Protein AF-A0A372MAE2-F1 (afdb_monomer)

Structure (mmCIF, N/CA/C/O backbone):
data_AF-A0A372MAE2-F1
#
_entry.id   AF-A0A372MAE2-F1
#
loop_
_atom_site.group_PDB
_atom_site.id
_atom_site.type_symbol
_atom_site.label_atom_id
_atom_site.label_alt_id
_atom_si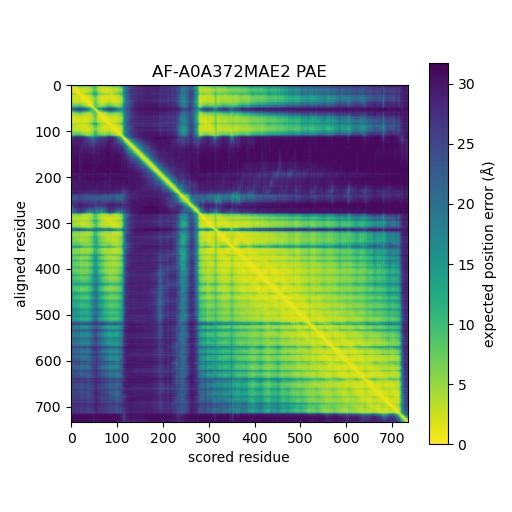te.label_comp_id
_atom_site.label_asym_id
_atom_site.label_entity_id
_atom_site.label_seq_id
_atom_site.pdbx_PDB_ins_code
_atom_site.Cartn_x
_atom_site.Cartn_y
_atom_site.Cartn_z
_atom_site.occupancy
_atom_site.B_iso_or_equiv
_atom_site.auth_seq_id
_atom_site.auth_comp_id
_atom_site.auth_asym_id
_atom_site.auth_atom_id
_atom_site.pdbx_PDB_model_num
ATOM 1 N N . MET A 1 1 ? 57.425 1.183 -22.665 1.00 69.81 1 MET A N 1
ATOM 2 C CA . MET A 1 1 ? 57.163 2.365 -23.524 1.00 69.81 1 MET A CA 1
ATOM 3 C C . MET A 1 1 ? 56.583 3.463 -22.649 1.00 69.81 1 MET A C 1
ATOM 5 O O . MET A 1 1 ? 55.862 3.113 -21.725 1.00 69.81 1 MET A O 1
ATOM 9 N N . PRO A 1 2 ? 56.849 4.752 -22.905 1.00 80.31 2 PRO A N 1
ATOM 10 C CA . PRO A 1 2 ? 56.281 5.821 -22.085 1.00 80.31 2 PRO A CA 1
ATOM 11 C C . PRO A 1 2 ? 54.751 5.897 -22.196 1.00 80.31 2 PRO A C 1
ATOM 13 O O . PRO A 1 2 ? 54.223 5.834 -23.308 1.00 80.31 2 PRO A O 1
ATOM 16 N N . ARG A 1 3 ? 54.048 6.080 -21.069 1.00 82.62 3 ARG A N 1
ATOM 17 C CA . ARG A 1 3 ? 52.569 6.098 -20.987 1.00 82.62 3 ARG A CA 1
ATOM 18 C C . ARG A 1 3 ? 51.898 7.101 -21.937 1.00 82.62 3 ARG A C 1
ATOM 20 O O . ARG A 1 3 ? 50.855 6.802 -22.508 1.00 82.62 3 ARG A O 1
ATOM 27 N N . TYR A 1 4 ? 52.541 8.238 -22.213 1.00 80.88 4 TYR A N 1
ATOM 28 C CA . TYR A 1 4 ? 52.038 9.254 -23.153 1.00 80.88 4 TYR A CA 1
ATOM 29 C C . TYR A 1 4 ? 51.943 8.771 -24.618 1.00 80.88 4 TYR A C 1
ATOM 31 O O . TYR A 1 4 ? 51.336 9.433 -25.457 1.00 80.88 4 TYR A O 1
ATOM 39 N N . ARG A 1 5 ? 52.528 7.613 -24.964 1.00 85.94 5 ARG A N 1
ATOM 40 C CA . ARG A 1 5 ? 52.438 6.996 -26.302 1.00 85.94 5 ARG A CA 1
ATOM 41 C C . ARG A 1 5 ? 51.266 6.020 -26.445 1.00 85.94 5 ARG A C 1
ATOM 43 O O . ARG A 1 5 ? 51.242 5.256 -27.408 1.00 85.94 5 ARG A O 1
ATOM 50 N N . ILE A 1 6 ? 50.295 6.034 -25.534 1.00 88.56 6 ILE A N 1
ATOM 51 C CA . ILE A 1 6 ? 49.152 5.115 -25.586 1.00 88.56 6 ILE A CA 1
ATOM 52 C C . ILE A 1 6 ? 48.284 5.297 -26.841 1.00 88.56 6 ILE A C 1
ATOM 54 O O . ILE A 1 6 ? 47.908 4.306 -27.465 1.00 88.56 6 ILE A O 1
ATOM 58 N N . GLY A 1 7 ? 48.064 6.537 -27.292 1.00 88.94 7 GLY A N 1
ATOM 59 C CA . GLY A 1 7 ? 47.225 6.846 -28.461 1.00 88.94 7 GLY A CA 1
ATOM 60 C C . GLY A 1 7 ? 47.617 6.092 -29.747 1.00 88.94 7 GLY A C 1
ATOM 61 O O . GLY A 1 7 ? 46.771 5.415 -30.333 1.00 88.94 7 GLY A O 1
ATOM 62 N N . PRO A 1 8 ? 48.891 6.134 -30.187 1.00 93.44 8 PRO A N 1
ATOM 63 C CA . PRO A 1 8 ? 49.360 5.342 -31.326 1.00 93.44 8 PRO A CA 1
ATOM 64 C C . PRO A 1 8 ? 49.135 3.828 -31.194 1.00 93.44 8 PRO A C 1
ATOM 66 O O . PRO A 1 8 ? 48.813 3.173 -32.186 1.00 93.44 8 PRO A O 1
ATOM 69 N N . VAL A 1 9 ? 49.277 3.267 -29.988 1.00 92.00 9 VAL A N 1
ATOM 70 C CA . VAL A 1 9 ? 49.084 1.828 -29.738 1.00 92.00 9 VAL A CA 1
ATOM 71 C C . VAL A 1 9 ? 47.603 1.455 -29.825 1.00 92.00 9 VAL A C 1
ATOM 73 O O . VAL A 1 9 ? 47.260 0.478 -30.492 1.00 92.00 9 VAL A O 1
ATOM 76 N N . VAL A 1 10 ? 46.715 2.269 -29.245 1.00 92.62 10 VAL A N 1
ATOM 77 C CA . VAL A 1 10 ? 45.256 2.120 -29.391 1.00 92.62 10 VAL A CA 1
ATOM 78 C C . VAL A 1 10 ? 44.866 2.161 -30.869 1.00 92.62 10 VAL A C 1
ATOM 80 O O . VAL A 1 10 ? 44.157 1.279 -31.353 1.00 92.62 10 VAL A O 1
ATOM 83 N N . GLN A 1 11 ? 45.394 3.125 -31.629 1.00 91.81 11 GLN A N 1
ATOM 84 C CA . GLN A 1 11 ? 45.093 3.244 -33.056 1.00 91.81 11 GLN A CA 1
ATOM 85 C C . GLN A 1 11 ? 45.600 2.046 -33.870 1.00 91.81 11 GLN A C 1
ATOM 87 O O . GLN A 1 11 ? 44.945 1.629 -34.828 1.00 91.81 11 GLN A O 1
ATOM 92 N N . ALA A 1 12 ? 46.741 1.462 -33.494 1.00 93.06 12 ALA A N 1
ATOM 93 C CA . ALA A 1 12 ? 47.243 0.240 -34.114 1.00 93.06 12 ALA A CA 1
ATOM 94 C C . ALA A 1 12 ? 46.311 -0.957 -33.856 1.00 93.06 12 ALA A C 1
ATOM 96 O O . ALA A 1 12 ? 46.020 -1.707 -34.788 1.00 93.06 12 ALA A O 1
ATOM 97 N N . LEU A 1 13 ? 45.782 -1.105 -32.637 1.00 91.56 13 LEU A N 1
ATOM 98 C CA . LEU A 1 13 ? 44.816 -2.157 -32.293 1.00 91.56 13 LEU A CA 1
ATOM 99 C C . LEU A 1 13 ? 43.469 -1.970 -33.012 1.00 91.56 13 LEU A C 1
ATOM 101 O O . LEU A 1 13 ? 42.921 -2.930 -33.553 1.00 91.56 13 LEU A O 1
ATOM 105 N N . LEU A 1 14 ? 42.968 -0.737 -33.118 1.00 92.12 14 LEU A N 1
ATOM 106 C CA . LEU A 1 14 ? 41.748 -0.443 -33.881 1.00 92.12 14 LEU A CA 1
ATOM 107 C C . LEU A 1 14 ? 41.925 -0.720 -35.382 1.00 92.12 14 LEU A C 1
ATOM 109 O O . LEU A 1 14 ? 41.009 -1.218 -36.039 1.00 92.12 14 LEU A O 1
ATOM 113 N N . ARG A 1 15 ? 43.105 -0.422 -35.946 1.00 92.94 15 ARG A N 1
ATOM 114 C CA . ARG A 1 15 ? 43.444 -0.784 -37.333 1.00 92.94 15 ARG A CA 1
ATOM 115 C C . ARG A 1 15 ? 43.555 -2.294 -37.518 1.00 92.94 15 ARG A C 1
ATOM 117 O O . ARG A 1 15 ? 43.084 -2.795 -38.534 1.00 92.94 15 ARG A O 1
ATOM 124 N N . LEU A 1 16 ? 44.116 -3.012 -36.544 1.00 91.62 16 LEU A N 1
ATOM 125 C CA . LEU A 1 16 ? 44.200 -4.473 -36.561 1.00 91.62 16 LEU A CA 1
ATOM 126 C C . LEU A 1 16 ? 42.808 -5.105 -36.678 1.00 91.62 16 LEU A C 1
ATOM 128 O O . LEU A 1 16 ? 42.612 -5.953 -37.544 1.00 91.62 16 LEU A O 1
ATOM 132 N N . GLY A 1 17 ? 41.840 -4.652 -35.872 1.00 87.44 17 GLY A N 1
ATOM 133 C CA . GLY A 1 17 ? 40.455 -5.129 -35.951 1.00 87.44 17 GLY A CA 1
ATOM 134 C C . GLY A 1 17 ? 39.802 -4.850 -37.307 1.00 87.44 17 GLY A C 1
ATOM 135 O O . GLY A 1 17 ? 39.151 -5.724 -37.869 1.00 87.44 17 GLY A O 1
ATOM 136 N N . ARG A 1 18 ? 40.050 -3.670 -37.892 1.00 88.19 18 ARG A N 1
ATOM 137 C CA . ARG A 1 18 ? 39.542 -3.321 -39.233 1.00 88.19 18 ARG A CA 1
ATOM 138 C C . ARG A 1 18 ? 40.169 -4.144 -40.361 1.00 88.19 18 ARG A C 1
ATOM 140 O O . ARG A 1 18 ? 39.495 -4.429 -41.340 1.00 88.19 18 ARG A O 1
ATOM 147 N N . GLN A 1 19 ? 41.449 -4.497 -40.248 1.00 91.44 19 GLN A N 1
ATOM 148 C CA . GLN A 1 19 ? 42.189 -5.195 -41.307 1.00 91.44 19 GLN A CA 1
ATOM 149 C C . GLN A 1 19 ? 42.087 -6.721 -41.222 1.00 91.44 19 GLN A C 1
ATOM 151 O O . GLN A 1 19 ? 42.130 -7.387 -42.251 1.00 91.44 19 GLN A O 1
ATOM 156 N N . ARG A 1 20 ? 42.010 -7.283 -40.009 1.00 89.38 20 ARG A N 1
ATOM 157 C CA . ARG A 1 20 ? 42.040 -8.737 -39.760 1.00 89.38 20 ARG A CA 1
ATOM 158 C C . ARG A 1 20 ? 40.755 -9.290 -39.137 1.00 89.38 20 ARG A C 1
ATOM 160 O O . ARG A 1 20 ? 40.687 -10.485 -38.866 1.00 89.38 20 ARG A O 1
ATOM 167 N N . GLY A 1 21 ? 39.749 -8.444 -38.930 1.00 89.12 21 GLY A N 1
ATOM 168 C CA . GLY A 1 21 ? 38.444 -8.822 -38.396 1.00 89.12 21 GLY A CA 1
ATOM 169 C C . GLY A 1 21 ? 38.355 -8.819 -36.866 1.00 89.12 21 GLY A C 1
ATOM 170 O O . GLY A 1 21 ? 39.349 -8.706 -36.140 1.00 89.12 21 GLY A O 1
ATOM 171 N N . THR A 1 22 ? 37.123 -8.966 -36.377 1.00 90.56 22 THR A N 1
ATOM 172 C CA . THR A 1 22 ? 36.750 -8.916 -34.952 1.00 90.56 22 THR A CA 1
ATOM 173 C C . THR A 1 22 ? 37.386 -10.040 -34.131 1.00 90.56 22 THR A C 1
ATOM 175 O O . THR A 1 22 ? 37.746 -9.822 -32.974 1.00 90.56 22 THR A O 1
ATOM 178 N N . ALA A 1 23 ? 37.608 -11.218 -34.725 1.00 90.81 23 ALA A N 1
ATOM 179 C CA . ALA A 1 23 ? 38.209 -12.372 -34.053 1.00 90.81 23 ALA A CA 1
ATOM 180 C C . ALA A 1 23 ? 39.662 -12.118 -33.606 1.00 90.81 23 ALA A C 1
ATOM 182 O O . ALA A 1 23 ? 40.038 -12.456 -32.481 1.00 90.81 23 ALA A O 1
ATOM 183 N N . GLU A 1 24 ? 40.482 -11.476 -34.447 1.00 92.12 24 GLU A N 1
ATOM 184 C CA . GLU A 1 24 ? 41.875 -11.177 -34.091 1.00 92.12 24 GLU A CA 1
ATOM 185 C C . GLU A 1 24 ? 41.949 -10.091 -33.011 1.00 92.12 24 GLU A C 1
ATOM 187 O O . GLU A 1 24 ? 42.747 -10.214 -32.080 1.00 92.12 24 GLU A O 1
ATOM 192 N N . LEU A 1 25 ? 41.089 -9.066 -33.069 1.00 93.44 25 LEU A N 1
ATOM 193 C CA . LEU A 1 25 ? 41.022 -8.064 -32.003 1.00 93.44 25 LEU A CA 1
ATOM 194 C C . LEU A 1 25 ? 40.515 -8.674 -30.685 1.00 93.44 25 LEU A C 1
ATOM 196 O O . LEU A 1 25 ? 41.119 -8.445 -29.639 1.00 93.44 25 LEU A O 1
ATOM 200 N N . THR A 1 26 ? 39.492 -9.530 -30.740 1.00 93.81 26 THR A N 1
ATOM 201 C CA . THR A 1 26 ? 38.969 -10.297 -29.593 1.00 93.81 26 THR A CA 1
ATOM 202 C C . THR A 1 26 ? 40.062 -11.116 -28.918 1.00 93.81 26 THR A C 1
ATOM 204 O O . THR A 1 26 ? 40.219 -11.073 -27.695 1.00 93.81 26 THR A O 1
ATOM 207 N N . ARG A 1 27 ? 40.877 -11.824 -29.708 1.00 93.94 27 ARG A N 1
ATOM 208 C CA . ARG A 1 27 ? 42.006 -12.604 -29.197 1.00 93.94 27 ARG A CA 1
ATOM 209 C C . ARG A 1 27 ? 43.022 -11.717 -28.477 1.00 93.94 27 ARG A C 1
ATOM 211 O O . ARG A 1 27 ? 43.473 -12.072 -27.392 1.00 93.94 27 ARG A O 1
ATOM 218 N N . ARG A 1 28 ? 43.366 -10.555 -29.044 1.00 93.19 28 ARG A N 1
ATOM 219 C CA . ARG A 1 28 ? 44.311 -9.603 -28.430 1.00 93.19 28 ARG A CA 1
ATOM 220 C C . ARG A 1 28 ? 43.775 -9.002 -27.134 1.00 93.19 28 ARG A C 1
ATOM 222 O O . ARG A 1 28 ? 44.509 -8.981 -26.152 1.00 93.19 28 ARG A O 1
ATOM 229 N N . LEU A 1 29 ? 42.513 -8.582 -27.107 1.00 94.44 29 LEU A N 1
ATOM 230 C CA . LEU A 1 29 ? 41.859 -8.076 -25.896 1.00 94.44 29 LEU A CA 1
ATOM 231 C C . LEU A 1 29 ? 41.788 -9.154 -24.807 1.00 94.44 29 LEU A C 1
ATOM 233 O O . LEU A 1 29 ? 42.083 -8.889 -23.647 1.00 94.44 29 LEU A O 1
ATOM 237 N N . THR A 1 30 ? 41.496 -10.400 -25.186 1.00 94.00 30 THR A N 1
ATOM 238 C CA . THR A 1 30 ? 41.485 -11.535 -24.253 1.00 94.00 30 THR A CA 1
ATOM 239 C C . THR A 1 30 ? 42.859 -11.777 -23.626 1.00 94.00 30 THR A C 1
ATOM 241 O O . THR A 1 30 ? 42.941 -12.057 -22.431 1.00 94.00 30 THR A O 1
ATOM 244 N N . GLU A 1 31 ? 43.943 -11.654 -24.397 1.00 93.81 31 GLU A N 1
ATOM 245 C CA . GLU A 1 31 ? 45.308 -11.756 -23.865 1.00 93.81 31 GLU A CA 1
ATOM 246 C C . GLU A 1 31 ? 45.639 -10.610 -22.897 1.00 93.81 31 GLU A C 1
ATOM 248 O O . GLU A 1 31 ? 46.194 -10.866 -21.831 1.00 93.81 31 GLU A O 1
ATOM 253 N N . LEU A 1 32 ? 45.225 -9.371 -23.186 1.00 93.62 32 LEU A N 1
ATOM 254 C CA . LEU A 1 32 ? 45.394 -8.251 -22.247 1.00 93.62 32 LEU A CA 1
ATOM 255 C C . LEU A 1 32 ? 44.636 -8.491 -20.931 1.00 93.62 32 LEU A C 1
ATOM 257 O O . LEU A 1 32 ? 45.192 -8.300 -19.851 1.00 93.62 32 LEU A O 1
ATOM 261 N N . ILE A 1 33 ? 43.407 -9.010 -20.998 1.00 92.94 33 ILE A N 1
ATOM 262 C CA . ILE A 1 33 ? 42.635 -9.382 -19.803 1.00 92.94 33 ILE A CA 1
ATOM 263 C C . ILE A 1 33 ? 43.339 -10.493 -19.016 1.00 92.94 33 ILE A C 1
ATOM 265 O O . ILE A 1 33 ? 43.395 -10.432 -17.788 1.00 92.94 33 ILE A O 1
ATOM 269 N N . ARG A 1 34 ? 43.909 -11.501 -19.691 1.00 91.50 34 ARG A N 1
ATOM 270 C CA . ARG A 1 34 ? 44.688 -12.566 -19.032 1.00 91.50 34 ARG A CA 1
ATOM 271 C C . ARG A 1 34 ? 45.897 -12.004 -18.289 1.00 91.50 34 ARG A C 1
ATOM 273 O O . ARG A 1 34 ? 46.177 -12.474 -17.187 1.00 91.50 34 ARG A O 1
ATOM 280 N N . VAL A 1 35 ? 46.571 -10.999 -18.850 1.00 89.62 35 VAL A N 1
ATOM 281 C CA . VAL A 1 35 ? 47.676 -10.288 -18.188 1.00 89.62 35 VAL A CA 1
ATOM 282 C C . VAL A 1 35 ? 47.186 -9.605 -16.907 1.00 89.62 35 VAL A C 1
ATOM 284 O O . VAL A 1 35 ? 47.771 -9.834 -15.847 1.00 89.62 35 VAL A O 1
ATOM 287 N N . CYS A 1 36 ? 46.071 -8.868 -16.957 1.00 88.75 36 CYS A N 1
ATOM 288 C CA . CYS A 1 36 ? 45.453 -8.274 -15.764 1.00 88.75 36 CYS A CA 1
ATOM 289 C C . CYS A 1 36 ? 45.109 -9.338 -14.703 1.00 88.75 36 CYS A C 1
ATOM 291 O O . CYS A 1 36 ? 45.496 -9.217 -13.543 1.00 88.75 36 CYS A O 1
ATOM 293 N N . GLN A 1 37 ? 44.446 -10.431 -15.105 1.00 88.12 37 GLN A N 1
ATOM 294 C CA . GLN A 1 37 ? 44.078 -11.543 -14.215 1.00 88.12 37 GLN A CA 1
ATOM 295 C C . GLN A 1 37 ? 45.292 -12.238 -13.581 1.00 88.12 37 GLN A C 1
ATOM 297 O O . GLN A 1 37 ? 45.202 -12.763 -12.468 1.00 88.12 37 GLN A O 1
ATOM 302 N N . TYR A 1 38 ? 46.397 -12.358 -14.317 1.00 86.12 38 TYR A N 1
ATOM 303 C CA . TYR A 1 38 ? 47.621 -12.983 -13.827 1.00 86.12 38 TYR A CA 1
ATOM 304 C C . TYR A 1 38 ? 48.245 -12.148 -12.708 1.00 86.12 38 TYR A C 1
ATOM 306 O O . TYR A 1 38 ? 48.534 -12.680 -11.635 1.00 86.12 38 TYR A O 1
ATOM 314 N N . PHE A 1 39 ? 48.389 -10.840 -12.927 1.00 82.75 39 PHE A N 1
ATOM 315 C CA . PHE A 1 39 ? 49.018 -9.957 -11.950 1.00 82.75 39 PHE A CA 1
ATOM 316 C C . PHE A 1 39 ? 48.145 -9.697 -10.719 1.00 82.75 39 PHE A C 1
ATOM 318 O O . PHE A 1 39 ? 48.679 -9.716 -9.614 1.00 82.75 39 PHE A O 1
ATOM 325 N N . GLU A 1 40 ? 46.819 -9.608 -10.857 1.00 81.19 40 GLU A N 1
ATOM 326 C CA . GLU A 1 40 ? 45.904 -9.559 -9.701 1.00 81.19 40 GLU A CA 1
ATOM 327 C C . GLU A 1 40 ? 46.044 -10.786 -8.788 1.00 81.19 40 GLU A C 1
ATOM 329 O O . GLU A 1 40 ? 46.109 -10.672 -7.563 1.00 81.19 40 GLU A O 1
ATOM 334 N N . ARG A 1 41 ? 46.148 -11.987 -9.374 1.00 80.25 41 ARG A N 1
ATOM 335 C CA . ARG A 1 41 ? 46.368 -13.220 -8.602 1.00 80.25 41 ARG A CA 1
ATOM 336 C C . ARG A 1 41 ? 47.729 -13.220 -7.910 1.00 80.25 41 ARG A C 1
ATOM 338 O O . ARG A 1 41 ? 47.810 -13.630 -6.752 1.00 80.25 41 ARG A O 1
ATOM 345 N N . LEU A 1 42 ? 48.770 -12.737 -8.591 1.00 78.69 42 LEU A N 1
ATOM 346 C CA . LEU A 1 42 ? 50.117 -12.625 -8.031 1.00 78.69 42 LEU A CA 1
ATOM 347 C C . LEU A 1 42 ? 50.157 -11.644 -6.847 1.00 78.69 42 LEU A C 1
ATOM 349 O O . LEU A 1 42 ? 50.737 -11.951 -5.803 1.00 78.69 42 LEU A O 1
ATOM 353 N N . GLU A 1 43 ? 49.506 -10.488 -6.964 1.00 74.31 43 GLU A N 1
ATOM 354 C CA . GLU A 1 43 ? 49.382 -9.533 -5.860 1.00 74.31 43 GLU A CA 1
ATOM 355 C C . GLU A 1 43 ? 48.601 -10.113 -4.678 1.00 74.31 43 GLU A C 1
ATOM 357 O O . GLU A 1 43 ? 49.036 -9.973 -3.534 1.00 74.31 43 GLU A O 1
ATOM 362 N N . ALA A 1 44 ? 47.507 -10.836 -4.930 1.00 70.75 44 ALA A N 1
ATOM 363 C CA . ALA A 1 44 ? 46.739 -11.509 -3.882 1.00 70.75 44 ALA A CA 1
ATOM 364 C C . ALA A 1 44 ? 47.533 -12.622 -3.169 1.00 70.75 44 ALA A C 1
ATOM 366 O O . ALA A 1 44 ? 47.280 -12.906 -1.995 1.00 70.75 44 ALA A O 1
ATOM 367 N N . THR A 1 45 ? 48.477 -13.283 -3.850 1.00 72.38 45 THR A N 1
ATOM 368 C CA . THR A 1 45 ? 49.412 -14.220 -3.201 1.00 72.38 45 THR A CA 1
ATOM 369 C C . THR A 1 45 ? 50.468 -13.494 -2.374 1.00 72.38 45 THR A C 1
ATOM 371 O O . THR A 1 45 ? 50.701 -13.890 -1.237 1.00 72.38 45 THR A O 1
ATOM 374 N N . ARG A 1 46 ? 51.024 -12.383 -2.881 1.00 70.19 46 ARG A N 1
ATOM 375 C CA . ARG A 1 46 ? 51.998 -11.561 -2.147 1.00 70.19 46 ARG A CA 1
ATOM 376 C C . ARG A 1 46 ? 51.408 -10.984 -0.863 1.00 70.19 46 ARG A C 1
ATOM 378 O O . ARG A 1 46 ? 52.019 -11.127 0.186 1.00 70.19 46 ARG A O 1
ATOM 385 N N . GLN A 1 47 ? 50.199 -10.423 -0.923 1.00 67.25 47 GLN A N 1
ATOM 386 C CA . GLN A 1 47 ? 49.501 -9.863 0.244 1.00 67.25 47 GLN A CA 1
ATOM 387 C C . GLN A 1 47 ? 49.221 -10.907 1.339 1.00 67.25 47 GLN A C 1
ATOM 389 O O 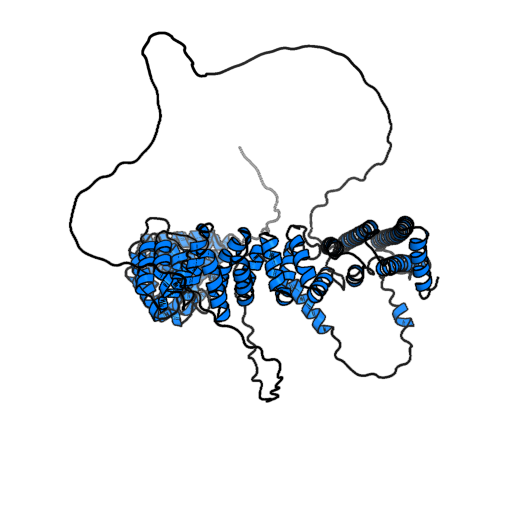. GLN A 1 47 ? 49.169 -10.549 2.509 1.00 67.25 47 GLN A O 1
ATOM 394 N N . ARG A 1 48 ? 49.071 -12.194 0.985 1.00 62.25 48 ARG A N 1
ATOM 395 C CA . ARG A 1 48 ? 48.933 -13.297 1.956 1.00 62.25 48 ARG A CA 1
ATOM 396 C C . ARG A 1 48 ? 50.257 -13.699 2.605 1.00 62.25 48 ARG A C 1
ATOM 398 O O . ARG A 1 48 ? 50.251 -14.158 3.740 1.00 62.25 48 ARG A O 1
ATOM 405 N N . THR A 1 49 ? 51.372 -13.548 1.893 1.00 62.34 49 THR A N 1
ATOM 406 C CA . THR A 1 49 ? 52.712 -13.894 2.390 1.00 62.34 49 THR A CA 1
ATOM 407 C C . THR A 1 49 ? 53.386 -12.747 3.149 1.00 62.34 49 THR A C 1
ATOM 409 O O . THR A 1 49 ? 54.166 -12.994 4.062 1.00 62.34 49 THR A O 1
ATOM 412 N N . THR A 1 50 ? 53.073 -11.488 2.829 1.00 57.00 50 THR A N 1
ATOM 413 C CA . THR A 1 50 ? 53.686 -10.306 3.453 1.00 57.00 50 THR A CA 1
ATOM 414 C C . THR A 1 50 ? 52.893 -9.838 4.678 1.00 57.00 50 THR A C 1
ATOM 416 O O . THR A 1 50 ? 52.241 -8.797 4.643 1.00 57.00 50 THR A O 1
ATOM 419 N N . ALA A 1 51 ? 52.955 -10.609 5.765 1.00 51.88 51 ALA A N 1
ATOM 420 C CA . ALA A 1 51 ? 52.766 -10.091 7.126 1.00 51.88 51 ALA A CA 1
ATOM 421 C C . ALA A 1 51 ? 54.114 -9.892 7.858 1.00 51.88 51 ALA A C 1
ATOM 423 O O . ALA A 1 51 ? 54.135 -9.292 8.927 1.00 51.88 51 ALA A O 1
ATOM 424 N N . ALA A 1 52 ? 55.230 -10.362 7.276 1.00 51.53 52 ALA A N 1
ATOM 425 C CA . ALA A 1 52 ? 56.549 -10.370 7.916 1.00 51.53 52 ALA A CA 1
ATOM 426 C C . ALA A 1 52 ? 57.605 -9.429 7.286 1.00 51.53 52 ALA A C 1
ATOM 428 O O . ALA A 1 52 ? 58.501 -9.005 8.004 1.00 51.53 52 ALA A O 1
ATOM 429 N N . ASP A 1 53 ? 57.476 -9.020 6.014 1.00 53.81 53 ASP A N 1
ATOM 430 C CA . ASP A 1 53 ? 58.538 -8.284 5.290 1.00 53.81 53 ASP A CA 1
ATOM 431 C C . ASP A 1 53 ? 58.066 -6.925 4.731 1.00 53.81 53 ASP A C 1
ATOM 433 O O . ASP A 1 53 ? 58.092 -6.675 3.528 1.00 53.81 53 ASP A O 1
ATOM 437 N N . ALA A 1 54 ? 57.585 -6.028 5.594 1.00 53.72 54 ALA A N 1
ATOM 438 C CA . ALA A 1 54 ? 57.092 -4.699 5.198 1.00 53.72 54 ALA A CA 1
ATOM 439 C C . ALA A 1 54 ? 58.158 -3.580 5.285 1.00 53.72 54 ALA A C 1
ATOM 441 O O . ALA A 1 54 ? 57.811 -2.440 5.591 1.00 53.72 54 ALA A O 1
ATOM 442 N N . ALA A 1 55 ? 59.442 -3.890 5.061 1.00 52.72 55 ALA A N 1
ATOM 443 C CA . ALA A 1 55 ? 60.542 -2.935 5.261 1.00 52.72 55 ALA A CA 1
ATOM 444 C C . ALA A 1 55 ? 61.287 -2.492 3.983 1.00 52.72 55 ALA A C 1
ATOM 446 O O . ALA A 1 55 ? 61.969 -1.471 4.037 1.00 52.72 55 ALA A O 1
ATOM 447 N N . ASP A 1 56 ? 61.133 -3.178 2.844 1.00 57.97 56 ASP A N 1
ATOM 448 C CA . ASP A 1 56 ? 61.777 -2.779 1.581 1.00 57.97 56 ASP A CA 1
ATOM 449 C C . ASP A 1 56 ? 60.803 -2.050 0.641 1.00 57.97 56 ASP A C 1
ATOM 451 O O . ASP A 1 56 ? 59.646 -2.445 0.471 1.00 57.97 56 ASP A O 1
ATOM 455 N N . GLY A 1 57 ? 61.273 -0.951 0.040 1.00 59.03 57 GLY A N 1
ATOM 456 C CA . GLY A 1 57 ? 60.518 -0.148 -0.930 1.00 59.03 57 GLY A CA 1
ATOM 457 C C . GLY A 1 57 ? 60.155 -0.916 -2.214 1.00 59.03 57 GLY A C 1
ATOM 458 O O . GLY A 1 57 ? 60.627 -2.035 -2.424 1.00 59.03 57 GLY A O 1
ATOM 459 N N . PRO A 1 58 ? 59.315 -0.341 -3.101 1.00 62.09 58 PRO A N 1
ATOM 460 C CA . PRO A 1 58 ? 58.901 -1.014 -4.332 1.00 62.09 58 PRO A CA 1
ATOM 461 C C . PRO A 1 58 ? 60.123 -1.367 -5.185 1.00 62.09 58 PRO A C 1
ATOM 463 O O . PRO A 1 58 ? 60.936 -0.506 -5.519 1.00 62.09 58 PRO A O 1
ATOM 466 N N . SER A 1 59 ? 60.266 -2.646 -5.534 1.00 72.31 59 SER A N 1
ATOM 467 C CA . SER A 1 59 ? 61.373 -3.082 -6.381 1.00 72.31 59 SER A CA 1
ATOM 468 C C . SER A 1 59 ? 61.170 -2.607 -7.826 1.00 72.31 59 SER A C 1
ATOM 470 O O . SER A 1 59 ? 60.039 -2.446 -8.286 1.00 72.31 59 SER A O 1
ATOM 472 N N . VAL A 1 60 ? 62.255 -2.487 -8.603 1.00 71.06 60 VAL A N 1
ATOM 473 C CA . VAL A 1 60 ? 62.204 -2.206 -10.060 1.00 71.06 60 VAL A CA 1
ATOM 474 C C . VAL A 1 60 ? 61.278 -3.188 -10.798 1.00 71.06 60 VAL A C 1
ATOM 476 O O . VAL A 1 60 ? 60.630 -2.850 -11.789 1.00 71.06 60 VAL A O 1
ATOM 479 N N . ARG A 1 61 ? 61.175 -4.425 -10.296 1.00 71.75 61 ARG A N 1
ATOM 480 C CA . ARG A 1 61 ? 60.261 -5.440 -10.827 1.00 71.75 61 ARG A CA 1
ATOM 481 C C . ARG A 1 61 ? 58.797 -5.106 -10.537 1.00 71.75 61 ARG A C 1
ATOM 483 O O . ARG A 1 61 ? 57.958 -5.368 -11.393 1.00 71.75 61 ARG A O 1
ATOM 490 N N . ASP A 1 62 ? 58.482 -4.547 -9.374 1.00 71.25 62 ASP A N 1
ATOM 491 C CA . ASP A 1 62 ? 57.113 -4.169 -9.010 1.00 71.25 62 ASP A CA 1
ATOM 492 C C . ASP A 1 62 ? 56.640 -2.936 -9.786 1.00 71.25 62 ASP A C 1
ATOM 494 O O . ASP A 1 62 ? 55.489 -2.901 -10.217 1.00 71.25 62 ASP A O 1
ATOM 498 N N . GLU A 1 63 ? 57.535 -1.990 -10.082 1.00 75.62 63 GLU A N 1
ATOM 499 C CA . GLU A 1 63 ? 57.244 -0.873 -10.991 1.00 75.62 63 GLU A CA 1
ATOM 500 C C . GLU A 1 63 ? 56.962 -1.353 -12.423 1.00 75.62 63 GLU A C 1
ATOM 502 O O . GLU A 1 63 ? 55.986 -0.926 -13.041 1.00 75.62 63 GLU A O 1
ATOM 507 N N . ALA A 1 64 ? 57.759 -2.294 -12.945 1.00 78.06 64 ALA A N 1
ATOM 508 C CA . ALA A 1 64 ? 57.536 -2.869 -14.274 1.00 78.06 64 ALA A CA 1
ATOM 509 C C . ALA A 1 64 ? 56.215 -3.658 -14.361 1.00 78.06 64 ALA A C 1
ATOM 511 O O . ALA A 1 64 ? 55.535 -3.628 -15.388 1.00 78.06 64 ALA A O 1
ATOM 512 N N . VAL A 1 65 ? 55.836 -4.348 -13.279 1.00 78.94 65 VAL A N 1
ATOM 513 C CA . VAL A 1 65 ? 54.545 -5.043 -13.163 1.00 78.94 65 VAL A CA 1
ATOM 514 C C . VAL A 1 65 ? 53.390 -4.045 -13.123 1.00 78.94 65 VAL A C 1
ATOM 516 O O . VAL A 1 65 ? 52.433 -4.208 -13.880 1.00 78.94 65 VAL A O 1
ATOM 519 N N . ALA A 1 66 ? 53.489 -2.996 -12.306 1.00 79.44 66 ALA A N 1
ATOM 520 C CA . ALA A 1 66 ? 52.480 -1.943 -12.239 1.00 79.44 66 ALA A CA 1
ATOM 521 C C . ALA A 1 66 ? 52.302 -1.242 -13.597 1.00 79.44 66 ALA A C 1
ATOM 523 O O . ALA A 1 66 ? 51.176 -0.947 -13.999 1.00 79.44 66 ALA A O 1
ATOM 524 N N . ASP A 1 67 ? 53.390 -1.025 -14.342 1.00 83.94 67 ASP A N 1
ATOM 525 C CA . ASP A 1 67 ? 53.319 -0.461 -15.690 1.00 83.94 67 ASP A CA 1
ATOM 526 C C . ASP A 1 67 ? 52.657 -1.424 -16.686 1.00 83.94 67 ASP A C 1
ATOM 528 O O . ASP A 1 67 ? 51.786 -1.009 -17.448 1.00 83.94 67 ASP A O 1
ATOM 532 N N . ALA A 1 68 ? 52.983 -2.720 -16.648 1.00 84.88 68 ALA A N 1
ATOM 533 C CA . ALA A 1 68 ? 52.344 -3.726 -17.501 1.00 84.88 68 ALA A CA 1
ATOM 534 C C . ALA A 1 68 ? 50.833 -3.850 -17.235 1.00 84.88 68 ALA A C 1
ATOM 536 O O . ALA A 1 68 ? 50.048 -3.939 -18.181 1.00 84.88 68 ALA A O 1
ATOM 537 N N . VAL A 1 69 ? 50.426 -3.823 -15.963 1.00 85.50 69 VAL A N 1
ATOM 538 C CA . VAL A 1 69 ? 49.019 -3.835 -15.541 1.00 85.50 69 VAL A CA 1
ATOM 539 C C . VAL A 1 69 ? 48.292 -2.585 -16.026 1.00 85.50 69 VAL A C 1
ATOM 541 O O . VAL A 1 69 ? 47.216 -2.704 -16.612 1.00 85.50 69 VAL A O 1
ATOM 544 N N . TRP A 1 70 ? 48.897 -1.407 -15.849 1.00 89.19 70 TRP A N 1
ATOM 545 C CA . TRP A 1 70 ? 48.352 -0.144 -16.345 1.00 89.19 70 TRP A CA 1
ATOM 546 C C . TRP A 1 70 ? 48.166 -0.170 -17.867 1.00 89.19 70 TRP A C 1
ATOM 548 O O . TRP A 1 70 ? 47.097 0.172 -18.361 1.00 89.19 70 TRP A O 1
ATOM 558 N N . TRP A 1 71 ? 49.166 -0.634 -18.624 1.00 90.44 71 TRP A N 1
ATOM 559 C CA . TRP A 1 71 ? 49.066 -0.745 -20.081 1.00 90.44 71 TRP A CA 1
ATOM 560 C C . TRP A 1 71 ? 47.972 -1.723 -20.507 1.00 90.44 71 TRP A C 1
ATOM 562 O O . TRP A 1 71 ? 47.207 -1.417 -21.419 1.00 90.44 71 TRP A O 1
ATOM 572 N N . ALA A 1 72 ? 47.876 -2.887 -19.864 1.00 90.62 72 ALA A N 1
ATOM 573 C CA . ALA A 1 72 ? 46.877 -3.890 -20.212 1.00 90.62 72 ALA A CA 1
ATOM 574 C C . ALA A 1 72 ? 45.444 -3.405 -19.939 1.00 90.62 72 ALA A C 1
ATOM 576 O O . ALA A 1 72 ? 44.576 -3.568 -20.802 1.00 90.62 72 ALA A O 1
ATOM 577 N N . SER A 1 73 ? 45.194 -2.767 -18.792 1.00 89.81 73 SER A N 1
ATOM 578 C CA . SER A 1 73 ? 43.869 -2.253 -18.435 1.00 89.81 73 SER A CA 1
ATOM 579 C C . SER A 1 73 ? 43.473 -1.043 -19.277 1.00 89.81 73 SER A C 1
ATOM 581 O O . SER A 1 73 ? 42.386 -1.034 -19.854 1.00 89.81 73 SER A O 1
ATOM 583 N N . GLN A 1 74 ? 44.378 -0.074 -19.442 1.00 90.69 74 GLN A N 1
ATOM 584 C CA . GLN A 1 74 ? 44.115 1.140 -20.213 1.00 90.69 74 GLN A CA 1
ATOM 585 C C . GLN A 1 74 ? 43.941 0.847 -21.699 1.00 90.69 74 GLN A C 1
ATOM 587 O O . GLN A 1 74 ? 42.989 1.338 -22.292 1.00 90.69 74 GLN A O 1
ATOM 592 N N . LEU A 1 75 ? 44.780 -0.001 -22.312 1.00 93.25 75 LEU A N 1
ATOM 593 C CA . LEU A 1 75 ? 44.586 -0.386 -23.717 1.00 93.25 75 LEU A CA 1
ATOM 594 C C . LEU A 1 75 ? 43.258 -1.113 -23.926 1.00 93.25 75 LEU A C 1
ATOM 596 O O . LEU A 1 75 ? 42.598 -0.882 -24.934 1.00 93.25 75 LEU A O 1
ATOM 600 N N . THR A 1 76 ? 42.858 -1.974 -22.989 1.00 93.00 76 THR A N 1
ATOM 601 C CA . THR A 1 76 ? 41.571 -2.674 -23.073 1.00 93.00 76 THR A CA 1
ATOM 602 C C . THR A 1 76 ? 40.409 -1.685 -22.992 1.00 93.00 76 THR A C 1
ATOM 604 O O . THR A 1 76 ? 39.528 -1.724 -23.850 1.00 93.00 76 THR A O 1
ATOM 607 N N . ALA A 1 77 ? 40.432 -0.767 -22.018 1.00 91.75 77 ALA A N 1
ATOM 608 C CA . ALA A 1 77 ? 39.400 0.253 -21.850 1.00 91.75 77 ALA A CA 1
ATOM 609 C C . ALA A 1 77 ? 39.302 1.172 -23.079 1.00 91.75 77 ALA A C 1
ATOM 611 O O . ALA A 1 77 ? 38.236 1.319 -23.667 1.00 91.75 77 ALA A O 1
ATOM 612 N N . GLU A 1 78 ? 40.437 1.720 -23.511 1.00 93.06 78 GLU A N 1
ATOM 613 C CA . GLU A 1 78 ? 40.536 2.729 -24.566 1.00 93.06 78 GLU A CA 1
ATOM 614 C C . GLU A 1 78 ? 40.275 2.195 -25.978 1.00 93.06 78 GLU A C 1
ATOM 616 O O . GLU A 1 78 ? 39.885 2.953 -26.872 1.00 93.06 78 GLU A O 1
ATOM 621 N N . VAL A 1 79 ? 40.515 0.902 -26.211 1.00 94.44 79 VAL A N 1
ATOM 622 C CA . VAL A 1 79 ? 40.139 0.250 -27.468 1.00 94.44 79 VAL A CA 1
ATOM 623 C C . VAL A 1 79 ? 38.638 -0.005 -27.485 1.00 94.44 79 VAL A C 1
ATOM 625 O O . VAL A 1 79 ? 37.999 0.391 -28.454 1.00 94.44 79 VAL A O 1
ATOM 628 N N . LEU A 1 80 ? 38.074 -0.614 -26.433 1.00 93.75 80 LEU A N 1
ATOM 629 C CA . LEU A 1 80 ? 36.657 -0.997 -26.377 1.00 93.75 80 LEU A CA 1
ATOM 630 C C . LEU A 1 80 ? 35.702 0.205 -26.437 1.00 93.75 80 LEU A C 1
ATOM 632 O O . LEU A 1 80 ? 34.670 0.110 -27.092 1.00 93.75 80 LEU A O 1
ATOM 636 N N . THR A 1 81 ? 36.054 1.346 -25.837 1.00 93.62 81 THR A N 1
ATOM 637 C CA . THR A 1 81 ? 35.245 2.581 -25.905 1.00 93.62 81 THR A CA 1
ATOM 638 C C . THR A 1 81 ? 35.324 3.298 -27.255 1.00 93.62 81 THR A C 1
ATOM 640 O O . THR A 1 81 ? 34.470 4.125 -27.559 1.00 93.62 81 THR A O 1
ATOM 643 N N . ARG A 1 82 ? 36.335 3.001 -28.085 1.00 93.38 82 ARG A N 1
ATOM 644 C CA . ARG A 1 82 ? 36.528 3.628 -29.407 1.00 93.38 82 ARG A CA 1
ATOM 645 C C . ARG A 1 82 ? 36.126 2.737 -30.582 1.00 93.38 82 ARG A C 1
ATOM 647 O O . ARG A 1 82 ? 36.248 3.171 -31.732 1.00 93.38 82 ARG A O 1
ATOM 654 N N . VAL A 1 83 ? 35.681 1.501 -30.341 1.00 92.44 83 VAL A N 1
ATOM 655 C CA . VAL A 1 83 ? 35.111 0.667 -31.408 1.00 92.44 83 VAL A CA 1
ATOM 656 C C . VAL A 1 83 ? 33.713 1.199 -31.756 1.00 92.44 83 VAL A C 1
ATOM 658 O O . VAL A 1 83 ? 32.942 1.475 -30.841 1.00 92.44 83 VAL A O 1
ATOM 661 N N . PRO A 1 84 ? 33.360 1.345 -33.048 1.00 86.62 84 PRO A N 1
ATOM 662 C CA . PRO A 1 84 ? 32.039 1.844 -33.446 1.00 86.62 84 PRO A CA 1
ATOM 663 C C . PRO A 1 84 ? 30.885 0.888 -33.106 1.00 86.62 84 PRO A C 1
ATOM 665 O O . PRO A 1 84 ? 29.753 1.339 -32.988 1.00 86.62 84 PRO A O 1
ATOM 668 N N . ASP A 1 85 ? 31.175 -0.406 -32.962 1.00 89.06 85 ASP A N 1
ATOM 669 C CA . ASP A 1 85 ? 30.233 -1.444 -32.549 1.00 89.06 85 ASP A CA 1
ATOM 670 C C . ASP A 1 85 ? 30.946 -2.415 -31.596 1.00 89.06 85 ASP A C 1
ATOM 672 O O . ASP A 1 85 ? 31.942 -3.054 -31.962 1.00 89.06 85 ASP A O 1
ATOM 676 N N . ALA A 1 86 ? 30.467 -2.475 -30.354 1.00 91.62 86 ALA A N 1
ATOM 677 C CA . ALA A 1 86 ? 31.023 -3.322 -29.308 1.00 91.62 86 ALA A CA 1
ATOM 678 C C . ALA A 1 86 ? 30.311 -4.685 -29.185 1.00 91.62 86 ALA A C 1
ATOM 680 O O . ALA A 1 86 ? 30.797 -5.547 -28.448 1.00 91.62 86 ALA A O 1
ATOM 681 N N . GLU A 1 87 ? 29.207 -4.919 -29.902 1.00 90.69 87 GLU A N 1
ATOM 682 C CA . GLU A 1 87 ? 28.414 -6.153 -29.817 1.00 90.69 87 GLU A CA 1
ATOM 683 C C . GLU A 1 87 ? 29.225 -7.422 -30.156 1.00 90.69 87 GLU A C 1
ATOM 685 O O . GLU A 1 87 ? 29.168 -8.383 -29.379 1.00 90.69 87 GLU A O 1
ATOM 690 N N . PRO A 1 88 ? 30.100 -7.436 -31.188 1.00 92.38 88 PRO A N 1
ATOM 691 C CA . PRO A 1 88 ? 30.952 -8.592 -31.487 1.00 92.38 88 PRO A CA 1
ATOM 692 C C . PRO A 1 88 ? 31.938 -8.967 -30.370 1.00 92.38 88 PRO A C 1
ATOM 694 O O . PRO A 1 88 ? 32.542 -10.038 -30.417 1.00 92.38 88 PRO A O 1
ATOM 697 N N . TYR A 1 89 ? 32.133 -8.093 -29.379 1.00 92.19 89 TYR A N 1
ATOM 698 C CA . TYR A 1 89 ? 33.046 -8.288 -28.253 1.00 92.19 89 TYR A CA 1
ATOM 699 C C . TYR A 1 89 ? 32.303 -8.629 -26.951 1.00 92.19 89 TYR A C 1
ATOM 701 O O . TYR A 1 89 ? 32.909 -8.588 -25.878 1.00 92.19 89 TYR A O 1
ATOM 709 N N . ALA A 1 90 ? 31.020 -9.007 -27.015 1.00 89.75 90 ALA A N 1
ATOM 710 C CA . ALA A 1 90 ? 30.206 -9.350 -25.845 1.00 89.75 90 ALA A CA 1
ATOM 711 C C . ALA A 1 90 ? 30.863 -10.398 -24.927 1.00 89.75 90 ALA A C 1
ATOM 713 O O . ALA A 1 90 ? 30.833 -10.244 -23.708 1.00 89.75 90 ALA A O 1
ATOM 714 N N . ASP A 1 91 ? 31.525 -11.422 -25.477 1.00 90.56 91 ASP A N 1
ATOM 715 C CA . ASP A 1 91 ? 32.228 -12.438 -24.675 1.00 90.56 91 ASP A CA 1
ATOM 716 C C . ASP A 1 91 ? 33.433 -11.863 -23.914 1.00 90.56 91 ASP A C 1
ATOM 718 O O . ASP A 1 91 ? 33.705 -12.252 -22.776 1.00 90.56 91 ASP A O 1
ATOM 722 N N . VAL A 1 92 ? 34.138 -10.899 -24.514 1.00 94.06 92 VAL A N 1
ATOM 723 C CA . VAL A 1 92 ? 35.244 -10.171 -23.870 1.00 94.06 92 VAL A CA 1
ATOM 724 C C . VAL A 1 92 ? 34.708 -9.326 -22.715 1.00 94.06 92 VAL A C 1
ATOM 726 O O . VAL A 1 92 ? 35.297 -9.313 -21.635 1.00 94.06 92 VAL A O 1
ATOM 729 N N . LEU A 1 93 ? 33.570 -8.661 -22.923 1.00 94.38 93 LEU A N 1
ATOM 730 C CA . LEU A 1 93 ? 32.904 -7.839 -21.915 1.00 94.38 93 LEU A CA 1
ATOM 731 C C . LEU A 1 93 ? 32.359 -8.680 -20.755 1.00 94.38 93 LEU A C 1
ATOM 733 O O . LEU A 1 93 ? 32.616 -8.343 -19.602 1.00 94.38 93 LEU A O 1
ATOM 737 N N . ARG A 1 94 ? 31.695 -9.812 -21.024 1.00 91.88 94 ARG A N 1
ATOM 738 C CA . ARG A 1 94 ? 31.262 -10.749 -19.970 1.00 91.88 94 ARG A CA 1
ATOM 739 C C . ARG A 1 94 ? 32.452 -11.275 -19.179 1.00 91.88 94 ARG A C 1
ATOM 741 O O . ARG A 1 94 ? 32.426 -11.262 -17.953 1.00 91.88 94 ARG A O 1
ATOM 748 N N . ARG A 1 95 ? 33.548 -11.622 -19.863 1.00 92.69 95 ARG A N 1
ATOM 749 C CA . ARG A 1 95 ? 34.789 -12.015 -19.189 1.00 92.69 95 ARG A CA 1
ATOM 750 C C . ARG A 1 95 ? 35.323 -10.907 -18.278 1.00 92.69 95 ARG A C 1
ATOM 752 O O . ARG A 1 95 ? 35.791 -11.221 -17.189 1.00 92.69 95 ARG A O 1
ATOM 759 N N . LEU A 1 96 ? 35.279 -9.637 -18.690 1.00 92.00 96 LEU A N 1
ATOM 760 C CA . LEU A 1 96 ? 35.654 -8.509 -17.827 1.00 92.00 96 LEU A CA 1
ATOM 761 C C . LEU A 1 96 ? 34.767 -8.431 -16.578 1.00 92.00 96 LEU A C 1
ATOM 763 O O . LEU A 1 96 ? 35.308 -8.303 -15.481 1.00 92.00 96 LEU A O 1
ATOM 767 N N . VAL A 1 97 ? 33.445 -8.578 -16.723 1.00 91.44 97 VAL A N 1
ATOM 768 C CA . VAL A 1 97 ? 32.504 -8.626 -15.588 1.00 91.44 97 VAL A CA 1
ATOM 769 C C . VAL A 1 97 ? 32.865 -9.758 -14.618 1.00 91.44 97 VAL A C 1
ATOM 771 O O . VAL A 1 97 ? 32.975 -9.521 -13.414 1.00 91.44 97 VAL A O 1
ATOM 774 N N . ASP A 1 98 ? 33.145 -10.959 -15.130 1.00 90.06 98 ASP A N 1
ATOM 775 C CA . ASP A 1 98 ? 33.553 -12.106 -14.310 1.00 90.06 98 ASP A CA 1
ATOM 776 C C . ASP A 1 98 ? 34.872 -11.843 -13.566 1.00 90.06 98 ASP A C 1
ATOM 778 O O . ASP A 1 98 ? 35.019 -12.201 -12.394 1.00 90.06 98 ASP A O 1
ATOM 782 N N . CYS A 1 99 ? 35.840 -11.187 -14.222 1.00 87.62 99 CYS A N 1
ATOM 783 C CA . CYS A 1 99 ? 37.106 -10.803 -13.589 1.00 87.62 99 CYS A CA 1
ATOM 784 C C . CYS A 1 99 ? 36.875 -9.842 -12.430 1.00 87.62 99 CYS A C 1
ATOM 786 O O . CYS A 1 99 ? 37.395 -10.068 -11.337 1.00 87.62 99 CYS A O 1
ATOM 788 N N . ILE A 1 100 ? 36.090 -8.791 -12.668 1.00 86.94 100 ILE A N 1
ATOM 789 C CA . ILE A 1 100 ? 35.752 -7.787 -11.661 1.00 86.94 100 ILE A CA 1
ATOM 790 C C . ILE A 1 100 ? 35.088 -8.492 -10.473 1.00 86.94 100 ILE A C 1
ATOM 792 O O . ILE A 1 100 ? 35.602 -8.427 -9.355 1.00 86.94 100 ILE A O 1
ATOM 796 N N . GLY A 1 101 ? 34.056 -9.305 -10.715 1.00 83.56 101 GLY A N 1
ATOM 797 C CA . GLY A 1 101 ? 33.359 -10.037 -9.657 1.00 83.56 101 GLY A CA 1
ATOM 798 C C . GLY A 1 101 ? 34.226 -11.022 -8.873 1.00 83.56 101 GLY A C 1
ATOM 799 O O . GLY A 1 101 ? 34.021 -11.170 -7.663 1.00 83.56 101 GLY A O 1
ATOM 800 N N . ALA A 1 102 ? 35.209 -11.665 -9.506 1.00 83.12 102 ALA A N 1
ATOM 801 C CA . ALA A 1 102 ? 36.176 -12.520 -8.818 1.00 83.12 102 ALA A CA 1
ATOM 802 C C . ALA A 1 102 ? 37.141 -11.705 -7.938 1.00 83.12 102 ALA A C 1
ATOM 804 O O . ALA A 1 102 ? 37.415 -12.091 -6.798 1.00 83.12 102 ALA A O 1
ATOM 805 N N . THR A 1 103 ? 37.626 -10.558 -8.426 1.00 79.00 103 THR A N 1
ATOM 806 C CA . THR A 1 103 ? 38.520 -9.688 -7.642 1.00 79.00 103 THR A CA 1
ATOM 807 C C . THR A 1 103 ? 37.827 -9.094 -6.419 1.00 79.00 103 THR A C 1
ATOM 809 O O . THR A 1 103 ? 38.422 -9.030 -5.342 1.00 79.00 103 THR A O 1
ATOM 812 N N . GLU A 1 104 ? 36.555 -8.724 -6.540 1.00 77.75 104 GLU A N 1
ATOM 813 C CA . GLU A 1 104 ? 35.762 -8.196 -5.432 1.00 77.75 104 GLU A CA 1
ATOM 814 C C . GLU A 1 104 ? 35.447 -9.254 -4.365 1.00 77.75 104 GLU A C 1
ATOM 816 O O . GLU A 1 104 ? 35.565 -8.983 -3.167 1.00 77.75 104 GLU A O 1
ATOM 821 N N . ALA A 1 105 ? 35.138 -10.488 -4.778 1.00 76.06 105 ALA A N 1
ATOM 822 C CA . ALA A 1 105 ? 34.990 -11.613 -3.853 1.00 76.06 105 ALA A CA 1
ATOM 823 C C . ALA A 1 105 ? 36.292 -11.870 -3.071 1.00 76.06 105 ALA A C 1
ATOM 825 O O . ALA A 1 105 ? 36.273 -12.036 -1.848 1.00 76.06 105 ALA A O 1
ATOM 826 N N . GLN A 1 106 ? 37.437 -11.815 -3.758 1.00 75.25 106 GLN A N 1
ATOM 827 C CA . GLN A 1 106 ? 38.748 -11.971 -3.134 1.00 75.25 106 GLN A CA 1
ATOM 828 C C . GLN A 1 106 ? 39.060 -10.846 -2.132 1.00 75.25 106 GLN A C 1
ATOM 830 O O . GLN A 1 106 ? 39.620 -11.136 -1.074 1.00 75.25 106 GLN A O 1
ATOM 835 N N . ARG A 1 107 ? 38.672 -9.586 -2.415 1.00 71.31 107 ARG A N 1
ATOM 836 C CA . ARG A 1 107 ? 38.855 -8.446 -1.488 1.00 71.31 107 ARG A CA 1
ATOM 837 C C . ARG A 1 107 ? 38.184 -8.700 -0.140 1.00 71.31 107 ARG A C 1
ATOM 839 O O . ARG A 1 107 ? 38.799 -8.439 0.893 1.00 71.31 107 ARG A O 1
ATOM 846 N N . ARG A 1 108 ? 36.971 -9.259 -0.134 1.00 66.44 108 ARG A N 1
ATOM 847 C CA . ARG A 1 108 ? 36.272 -9.608 1.114 1.00 66.44 108 ARG A CA 1
ATOM 848 C C . ARG A 1 108 ? 36.940 -10.723 1.890 1.00 66.44 108 ARG A C 1
ATOM 850 O O . ARG A 1 108 ? 37.094 -10.594 3.102 1.00 66.44 108 ARG A O 1
ATOM 857 N N . ALA A 1 109 ? 37.359 -11.780 1.195 1.00 68.88 109 ALA A N 1
ATOM 858 C CA . ALA A 1 109 ? 38.081 -12.881 1.823 1.00 68.88 109 ALA A CA 1
ATOM 859 C C . ALA A 1 109 ? 39.363 -12.384 2.514 1.00 68.88 109 ALA A C 1
ATOM 861 O O . ALA A 1 109 ? 39.690 -12.838 3.605 1.00 68.88 109 ALA A O 1
ATOM 862 N N . SER A 1 110 ? 40.055 -11.402 1.921 1.00 65.56 110 SER A N 1
ATOM 863 C CA . SER A 1 110 ? 41.235 -10.775 2.530 1.00 65.56 110 SER A CA 1
ATOM 864 C C . SER A 1 110 ? 40.930 -9.742 3.622 1.00 65.56 110 SER A C 1
ATOM 866 O O . SER A 1 110 ? 41.782 -9.514 4.472 1.00 65.56 110 SER A O 1
ATOM 868 N N . SER A 1 111 ? 39.754 -9.102 3.623 1.00 59.97 111 SER A N 1
ATOM 869 C CA . SER A 1 111 ? 39.425 -8.034 4.581 1.00 59.97 111 SER A CA 1
ATOM 870 C C . SER A 1 111 ? 38.827 -8.526 5.904 1.00 59.97 111 SER A C 1
ATOM 872 O O . SER A 1 111 ? 38.437 -7.696 6.718 1.00 59.97 111 SER A O 1
ATOM 874 N N . GLY A 1 112 ? 38.721 -9.843 6.125 1.00 51.94 112 GLY A N 1
ATOM 875 C CA . GLY A 1 112 ? 38.450 -10.429 7.445 1.00 51.94 112 GLY A CA 1
ATOM 876 C C . GLY A 1 112 ? 37.199 -9.910 8.167 1.00 51.94 112 GLY A C 1
ATOM 877 O O . GLY A 1 112 ? 37.193 -9.832 9.389 1.00 51.94 112 GLY A O 1
ATOM 878 N N . THR A 1 113 ? 36.148 -9.511 7.446 1.00 47.31 113 THR A N 1
ATOM 879 C CA . THR A 1 113 ? 34.876 -9.081 8.053 1.00 47.31 113 THR A CA 1
ATOM 880 C C . THR A 1 113 ? 33.732 -9.904 7.467 1.00 47.31 113 THR A C 1
ATOM 882 O O . THR A 1 113 ? 33.065 -9.491 6.522 1.00 47.31 113 THR A O 1
ATOM 885 N N . GLY A 1 114 ? 33.543 -11.099 8.017 1.00 36.53 114 GLY A N 1
ATOM 886 C CA . GLY A 1 114 ? 32.339 -11.919 7.890 1.00 36.53 114 GLY A CA 1
ATOM 887 C C . GLY A 1 114 ? 32.079 -12.593 9.244 1.00 36.53 114 GLY A C 1
ATOM 888 O O . GLY A 1 114 ? 33.050 -12.845 9.963 1.00 36.53 114 GLY A O 1
ATOM 889 N N . PRO A 1 115 ? 30.813 -12.821 9.639 1.00 35.62 115 PRO A N 1
ATOM 890 C CA . PRO A 1 115 ? 30.482 -13.352 10.954 1.00 35.62 115 PRO A CA 1
ATOM 891 C C . PRO A 1 115 ? 31.071 -14.757 11.107 1.00 35.62 115 PRO A C 1
ATOM 893 O O . PRO A 1 115 ? 31.173 -15.516 10.144 1.00 35.62 115 PRO A O 1
ATOM 896 N N . ALA A 1 116 ? 31.507 -15.074 12.321 1.00 35.44 116 ALA A N 1
ATOM 897 C CA . ALA A 1 116 ? 32.108 -16.353 12.652 1.00 35.44 116 ALA A CA 1
ATOM 898 C C . ALA A 1 116 ? 31.206 -17.543 12.263 1.00 35.44 116 ALA A C 1
ATOM 900 O O . ALA A 1 116 ? 30.014 -17.542 12.559 1.00 35.44 116 ALA A O 1
ATOM 901 N N . GLY A 1 117 ? 31.826 -18.585 11.696 1.00 30.41 117 GLY A N 1
ATOM 902 C CA . GLY A 1 117 ? 31.312 -19.959 11.713 1.00 30.41 117 GLY A CA 1
ATOM 903 C C . GLY A 1 117 ? 30.791 -20.495 10.379 1.00 30.41 117 GLY A C 1
ATOM 904 O O . GLY A 1 117 ? 29.631 -20.317 10.042 1.00 30.41 117 GLY A O 1
ATOM 905 N N . VAL A 1 118 ? 31.644 -21.185 9.620 1.00 29.97 118 VAL A N 1
ATOM 906 C CA . VAL A 1 118 ? 31.733 -22.660 9.511 1.00 29.97 118 VAL A CA 1
ATOM 907 C C . VAL A 1 118 ? 32.719 -22.928 8.369 1.00 29.97 118 VAL A C 1
ATOM 909 O O . VAL A 1 118 ? 32.419 -22.720 7.197 1.00 29.97 118 VAL A O 1
ATOM 912 N N . ALA A 1 119 ? 33.930 -23.363 8.716 1.00 31.89 119 ALA A N 1
ATOM 913 C CA . ALA A 1 119 ? 34.884 -23.871 7.742 1.00 31.89 119 ALA A CA 1
ATOM 914 C C . ALA A 1 119 ? 34.455 -25.289 7.340 1.00 31.89 119 ALA A C 1
ATOM 916 O O . ALA A 1 119 ? 34.718 -26.245 8.065 1.00 31.89 119 ALA A O 1
ATOM 917 N N . VAL A 1 120 ? 33.786 -25.425 6.194 1.00 29.61 120 VAL A N 1
ATOM 918 C CA . VAL A 1 120 ? 33.777 -26.698 5.466 1.00 29.61 120 VAL A CA 1
ATOM 919 C C . VAL A 1 120 ? 35.070 -26.735 4.661 1.00 29.61 120 VAL A C 1
ATOM 921 O O . VAL A 1 120 ? 35.309 -25.884 3.806 1.00 29.61 120 VAL A O 1
ATOM 924 N N . ALA A 1 121 ? 35.943 -27.677 5.000 1.00 29.56 121 ALA A N 1
ATOM 925 C CA . ALA A 1 121 ? 37.141 -27.961 4.232 1.00 29.56 121 ALA A CA 1
ATOM 926 C C . ALA A 1 121 ? 36.738 -28.599 2.894 1.00 29.56 121 ALA A C 1
ATOM 928 O O . ALA A 1 121 ? 36.261 -29.732 2.878 1.00 29.56 121 ALA A O 1
ATOM 929 N N . ASP A 1 122 ? 36.944 -27.887 1.787 1.00 27.12 122 ASP A N 1
ATOM 930 C CA . ASP A 1 122 ? 36.920 -28.485 0.451 1.00 27.12 122 ASP A CA 1
ATOM 931 C C . ASP A 1 122 ? 38.272 -29.166 0.165 1.00 27.12 122 ASP A C 1
ATOM 933 O O . ASP A 1 122 ? 39.325 -28.537 0.342 1.00 27.12 122 ASP A O 1
ATOM 937 N N . PRO A 1 123 ? 38.293 -30.433 -0.289 1.00 31.58 123 PRO A N 1
ATOM 938 C CA . PRO A 1 123 ? 39.517 -31.089 -0.715 1.00 31.58 123 PRO A CA 1
ATOM 939 C C . PRO A 1 123 ? 39.916 -30.646 -2.133 1.00 31.58 123 PRO A C 1
ATOM 941 O O . PRO A 1 123 ? 39.091 -30.483 -3.030 1.00 31.58 123 PRO A O 1
ATOM 944 N N . ALA A 1 124 ? 41.221 -30.468 -2.331 1.00 26.31 124 ALA A N 1
ATOM 945 C CA . ALA A 1 124 ? 41.847 -30.095 -3.598 1.00 26.31 124 ALA A CA 1
ATOM 946 C C . ALA A 1 124 ? 41.585 -31.115 -4.736 1.00 26.31 124 ALA A C 1
ATOM 948 O O . ALA A 1 124 ? 41.498 -32.316 -4.469 1.00 26.31 124 ALA A O 1
ATOM 949 N N . PRO A 1 125 ? 41.546 -30.690 -6.017 1.00 30.17 125 PRO A N 1
ATOM 950 C CA . PRO A 1 125 ? 41.353 -31.606 -7.133 1.00 30.17 125 PRO A CA 1
ATOM 951 C C . PRO A 1 125 ? 42.685 -32.242 -7.556 1.00 30.17 125 PRO A C 1
ATOM 953 O O . PRO A 1 125 ? 43.645 -31.551 -7.903 1.00 30.17 125 PRO A O 1
ATOM 956 N N . ALA A 1 126 ? 42.731 -33.574 -7.575 1.00 26.30 126 ALA A N 1
ATOM 957 C CA . ALA A 1 126 ? 43.799 -34.330 -8.214 1.00 26.30 126 ALA A CA 1
ATOM 958 C C . ALA A 1 126 ? 43.534 -34.453 -9.723 1.00 26.30 126 ALA A C 1
ATOM 960 O O . ALA A 1 126 ? 42.467 -34.880 -10.160 1.00 26.30 126 ALA A O 1
ATOM 961 N N . ALA A 1 127 ? 44.535 -34.098 -10.524 1.00 25.23 127 ALA A N 1
ATOM 962 C CA . ALA A 1 127 ? 44.563 -34.328 -11.959 1.00 25.23 127 ALA A CA 1
ATOM 963 C C . ALA A 1 127 ? 45.134 -35.720 -12.280 1.00 25.23 127 ALA A C 1
ATOM 965 O O . ALA A 1 127 ? 46.269 -36.001 -11.903 1.00 25.23 127 ALA A O 1
ATOM 966 N N . SER A 1 128 ? 44.427 -36.540 -13.068 1.00 25.77 128 SER A N 1
ATOM 967 C CA . SER A 1 128 ? 45.013 -37.186 -14.260 1.00 25.77 128 SER A CA 1
ATOM 968 C C . SER A 1 128 ? 44.071 -38.129 -15.012 1.00 25.77 128 SER A C 1
ATOM 970 O O . SER A 1 128 ? 43.568 -39.096 -14.458 1.00 25.77 128 SER A O 1
ATOM 972 N N . ARG A 1 129 ? 44.082 -37.903 -16.332 1.00 27.55 129 ARG A N 1
ATOM 973 C CA . ARG A 1 129 ? 44.107 -38.877 -17.439 1.00 27.55 129 ARG A CA 1
ATOM 974 C C . ARG A 1 129 ? 42.807 -39.568 -17.852 1.00 27.55 129 ARG A C 1
ATOM 976 O O . ARG A 1 129 ? 42.351 -40.542 -17.271 1.00 27.55 129 ARG A O 1
ATOM 983 N N . ALA A 1 130 ? 42.347 -39.099 -19.009 1.00 25.31 130 ALA A N 1
ATOM 984 C CA . ALA A 1 130 ? 41.590 -39.854 -19.988 1.00 25.31 130 ALA A CA 1
ATOM 985 C C . ALA A 1 130 ? 42.341 -41.115 -20.458 1.00 25.31 130 ALA A C 1
ATOM 987 O O . ALA A 1 130 ? 43.551 -41.070 -20.696 1.00 25.31 130 ALA A O 1
ATOM 988 N N . ALA A 1 131 ? 41.582 -42.185 -20.688 1.00 26.50 131 ALA A N 1
ATOM 989 C CA . ALA A 1 131 ? 41.889 -43.232 -21.651 1.00 26.50 131 ALA A CA 1
ATOM 990 C C . ALA A 1 131 ? 40.580 -43.688 -22.320 1.00 26.50 131 ALA A C 1
ATOM 992 O O . ALA A 1 131 ? 39.530 -43.783 -21.691 1.00 26.50 131 ALA A O 1
ATOM 993 N N . THR A 1 132 ? 40.678 -43.866 -23.628 1.00 27.33 132 THR A N 1
ATOM 994 C CA . THR A 1 132 ? 39.660 -44.125 -24.651 1.00 27.33 132 THR A CA 1
ATOM 995 C C . THR A 1 132 ? 39.337 -45.613 -24.848 1.00 27.33 132 THR A C 1
ATOM 997 O O . THR A 1 132 ? 40.188 -46.443 -24.545 1.00 27.33 132 THR A O 1
ATOM 1000 N N . ALA A 1 133 ? 38.214 -45.869 -25.551 1.00 26.91 133 ALA A N 1
ATOM 1001 C CA . ALA A 1 133 ? 37.846 -47.091 -26.307 1.00 26.91 133 ALA A CA 1
ATOM 1002 C C . ALA A 1 133 ? 37.421 -48.315 -25.464 1.00 26.91 133 ALA A C 1
ATOM 1004 O O . ALA A 1 133 ? 37.891 -48.483 -24.352 1.00 26.91 133 ALA A O 1
ATOM 1005 N N . ALA A 1 134 ? 36.590 -49.265 -25.898 1.00 25.72 134 ALA A N 1
ATOM 1006 C CA . ALA A 1 134 ? 35.597 -49.468 -26.959 1.00 25.72 134 ALA A CA 1
ATOM 1007 C C . ALA A 1 134 ? 34.965 -50.863 -26.666 1.00 25.72 134 ALA A C 1
ATOM 1009 O O . ALA A 1 134 ? 35.575 -51.664 -25.966 1.00 25.72 134 ALA A O 1
ATOM 1010 N N . GLU A 1 135 ? 33.794 -51.138 -27.251 1.00 26.19 135 GLU A N 1
ATOM 1011 C CA . GLU A 1 135 ? 33.197 -52.473 -27.507 1.00 26.19 135 GLU A CA 1
ATOM 1012 C C . GLU A 1 135 ? 32.565 -53.332 -26.374 1.00 26.19 135 GLU A C 1
ATOM 1014 O O . GLU A 1 135 ? 33.156 -53.674 -25.357 1.00 26.19 135 GLU A O 1
ATOM 1019 N N . ALA A 1 136 ? 31.310 -53.728 -26.647 1.00 28.22 136 ALA A N 1
ATOM 1020 C CA . ALA A 1 136 ? 30.513 -54.823 -26.058 1.00 28.22 136 ALA A CA 1
ATOM 1021 C C . ALA A 1 136 ? 30.945 -56.202 -26.664 1.00 28.22 136 ALA A C 1
ATOM 1023 O O . ALA A 1 136 ? 31.892 -56.175 -27.448 1.00 28.22 136 ALA A O 1
ATOM 1024 N N . PRO A 1 137 ? 30.283 -57.387 -26.474 1.00 45.47 137 PRO A N 1
ATOM 1025 C CA . PRO A 1 137 ? 29.036 -57.723 -25.747 1.00 45.47 137 PRO A CA 1
ATOM 1026 C C . PRO A 1 137 ? 28.990 -59.091 -24.977 1.00 45.47 137 PRO A C 1
ATOM 1028 O O . PRO A 1 137 ? 29.756 -60.008 -25.238 1.00 45.47 137 PRO A O 1
ATOM 1031 N N . GLY A 1 138 ? 27.940 -59.299 -24.159 1.00 27.38 138 GLY A N 1
ATOM 1032 C CA . GLY A 1 138 ? 27.093 -60.512 -24.253 1.00 27.38 138 GLY A CA 1
ATOM 1033 C C . GLY A 1 138 ? 27.114 -61.626 -23.172 1.00 27.38 138 GLY A C 1
ATOM 1034 O O . GLY A 1 138 ? 28.155 -62.176 -22.846 1.00 27.38 138 GLY A O 1
ATOM 1035 N N . ARG A 1 139 ? 25.876 -62.066 -22.840 1.00 28.86 139 ARG A N 1
ATOM 1036 C CA . ARG A 1 139 ? 25.373 -63.377 -22.314 1.00 28.86 139 ARG A CA 1
ATOM 1037 C C . ARG A 1 139 ? 25.421 -63.649 -20.796 1.00 28.86 139 ARG A C 1
ATOM 1039 O O . ARG A 1 139 ? 26.480 -63.650 -20.197 1.00 28.86 139 ARG A O 1
ATOM 1046 N N . ARG A 1 140 ? 24.249 -63.728 -20.132 1.00 27.34 140 ARG A N 1
ATOM 1047 C CA . ARG A 1 140 ? 23.226 -64.822 -19.984 1.00 27.34 140 ARG A CA 1
ATOM 1048 C C . ARG A 1 140 ? 23.545 -65.728 -18.788 1.00 27.34 140 ARG A C 1
ATOM 1050 O O . ARG A 1 140 ? 24.537 -66.437 -18.823 1.00 27.34 140 ARG A O 1
ATOM 1057 N N . GLY A 1 141 ? 22.748 -65.633 -17.730 1.00 26.78 141 GLY A N 1
ATOM 1058 C CA . GLY A 1 141 ? 21.695 -66.584 -17.302 1.00 26.78 141 GLY A CA 1
ATOM 1059 C C . GLY A 1 141 ? 21.826 -66.668 -15.771 1.00 26.78 141 GLY A C 1
ATOM 1060 O O . GLY A 1 141 ? 22.896 -66.336 -15.271 1.00 26.78 141 GLY A O 1
ATOM 1061 N N . ASP A 1 142 ? 20.886 -67.007 -14.909 1.00 27.33 142 ASP A N 1
ATOM 1062 C CA . ASP A 1 142 ? 19.545 -67.607 -14.861 1.00 27.33 142 ASP A CA 1
ATOM 1063 C C . ASP A 1 142 ? 19.160 -67.361 -13.361 1.00 27.33 142 ASP A C 1
ATOM 1065 O O . ASP A 1 142 ? 20.058 -67.211 -12.533 1.00 27.33 142 ASP A O 1
ATOM 1069 N N . GLU A 1 143 ? 17.949 -67.073 -12.887 1.00 27.55 143 GLU A N 1
ATOM 1070 C CA . GLU A 1 143 ? 16.863 -68.008 -12.560 1.00 27.55 143 GLU A CA 1
ATOM 1071 C C . GLU A 1 143 ? 15.931 -67.278 -11.548 1.00 27.55 143 GLU A C 1
ATOM 1073 O O . GLU A 1 143 ? 16.378 -66.526 -10.680 1.00 27.55 143 GLU A O 1
ATOM 1078 N N . ARG A 1 144 ? 14.616 -67.481 -11.692 1.00 26.89 144 ARG A N 1
ATOM 1079 C CA . ARG A 1 144 ? 13.507 -67.189 -10.738 1.00 26.89 144 ARG A CA 1
ATOM 1080 C C . ARG A 1 144 ? 13.336 -68.403 -9.770 1.00 26.89 144 ARG A C 1
ATOM 1082 O O . ARG A 1 144 ? 14.102 -69.339 -9.978 1.00 26.89 144 ARG A O 1
ATOM 1089 N N . PRO A 1 145 ? 12.332 -68.543 -8.847 1.00 44.22 145 PRO A N 1
ATOM 1090 C CA . PRO A 1 145 ? 11.119 -67.739 -8.522 1.00 44.22 145 PRO A CA 1
ATOM 1091 C C . PRO A 1 145 ? 10.744 -67.608 -6.999 1.00 44.22 145 PRO A C 1
ATOM 1093 O O . PRO A 1 145 ? 11.418 -68.171 -6.152 1.00 44.22 145 PRO A O 1
ATOM 1096 N N . ALA A 1 146 ? 9.627 -66.884 -6.733 1.00 31.75 146 ALA A N 1
ATOM 1097 C CA . ALA A 1 146 ? 8.540 -67.022 -5.709 1.00 31.75 146 ALA A CA 1
ATOM 1098 C C . ALA A 1 146 ? 8.869 -67.260 -4.203 1.00 31.75 146 ALA A C 1
ATOM 1100 O O . ALA A 1 146 ? 9.765 -68.019 -3.875 1.00 31.75 146 ALA A O 1
ATOM 1101 N N . ASP A 1 147 ? 8.209 -66.626 -3.213 1.00 29.55 147 ASP A N 1
ATOM 1102 C CA . ASP A 1 147 ? 6.801 -66.847 -2.798 1.00 29.55 147 ASP A CA 1
ATOM 1103 C C . ASP A 1 147 ? 6.320 -65.782 -1.762 1.00 29.55 147 ASP A C 1
ATOM 1105 O O . ASP A 1 147 ? 7.101 -65.399 -0.895 1.00 29.55 147 ASP A O 1
ATOM 1109 N N . HIS A 1 148 ? 5.136 -65.158 -1.947 1.00 34.59 148 HIS A N 1
ATOM 1110 C CA . HIS A 1 148 ? 3.880 -65.230 -1.135 1.00 34.59 148 HIS A CA 1
ATOM 1111 C C . HIS A 1 148 ? 3.861 -64.513 0.248 1.00 34.59 148 HIS A C 1
ATOM 1113 O O . HIS A 1 148 ? 4.827 -64.564 0.991 1.00 34.59 148 HIS A O 1
ATOM 1119 N N . GLY A 1 149 ? 2.799 -63.817 0.699 1.00 28.41 149 GLY A N 1
ATOM 1120 C CA . GLY A 1 149 ? 1.392 -63.703 0.262 1.00 28.41 149 GLY A CA 1
ATOM 1121 C C . GLY A 1 149 ? 0.684 -62.452 0.854 1.00 28.41 149 GLY A C 1
ATOM 1122 O O . GLY A 1 149 ? 1.216 -61.844 1.777 1.00 28.41 149 GLY A O 1
ATOM 1123 N N . VAL A 1 150 ? -0.358 -61.899 0.198 1.00 32.53 150 VAL A N 1
ATOM 1124 C CA . VAL A 1 150 ? -1.830 -62.169 0.333 1.00 32.53 150 VAL A CA 1
ATOM 1125 C C . VAL A 1 150 ? -2.490 -61.229 1.374 1.00 32.53 150 VAL A C 1
ATOM 1127 O O . VAL A 1 150 ? -1.942 -61.073 2.455 1.00 32.53 150 VAL A O 1
ATOM 1130 N N . GLY A 1 151 ? -3.644 -60.566 1.167 1.00 28.28 151 GLY A N 1
ATOM 1131 C CA . GLY A 1 151 ? -4.683 -60.555 0.111 1.00 28.28 151 GLY A CA 1
ATOM 1132 C C . GLY A 1 151 ? -5.683 -59.380 0.341 1.00 28.28 151 GLY A C 1
ATOM 1133 O O . GLY A 1 151 ? -5.726 -58.854 1.449 1.00 28.28 151 GLY A O 1
ATOM 1134 N N . THR A 1 152 ? -6.269 -58.755 -0.702 1.00 31.91 152 THR A N 1
ATOM 1135 C CA . THR A 1 152 ? -7.609 -58.973 -1.353 1.00 31.91 152 THR A CA 1
ATOM 1136 C C . THR A 1 152 ? -8.831 -58.625 -0.479 1.00 31.91 152 THR A C 1
ATOM 1138 O O . THR A 1 152 ? -8.847 -58.990 0.688 1.00 31.91 152 THR A O 1
ATOM 1141 N N . LEU A 1 153 ? -9.880 -57.914 -0.937 1.00 31.75 153 LEU A N 1
ATOM 1142 C CA . LEU A 1 153 ? -10.850 -58.134 -2.049 1.00 31.75 153 LEU A CA 1
ATOM 1143 C C . LEU A 1 153 ? -11.558 -56.781 -2.393 1.00 31.75 153 LEU A C 1
ATOM 1145 O O . LEU A 1 153 ? -11.556 -55.907 -1.533 1.00 31.75 153 LEU A O 1
ATOM 1149 N N . GLY A 1 154 ? -12.231 -56.491 -3.519 1.00 27.88 154 GLY A N 1
ATOM 1150 C CA . GLY A 1 154 ? -12.694 -57.229 -4.708 1.00 27.88 154 GLY A CA 1
ATOM 1151 C C . GLY A 1 154 ? -13.847 -56.441 -5.393 1.00 27.88 154 GLY A C 1
ATOM 1152 O O . GLY A 1 154 ? -14.631 -55.799 -4.699 1.00 27.88 154 GLY A O 1
ATOM 1153 N N . GLU A 1 155 ? -13.886 -56.454 -6.730 1.00 30.41 155 GLU A N 1
ATOM 1154 C CA . GLU A 1 155 ? -14.627 -55.595 -7.686 1.00 30.41 155 GLU A CA 1
ATOM 1155 C C . GLU A 1 155 ? -16.122 -55.931 -7.949 1.00 30.41 155 GLU A C 1
ATOM 1157 O O . GLU A 1 155 ? -16.597 -56.990 -7.554 1.00 30.41 155 GLU A O 1
ATOM 1162 N N . GLU A 1 156 ? -16.797 -54.989 -8.646 1.00 35.38 156 GLU A N 1
ATOM 1163 C CA . GLU A 1 156 ? -17.836 -55.066 -9.717 1.00 35.38 156 GLU A CA 1
ATOM 1164 C C . GLU A 1 156 ? -18.726 -56.321 -9.886 1.00 35.38 156 GLU A C 1
ATOM 1166 O O . GLU A 1 156 ? -18.296 -57.461 -9.715 1.00 35.38 156 GLU A O 1
ATOM 1171 N N . PRO A 1 157 ? -19.932 -56.132 -10.464 1.00 46.44 157 PRO A N 1
ATOM 1172 C CA . PRO A 1 157 ? -20.272 -57.001 -11.593 1.00 46.44 157 PRO A CA 1
ATOM 1173 C C . PRO A 1 157 ? -21.032 -56.330 -12.751 1.00 46.44 157 PRO A C 1
ATOM 1175 O O . PRO A 1 157 ? -21.962 -55.545 -12.571 1.00 46.44 157 PRO A O 1
ATOM 1178 N N . SER A 1 158 ? -20.712 -56.800 -13.959 1.00 31.66 158 SER A N 1
ATOM 1179 C CA . SER A 1 158 ? -21.585 -56.799 -15.139 1.00 31.66 158 SER A CA 1
ATOM 1180 C C . SER A 1 158 ? -22.348 -58.128 -15.230 1.00 31.66 158 SER A C 1
ATOM 1182 O O . SER A 1 158 ? -21.786 -59.183 -14.939 1.00 31.66 158 SER A O 1
ATOM 1184 N N . GLY A 1 159 ? -23.600 -58.100 -15.696 1.00 28.16 159 GLY A N 1
ATOM 1185 C CA . GLY A 1 159 ? -24.398 -59.298 -15.974 1.00 28.16 159 GLY A CA 1
ATOM 1186 C C . GLY A 1 159 ? -25.372 -59.090 -17.136 1.00 28.16 159 GLY A C 1
ATOM 1187 O O . GLY A 1 159 ? -26.221 -58.206 -17.098 1.00 28.16 159 GLY A O 1
ATOM 1188 N N . SER A 1 160 ? -25.228 -59.920 -18.169 1.00 29.91 160 SER A N 1
ATOM 1189 C CA . SER A 1 160 ? -26.077 -60.026 -19.359 1.00 29.91 160 SER A CA 1
ATOM 1190 C C . SER A 1 160 ? -27.300 -60.926 -19.128 1.00 29.91 160 SER A C 1
ATOM 1192 O O . SER A 1 160 ? -27.152 -62.010 -18.566 1.00 29.91 160 SER A O 1
ATOM 1194 N N . GLY A 1 161 ? -28.460 -60.565 -19.682 1.00 27.45 161 GLY A N 1
ATOM 1195 C CA . GLY A 1 161 ? -29.618 -61.451 -19.858 1.00 27.45 161 GLY A CA 1
ATOM 1196 C C . GLY A 1 161 ? -30.587 -60.852 -20.881 1.00 27.45 161 GLY A C 1
ATOM 1197 O O . GLY A 1 161 ? -30.944 -59.686 -20.760 1.00 27.45 161 GLY A O 1
ATOM 1198 N N . GLY A 1 162 ? -30.925 -61.603 -21.933 1.00 27.30 162 GLY A N 1
ATOM 1199 C CA . GLY A 1 162 ? -31.603 -61.090 -23.128 1.00 27.30 162 GLY A CA 1
ATOM 1200 C C . GLY A 1 162 ? -33.126 -61.272 -23.208 1.00 27.30 162 GLY A C 1
ATOM 1201 O O . GLY A 1 162 ? -33.735 -61.935 -22.376 1.00 27.30 162 GLY A O 1
ATOM 1202 N N . ALA A 1 163 ? -33.637 -60.749 -24.334 1.00 30.19 163 ALA A N 1
ATOM 1203 C CA . ALA A 1 163 ? -34.907 -60.998 -25.036 1.00 30.19 163 ALA A CA 1
ATOM 1204 C C . ALA A 1 163 ? -36.217 -60.364 -24.513 1.00 30.19 163 ALA A C 1
ATOM 1206 O O . ALA A 1 163 ? -36.652 -60.631 -23.398 1.00 30.19 163 ALA A O 1
ATOM 1207 N N . GLY A 1 164 ? -36.905 -59.646 -25.420 1.00 27.00 164 GLY A N 1
ATOM 1208 C CA . GLY A 1 164 ? -38.372 -59.535 -25.434 1.00 27.00 164 GLY A CA 1
ATOM 1209 C C . GLY A 1 164 ? -38.973 -58.143 -25.665 1.00 27.00 164 GLY A C 1
ATOM 1210 O O . GLY A 1 164 ? -39.368 -57.505 -24.703 1.00 27.00 164 GLY A O 1
ATOM 1211 N N . ASP A 1 165 ? -39.083 -57.753 -26.940 1.00 28.08 165 ASP A N 1
ATOM 1212 C CA . ASP A 1 165 ? -40.162 -56.982 -27.592 1.00 28.08 165 ASP A CA 1
ATOM 1213 C C . ASP A 1 165 ? -40.684 -55.633 -27.053 1.00 28.08 165 ASP A C 1
ATOM 1215 O O . ASP A 1 165 ? -41.137 -55.496 -25.922 1.00 28.08 165 ASP A O 1
ATOM 1219 N N . GLY A 1 166 ? -40.814 -54.673 -27.985 1.00 27.86 166 GLY A N 1
ATOM 1220 C CA . GLY A 1 166 ? -41.867 -53.652 -27.905 1.00 27.86 166 GLY A CA 1
ATOM 1221 C C . GLY A 1 166 ? -41.509 -52.251 -28.400 1.00 27.86 166 GLY A C 1
ATOM 1222 O O . GLY A 1 166 ? -41.364 -51.347 -27.592 1.00 27.86 166 GLY A O 1
ATOM 1223 N N . ALA A 1 167 ? -41.395 -52.105 -29.725 1.00 28.61 167 ALA A N 1
ATOM 1224 C CA . ALA A 1 167 ? -41.788 -50.954 -30.563 1.00 28.61 167 ALA A CA 1
ATOM 1225 C C . ALA A 1 167 ? -41.780 -49.526 -29.946 1.00 28.61 167 ALA A C 1
ATOM 1227 O O . ALA A 1 167 ? -42.578 -49.205 -29.076 1.00 28.61 167 ALA A O 1
ATOM 1228 N N . ALA A 1 168 ? -40.886 -48.647 -30.426 1.00 28.88 168 ALA A N 1
ATOM 1229 C CA . ALA A 1 168 ? -41.160 -47.596 -31.438 1.00 28.88 168 ALA A CA 1
ATOM 1230 C C . ALA A 1 168 ? -41.787 -46.319 -30.839 1.00 28.88 168 ALA A C 1
ATOM 1232 O O . ALA A 1 168 ? -42.727 -46.389 -30.068 1.00 28.88 168 ALA A O 1
ATOM 1233 N N . GLY A 1 169 ? -41.377 -45.090 -31.139 1.00 26.5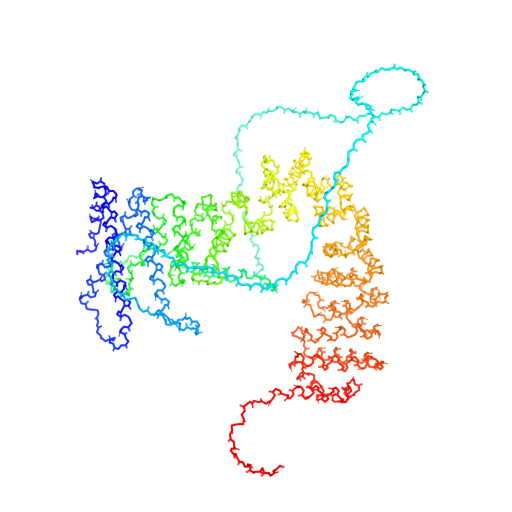2 169 GLY A N 1
ATOM 1234 C CA . GLY A 1 169 ? -40.402 -44.474 -32.041 1.00 26.52 169 GLY A CA 1
ATOM 1235 C C . GLY A 1 169 ? -40.485 -42.956 -31.756 1.00 26.52 169 GLY A C 1
ATOM 1236 O O . GLY A 1 169 ? -41.494 -42.496 -31.232 1.00 26.52 169 GLY A O 1
ATOM 1237 N N . ALA A 1 170 ? -39.373 -42.216 -31.838 1.00 26.53 170 ALA A N 1
ATOM 1238 C CA . ALA A 1 170 ? -39.105 -41.183 -32.858 1.00 26.53 170 ALA A CA 1
ATOM 1239 C C . ALA A 1 170 ? -40.280 -40.190 -33.097 1.00 26.53 170 ALA A C 1
ATOM 1241 O O . ALA A 1 170 ? -41.415 -40.601 -33.263 1.00 26.53 170 ALA A O 1
ATOM 1242 N N . ALA A 1 171 ? -40.148 -38.873 -33.229 1.00 25.45 171 ALA A N 1
ATOM 1243 C CA . ALA A 1 171 ? -39.059 -37.990 -33.623 1.00 25.45 171 ALA A CA 1
ATOM 1244 C C . ALA A 1 171 ? -39.604 -36.539 -33.462 1.00 25.45 171 ALA A C 1
ATOM 1246 O O . ALA A 1 171 ? -40.811 -36.333 -33.512 1.00 25.45 171 ALA A O 1
ATOM 1247 N N . THR A 1 172 ? -38.779 -35.556 -33.093 1.00 26.53 172 THR A N 1
ATOM 1248 C CA . THR A 1 172 ? -38.321 -34.412 -33.925 1.00 26.53 172 THR A CA 1
ATOM 1249 C C . THR A 1 172 ? -39.352 -33.450 -34.546 1.00 26.53 172 THR A C 1
ATOM 1251 O O . THR A 1 172 ? -40.288 -33.876 -35.210 1.00 26.53 172 THR A O 1
ATOM 1254 N N . ALA A 1 173 ? -38.954 -32.165 -34.518 1.00 26.34 173 ALA A N 1
ATOM 1255 C CA . ALA A 1 173 ? -39.417 -31.006 -35.305 1.00 26.34 173 ALA A CA 1
ATOM 1256 C C . ALA A 1 173 ? -40.756 -30.387 -34.853 1.00 26.34 173 ALA A C 1
ATOM 1258 O O . ALA A 1 173 ? -41.679 -31.088 -34.481 1.00 26.34 173 ALA A O 1
ATOM 1259 N N . GLY A 1 174 ? -40.945 -29.068 -34.806 1.00 24.95 174 GLY A N 1
ATOM 1260 C CA . GLY A 1 174 ? -40.265 -27.967 -35.486 1.00 24.95 174 GLY A CA 1
ATOM 1261 C C . GLY A 1 174 ? -41.329 -27.122 -36.201 1.00 24.95 174 GLY A C 1
ATOM 1262 O O . GLY A 1 174 ? -42.147 -27.690 -36.912 1.00 24.95 174 GLY A O 1
ATOM 1263 N N . ALA A 1 175 ? -41.266 -25.792 -36.031 1.00 25.62 175 ALA A N 1
ATOM 1264 C CA . ALA A 1 175 ? -42.135 -24.761 -36.633 1.00 25.62 175 ALA A CA 1
ATOM 1265 C C . ALA A 1 175 ? -43.614 -24.790 -36.169 1.00 25.62 175 ALA A C 1
ATOM 1267 O O . ALA A 1 175 ? -44.180 -25.834 -35.900 1.00 25.62 175 ALA A O 1
ATOM 1268 N N . GLY A 1 176 ? -44.337 -23.687 -36.006 1.00 24.22 176 GLY A N 1
ATOM 1269 C CA . GLY A 1 176 ? -44.124 -22.308 -36.419 1.00 24.22 176 GLY A CA 1
ATOM 1270 C C . GLY A 1 176 ? -45.474 -21.729 -36.855 1.00 24.22 176 GLY A C 1
ATOM 1271 O O . GLY A 1 176 ? -46.139 -22.325 -37.691 1.00 24.22 176 GLY A O 1
ATOM 1272 N N . ALA A 1 177 ? -45.802 -20.552 -36.313 1.00 26.05 177 ALA A N 1
ATOM 1273 C CA . ALA A 1 177 ? -46.776 -19.564 -36.797 1.00 26.05 177 ALA A CA 1
ATOM 1274 C C . ALA A 1 177 ? -48.289 -19.885 -36.768 1.00 26.05 177 ALA A C 1
ATOM 1276 O O . ALA A 1 177 ? -48.743 -20.928 -37.221 1.00 26.05 177 ALA A O 1
ATOM 1277 N N . GLY A 1 178 ? -49.081 -18.878 -36.364 1.00 23.33 178 GLY A N 1
ATOM 1278 C CA . GLY A 1 178 ? -50.462 -18.739 -36.844 1.00 23.33 178 GLY A CA 1
ATOM 1279 C C . GLY A 1 178 ? -51.469 -18.078 -35.899 1.00 23.33 178 GLY A C 1
ATOM 1280 O O . GLY A 1 178 ? -52.250 -18.769 -35.266 1.00 23.33 178 GLY A O 1
ATOM 1281 N N . ASN A 1 179 ? -51.449 -16.741 -35.861 1.00 26.22 179 ASN A N 1
ATOM 1282 C CA . ASN A 1 179 ? -52.513 -15.783 -35.500 1.00 26.22 179 ASN A CA 1
ATOM 1283 C C . ASN A 1 179 ? -53.968 -16.301 -35.360 1.00 26.22 179 ASN A C 1
ATOM 1285 O O . ASN A 1 179 ? -54.465 -16.954 -36.271 1.00 26.22 179 ASN A O 1
ATOM 1289 N N . ALA A 1 180 ? -54.730 -15.774 -34.385 1.00 26.30 180 ALA A N 1
ATOM 1290 C CA . ALA A 1 180 ? -55.618 -14.613 -34.607 1.00 26.30 180 ALA A CA 1
ATOM 1291 C C . ALA A 1 180 ? -56.592 -14.314 -33.438 1.00 26.30 180 ALA A C 1
ATOM 1293 O O . ALA A 1 180 ? -57.326 -15.182 -32.986 1.00 26.30 180 ALA A O 1
ATOM 1294 N N . ALA A 1 181 ? -56.631 -13.020 -33.091 1.00 25.59 181 ALA A N 1
ATOM 1295 C CA . ALA A 1 181 ? -57.798 -12.166 -32.815 1.00 25.59 181 ALA A CA 1
ATOM 1296 C C . ALA A 1 181 ? -58.722 -12.390 -31.592 1.00 25.59 181 ALA A C 1
ATOM 1298 O O . ALA A 1 181 ? -59.488 -13.344 -31.532 1.00 25.59 181 ALA A O 1
ATOM 1299 N N . ALA A 1 182 ? -58.753 -11.363 -30.723 1.00 26.31 182 ALA A N 1
ATOM 1300 C CA . ALA A 1 182 ? -59.896 -10.463 -30.419 1.00 26.31 182 ALA A CA 1
ATOM 1301 C C . ALA A 1 182 ? -59.805 -9.999 -28.946 1.00 26.31 182 ALA A C 1
ATOM 1303 O O . ALA A 1 182 ? -59.887 -10.822 -28.046 1.00 26.31 182 ALA A O 1
ATOM 1304 N N . GLY A 1 183 ? -59.415 -8.742 -28.674 1.00 25.59 183 GLY A N 1
ATOM 1305 C CA . GLY A 1 183 ? -60.320 -7.628 -28.303 1.00 25.59 183 GLY A CA 1
ATOM 1306 C C . GLY A 1 183 ? -60.529 -7.619 -26.778 1.00 25.59 183 GLY A C 1
ATOM 1307 O O . GLY A 1 183 ? -60.911 -8.638 -26.233 1.00 25.59 183 GLY A O 1
ATOM 1308 N N . GLY A 1 184 ? -60.257 -6.610 -25.952 1.00 25.91 184 GLY A N 1
ATOM 1309 C CA . GLY A 1 184 ? -60.226 -5.138 -25.960 1.00 25.91 184 GLY A CA 1
ATOM 1310 C C . GLY A 1 184 ? -60.273 -4.773 -24.451 1.00 25.91 184 GLY A C 1
ATOM 1311 O O . GLY A 1 184 ? -60.877 -5.514 -23.683 1.00 25.91 184 GLY A O 1
ATOM 1312 N N . ALA A 1 185 ? -59.513 -3.831 -23.891 1.00 27.66 185 ALA A N 1
ATOM 1313 C CA . ALA A 1 185 ? -59.747 -2.383 -23.813 1.00 27.66 185 ALA A CA 1
ATOM 1314 C C . ALA A 1 185 ? -58.581 -1.786 -22.967 1.00 27.66 185 ALA A C 1
ATOM 1316 O O . ALA A 1 185 ? -58.187 -2.412 -21.986 1.00 27.66 185 ALA A O 1
ATOM 1317 N N . ALA A 1 186 ? -57.842 -0.774 -23.457 1.00 30.67 186 ALA A N 1
ATOM 1318 C CA . ALA A 1 186 ? -57.880 0.664 -23.074 1.00 30.67 186 ALA A CA 1
ATOM 1319 C C . ALA A 1 186 ? -57.603 0.935 -21.571 1.00 30.67 186 ALA A C 1
ATOM 1321 O O . ALA A 1 186 ? -58.295 0.367 -20.740 1.00 30.67 186 ALA A O 1
ATOM 1322 N N . HIS A 1 187 ? -56.661 1.761 -21.083 1.00 29.31 187 HIS A N 1
ATOM 1323 C CA . HIS A 1 187 ? -55.820 2.908 -21.511 1.00 29.31 187 HIS A CA 1
ATOM 1324 C C . HIS A 1 187 ? -54.539 2.904 -20.620 1.00 29.31 187 HIS A C 1
ATOM 1326 O O . HIS A 1 187 ? -54.593 2.296 -19.556 1.00 29.31 187 HIS A O 1
ATOM 1332 N N . GLY A 1 188 ? -53.383 3.547 -20.843 1.00 27.80 188 GLY A N 1
ATOM 1333 C CA . GLY A 1 188 ? -52.764 4.458 -21.825 1.00 27.80 188 GLY A CA 1
ATOM 1334 C C . GLY A 1 188 ? -51.331 4.753 -21.291 1.00 27.80 188 GLY A C 1
ATOM 1335 O O . GLY A 1 188 ? -51.165 4.845 -20.078 1.00 27.80 188 GLY A O 1
ATOM 1336 N N . ASP A 1 189 ? -50.275 4.514 -22.082 1.00 27.41 189 ASP A N 1
ATOM 1337 C CA . ASP A 1 189 ? -49.347 5.492 -22.720 1.00 27.41 189 ASP A CA 1
ATOM 1338 C C . ASP A 1 189 ? -48.672 6.509 -21.765 1.00 27.41 189 ASP A C 1
ATOM 1340 O O . ASP A 1 189 ? -49.353 7.131 -20.960 1.00 27.41 189 ASP A O 1
ATOM 1344 N N . ALA A 1 190 ? -47.356 6.772 -21.759 1.00 29.23 190 ALA A N 1
ATOM 1345 C CA . ALA A 1 190 ? -46.274 6.683 -22.759 1.00 29.23 190 ALA A CA 1
ATOM 1346 C C . ALA A 1 190 ? -44.908 6.475 -22.029 1.00 29.23 190 ALA A C 1
ATOM 1348 O O . ALA A 1 190 ? -44.816 6.748 -20.838 1.00 29.23 190 ALA A O 1
ATOM 1349 N N . GLY A 1 191 ? -43.779 6.010 -22.580 1.00 26.41 191 GLY A N 1
ATOM 1350 C CA . GLY A 1 191 ? -43.313 5.902 -23.964 1.00 26.41 191 GLY A CA 1
ATOM 1351 C C . GLY A 1 191 ? -42.194 6.921 -24.262 1.00 26.41 191 GLY A C 1
ATOM 1352 O O . GLY A 1 191 ? -42.518 8.056 -24.578 1.00 26.41 191 GLY A O 1
ATOM 1353 N N . ALA A 1 192 ? -40.911 6.519 -24.153 1.00 28.50 192 ALA A N 1
ATOM 1354 C CA . ALA A 1 192 ? -39.708 7.019 -24.877 1.00 28.50 192 ALA A CA 1
ATOM 1355 C C . ALA A 1 192 ? -38.432 6.610 -24.092 1.00 28.50 192 ALA A C 1
ATOM 1357 O O . ALA A 1 192 ? -38.333 6.869 -22.901 1.00 28.50 192 ALA A O 1
ATOM 1358 N N . GLY A 1 193 ? -37.417 5.926 -24.628 1.00 25.25 193 GLY A N 1
ATOM 1359 C CA . GLY A 1 193 ? -36.847 6.046 -25.969 1.00 25.25 193 GLY A CA 1
ATOM 1360 C C . GLY A 1 193 ? -35.752 7.118 -25.973 1.00 25.25 193 GLY A C 1
ATOM 1361 O O . GLY A 1 193 ? -35.955 8.182 -26.543 1.00 25.25 193 GLY A O 1
ATOM 1362 N N . TRP A 1 194 ? -34.613 6.882 -25.309 1.00 28.84 194 TRP A N 1
ATOM 1363 C CA . TRP A 1 194 ? -33.508 7.851 -25.278 1.00 28.84 194 TRP A CA 1
ATOM 1364 C C . TRP A 1 194 ? -32.550 7.604 -26.444 1.00 28.84 194 TRP A C 1
ATOM 1366 O O . TRP A 1 194 ? -31.678 6.737 -26.389 1.00 28.84 194 TRP A O 1
ATOM 1376 N N . GLY A 1 195 ? -32.761 8.365 -27.518 1.00 25.58 195 GLY A N 1
ATOM 1377 C CA . GLY A 1 195 ? -31.864 8.463 -28.661 1.00 25.58 195 GLY A CA 1
ATOM 1378 C C . GLY A 1 195 ? -30.625 9.305 -28.350 1.00 25.58 195 GLY A C 1
ATOM 1379 O O . GLY A 1 195 ? -30.706 10.363 -27.728 1.00 25.58 195 GLY A O 1
ATOM 1380 N N . PHE A 1 196 ? -29.476 8.832 -28.830 1.00 25.81 196 PHE A N 1
ATOM 1381 C CA . PHE A 1 196 ? -28.262 9.625 -28.986 1.00 25.81 196 PHE A CA 1
ATOM 1382 C C . PHE A 1 196 ? -28.487 10.676 -30.081 1.00 25.81 196 PHE A C 1
ATOM 1384 O O . PHE A 1 196 ? -28.721 10.324 -31.236 1.00 25.81 196 PHE A O 1
ATOM 1391 N N . ALA A 1 197 ? -28.384 11.957 -29.730 1.00 26.80 197 ALA A N 1
ATOM 1392 C CA . ALA A 1 197 ? -28.327 13.052 -30.690 1.00 26.80 197 ALA A CA 1
ATOM 1393 C C . ALA A 1 197 ? -26.930 13.681 -30.662 1.00 26.80 197 ALA A C 1
ATOM 1395 O O . ALA A 1 197 ? -26.500 14.260 -29.665 1.00 26.80 197 ALA A O 1
ATOM 1396 N N . ALA A 1 198 ? -26.229 13.533 -31.783 1.00 27.20 198 ALA A N 1
ATOM 1397 C CA . ALA A 1 198 ? -24.996 14.223 -32.103 1.00 27.20 198 ALA A CA 1
ATOM 1398 C C . ALA A 1 198 ? -25.304 15.658 -32.552 1.00 27.20 198 ALA A C 1
ATOM 1400 O O . ALA A 1 198 ? -26.080 15.856 -33.483 1.00 27.20 198 ALA A O 1
ATOM 1401 N N . HIS A 1 199 ? -24.632 16.643 -31.957 1.00 27.73 199 HIS A N 1
ATOM 1402 C CA . HIS A 1 199 ? -24.489 17.974 -32.540 1.00 27.73 199 HIS A CA 1
ATOM 1403 C C . HIS A 1 199 ? -23.071 18.496 -32.300 1.00 27.73 199 HIS A C 1
ATOM 1405 O O . HIS A 1 199 ? -22.698 18.840 -31.183 1.00 27.73 199 HIS A O 1
ATOM 1411 N N . GLY A 1 200 ? -22.291 18.566 -33.380 1.00 24.11 200 GLY A N 1
ATOM 1412 C CA . GLY A 1 200 ? -21.227 19.558 -33.512 1.00 24.11 200 GLY A CA 1
ATOM 1413 C C . GLY A 1 200 ? -21.812 20.892 -33.991 1.00 24.11 200 GLY A C 1
ATOM 1414 O O . GLY A 1 200 ? -22.916 20.924 -34.544 1.00 24.11 200 GLY A O 1
ATOM 1415 N N . PRO A 1 201 ? -21.043 21.982 -33.859 1.00 31.34 201 PRO A N 1
ATOM 1416 C CA . PRO A 1 201 ? -20.592 22.593 -35.103 1.00 31.34 201 PRO A CA 1
ATOM 1417 C C . PRO A 1 201 ? -19.108 22.998 -35.135 1.00 31.34 201 PRO A C 1
ATOM 1419 O O . PRO A 1 201 ? -18.512 23.472 -34.174 1.00 31.34 201 PRO A O 1
ATOM 1422 N N . ALA A 1 202 ? -18.577 22.789 -36.338 1.00 26.83 202 ALA A N 1
ATOM 1423 C CA . ALA A 1 202 ? -17.449 23.374 -37.054 1.00 26.83 202 ALA A CA 1
ATOM 1424 C C . ALA A 1 202 ? -16.700 24.609 -36.488 1.00 26.83 202 ALA A C 1
ATOM 1426 O O . ALA A 1 202 ? -17.234 25.708 -36.374 1.00 26.83 202 ALA A O 1
ATOM 1427 N N . SER A 1 203 ? -15.389 24.400 -36.316 1.00 27.97 203 SER A N 1
ATOM 1428 C CA . SER A 1 203 ? -14.239 25.160 -36.850 1.00 27.97 203 SER A CA 1
ATOM 1429 C C . SER A 1 203 ? -14.316 26.684 -37.052 1.00 27.97 203 SER A C 1
ATOM 1431 O O . SER A 1 203 ? -15.010 27.181 -37.943 1.00 27.97 203 SER A O 1
ATOM 1433 N N . ARG A 1 204 ? -13.347 27.388 -36.448 1.00 24.20 204 ARG A N 1
ATOM 1434 C CA . ARG A 1 204 ? -12.595 28.436 -37.154 1.00 24.20 204 ARG A CA 1
ATOM 1435 C C . ARG A 1 204 ? -11.149 28.526 -36.650 1.00 24.20 204 ARG A C 1
ATOM 1437 O O . ARG A 1 204 ? -10.898 28.555 -35.452 1.00 24.20 204 ARG A O 1
ATOM 1444 N N . ALA A 1 205 ? -10.227 28.529 -37.607 1.00 25.64 205 ALA A N 1
ATOM 1445 C CA . ALA A 1 205 ? -8.792 28.711 -37.439 1.00 25.64 205 ALA A CA 1
ATOM 1446 C C . ALA A 1 205 ? -8.432 30.140 -36.994 1.00 25.64 205 ALA A C 1
ATOM 1448 O O . ALA A 1 205 ? -9.117 31.095 -37.361 1.00 25.64 205 ALA A O 1
ATOM 1449 N N . GLY A 1 206 ? -7.314 30.281 -36.279 1.00 23.03 206 GLY A N 1
ATOM 1450 C CA . GLY A 1 206 ? -6.692 31.567 -35.962 1.00 23.03 206 GLY A CA 1
ATOM 1451 C C . GLY A 1 206 ? -5.374 31.365 -35.218 1.00 23.03 206 GLY A C 1
ATOM 1452 O O . GLY A 1 206 ? -5.363 30.926 -34.076 1.00 23.03 206 GLY A O 1
ATOM 1453 N N . ALA A 1 207 ? -4.270 31.632 -35.907 1.00 23.12 207 ALA A N 1
ATOM 1454 C CA . ALA A 1 207 ? -2.907 31.507 -35.420 1.00 23.12 207 ALA A CA 1
ATOM 1455 C C . ALA A 1 207 ? -2.504 32.628 -34.436 1.00 23.12 207 ALA A C 1
ATOM 1457 O O . ALA A 1 207 ? -2.981 33.750 -34.549 1.00 23.12 207 ALA A O 1
ATOM 1458 N N . SER A 1 208 ? -1.533 32.301 -33.574 1.00 23.41 208 SER A N 1
ATOM 1459 C CA . SER A 1 208 ? -0.424 33.143 -33.081 1.00 23.41 208 SER A CA 1
ATOM 1460 C C . SER A 1 208 ? -0.710 34.495 -32.392 1.00 23.41 208 SER A C 1
ATOM 1462 O O . SER A 1 208 ? -1.004 35.479 -33.057 1.00 23.41 208 SER A O 1
ATOM 1464 N N . ALA A 1 209 ? -0.424 34.568 -31.082 1.00 23.58 209 ALA A N 1
ATOM 1465 C CA . ALA A 1 209 ? 0.140 35.731 -30.358 1.00 23.58 209 ALA A CA 1
ATOM 1466 C C . ALA A 1 209 ? 0.482 35.287 -28.914 1.00 23.58 209 ALA A C 1
ATOM 1468 O O . ALA A 1 209 ? -0.409 34.960 -28.140 1.00 23.58 209 ALA A O 1
ATOM 1469 N N . VAL A 1 210 ? 1.740 34.991 -28.568 1.00 24.66 210 VAL A N 1
ATOM 1470 C CA . VAL A 1 210 ? 2.695 35.890 -27.878 1.00 24.66 210 VAL A CA 1
ATOM 1471 C C . VAL A 1 210 ? 2.040 37.017 -27.069 1.00 24.66 210 VAL A C 1
ATOM 1473 O O . VAL A 1 210 ? 1.538 37.968 -27.655 1.00 24.66 210 VAL A O 1
ATOM 1476 N N . SER A 1 211 ? 2.133 36.928 -25.735 1.00 25.14 211 SER A N 1
ATOM 1477 C CA . SER A 1 211 ? 2.200 38.022 -24.736 1.00 25.14 211 SER A CA 1
ATOM 1478 C C . SER A 1 211 ? 2.444 37.359 -23.365 1.00 25.14 211 SER A C 1
ATOM 1480 O O . SER A 1 211 ? 1.544 36.729 -22.829 1.00 25.14 211 SER A O 1
ATOM 1482 N N . SER A 1 212 ? 3.673 37.213 -22.857 1.00 23.41 212 SER A N 1
ATOM 1483 C CA . SER A 1 212 ? 4.492 38.255 -22.213 1.00 23.41 212 SER A CA 1
ATOM 1484 C C . SER A 1 212 ? 3.710 39.071 -21.183 1.00 23.41 212 SER A C 1
ATOM 1486 O O . SER A 1 212 ? 3.188 40.127 -21.516 1.00 23.41 212 SER A O 1
ATOM 1488 N N . TRP A 1 213 ? 3.656 38.583 -19.941 1.00 24.98 213 TRP A N 1
ATOM 1489 C CA . TRP A 1 213 ? 3.489 39.421 -18.752 1.00 24.98 213 TRP A CA 1
ATOM 1490 C C . TRP A 1 213 ? 4.625 39.068 -17.795 1.00 24.98 213 TRP A C 1
ATOM 1492 O O . TRP A 1 213 ? 4.696 37.953 -17.279 1.00 24.98 213 TRP A O 1
ATOM 1502 N N . GLY A 1 214 ? 5.568 40.001 -17.689 1.00 23.94 214 GLY A N 1
ATOM 1503 C CA . GLY A 1 214 ? 6.716 39.928 -16.803 1.00 23.94 214 GLY A CA 1
ATOM 1504 C C . GLY A 1 214 ? 6.387 40.372 -15.380 1.00 23.94 214 GLY A C 1
ATOM 1505 O O . GLY A 1 214 ? 5.464 41.148 -15.146 1.00 23.94 214 GLY A O 1
ATOM 1506 N N . ASP A 1 215 ? 7.205 39.842 -14.478 1.00 23.70 215 ASP A N 1
ATOM 1507 C CA . ASP A 1 215 ? 7.764 40.454 -13.276 1.00 23.70 215 ASP A CA 1
ATOM 1508 C C . ASP A 1 215 ? 6.854 41.290 -12.367 1.00 23.70 215 ASP A C 1
ATOM 1510 O O . ASP A 1 215 ? 6.627 42.482 -12.563 1.00 23.70 215 ASP A O 1
ATOM 1514 N N . ALA A 1 216 ? 6.523 40.684 -11.227 1.00 24.25 216 ALA A N 1
ATOM 1515 C CA . ALA A 1 216 ? 6.472 41.395 -9.958 1.00 24.25 216 ALA A CA 1
ATOM 1516 C C . ALA A 1 216 ? 7.149 40.538 -8.879 1.00 24.25 216 ALA A C 1
ATOM 1518 O O . ALA A 1 216 ? 6.608 39.541 -8.401 1.00 24.25 216 ALA A O 1
ATOM 1519 N N . ALA A 1 217 ? 8.369 40.936 -8.525 1.00 25.48 217 ALA A N 1
ATOM 1520 C CA . ALA A 1 217 ? 9.070 40.493 -7.334 1.00 25.48 217 ALA A CA 1
ATOM 1521 C C . ALA A 1 217 ? 8.281 40.890 -6.074 1.00 25.48 217 ALA A C 1
ATOM 1523 O O . ALA A 1 217 ? 7.815 42.024 -5.966 1.00 25.48 217 ALA A O 1
ATOM 1524 N N . GLY A 1 218 ? 8.178 39.984 -5.099 1.00 22.66 218 GLY A N 1
ATOM 1525 C CA . GLY A 1 218 ? 7.560 40.308 -3.816 1.00 22.66 218 GLY A CA 1
ATOM 1526 C C . GLY A 1 218 ? 7.464 39.136 -2.845 1.00 22.66 218 GLY A C 1
ATOM 1527 O O . GLY A 1 218 ? 6.479 38.414 -2.848 1.00 22.66 218 GLY A O 1
ATOM 1528 N N . ALA A 1 219 ? 8.470 39.038 -1.974 1.00 24.33 219 ALA A N 1
ATOM 1529 C CA . ALA A 1 219 ? 8.424 38.457 -0.628 1.00 24.33 219 ALA A CA 1
ATOM 1530 C C . ALA A 1 219 ? 8.145 36.945 -0.469 1.00 24.33 219 ALA A C 1
ATOM 1532 O O . ALA A 1 219 ? 7.015 36.471 -0.418 1.00 24.33 219 ALA A O 1
ATOM 1533 N N . VAL A 1 220 ? 9.237 36.220 -0.219 1.00 24.64 220 VAL A N 1
ATOM 1534 C CA . VAL A 1 220 ? 9.284 34.926 0.474 1.00 24.64 220 VAL A CA 1
ATOM 1535 C C . VAL A 1 220 ? 8.912 35.120 1.954 1.00 24.64 220 VAL A C 1
ATOM 1537 O O . VAL A 1 220 ? 9.586 35.905 2.625 1.00 24.64 220 VAL A O 1
ATOM 1540 N N . PRO A 1 221 ? 7.948 34.374 2.523 1.00 26.31 221 PRO A N 1
ATOM 1541 C CA . PRO A 1 221 ? 7.951 34.065 3.942 1.00 26.31 221 PRO A CA 1
ATOM 1542 C C . PRO A 1 221 ? 8.546 32.671 4.174 1.00 26.31 221 PRO A C 1
ATOM 1544 O O . PRO A 1 221 ? 8.212 31.693 3.506 1.00 26.31 221 PRO A O 1
ATOM 1547 N N . ALA A 1 222 ? 9.473 32.623 5.125 1.00 24.03 222 ALA A N 1
ATOM 1548 C CA . ALA A 1 222 ? 10.219 31.450 5.546 1.00 24.03 222 ALA A CA 1
ATOM 1549 C C . ALA A 1 222 ? 9.315 30.269 5.945 1.00 24.03 222 ALA A C 1
ATOM 1551 O O . ALA A 1 222 ? 8.356 30.420 6.701 1.00 24.03 222 ALA A O 1
ATOM 1552 N N . ALA A 1 223 ? 9.681 29.079 5.469 1.00 23.89 223 ALA A N 1
ATOM 1553 C CA . ALA A 1 223 ? 9.123 27.809 5.910 1.00 23.89 223 ALA A CA 1
ATOM 1554 C C . ALA A 1 223 ? 9.558 27.497 7.358 1.00 23.89 223 ALA A C 1
ATOM 1556 O O . ALA A 1 223 ? 10.746 27.629 7.671 1.00 23.89 223 ALA A O 1
ATOM 1557 N N . PRO A 1 224 ? 8.659 27.040 8.247 1.00 24.20 224 PRO A N 1
ATOM 1558 C CA . PRO A 1 224 ? 9.073 26.459 9.512 1.00 24.20 224 PRO A CA 1
ATOM 1559 C C . PRO A 1 224 ? 9.637 25.053 9.271 1.00 24.20 224 PRO A C 1
ATOM 1561 O O . PRO A 1 224 ? 8.956 24.155 8.778 1.00 24.20 224 PRO A O 1
ATOM 1564 N N . SER A 1 225 ? 10.903 24.880 9.642 1.00 26.22 225 SER A N 1
ATOM 1565 C CA . SER A 1 225 ? 11.560 23.583 9.774 1.00 26.22 225 SER A CA 1
ATOM 1566 C C . SER A 1 225 ? 10.868 22.787 10.883 1.00 26.22 225 SER A C 1
ATOM 1568 O O . SER A 1 225 ? 10.970 23.135 12.059 1.00 26.22 225 SER A O 1
ATOM 1570 N N . ALA A 1 226 ? 10.130 21.743 10.509 1.00 23.55 226 ALA A N 1
ATOM 1571 C CA . ALA A 1 226 ? 9.525 20.798 11.438 1.00 23.55 226 ALA A CA 1
ATOM 1572 C C . ALA A 1 226 ? 10.130 19.412 11.195 1.00 23.55 226 ALA A C 1
ATOM 1574 O O . ALA A 1 226 ? 9.679 18.645 10.346 1.00 23.55 226 ALA A O 1
ATOM 1575 N N . ALA A 1 227 ? 11.173 19.102 11.963 1.00 26.30 227 ALA A N 1
ATOM 1576 C CA . ALA A 1 227 ? 11.637 17.742 12.184 1.00 26.30 227 ALA A CA 1
ATOM 1577 C C . ALA A 1 227 ? 10.575 16.997 13.015 1.00 26.30 227 ALA A C 1
ATOM 1579 O O . ALA A 1 227 ? 10.598 17.014 14.243 1.00 26.30 227 ALA A O 1
ATOM 1580 N N . GLY A 1 228 ? 9.597 16.401 12.334 1.00 21.62 228 GLY A N 1
ATOM 1581 C CA . GLY A 1 228 ? 8.605 15.505 12.923 1.00 21.62 228 GLY A CA 1
ATOM 1582 C C . GLY A 1 228 ? 9.044 14.057 12.747 1.00 21.62 228 GLY A C 1
ATOM 1583 O O . GLY A 1 228 ? 9.107 13.559 11.626 1.00 21.62 228 GLY A O 1
ATOM 1584 N N . ALA A 1 229 ? 9.367 13.393 13.855 1.00 23.86 229 ALA A N 1
ATOM 1585 C CA . ALA A 1 229 ? 9.676 11.971 13.895 1.00 23.86 229 ALA A CA 1
ATOM 1586 C C . ALA A 1 229 ? 8.488 11.141 13.375 1.00 23.86 229 ALA A C 1
ATOM 1588 O O . ALA A 1 229 ? 7.371 11.248 13.879 1.00 23.86 229 ALA A O 1
ATOM 1589 N N . VAL A 1 230 ? 8.746 10.314 12.363 1.00 24.44 230 VAL A N 1
ATOM 1590 C CA . VAL A 1 230 ? 7.781 9.371 11.787 1.00 24.44 230 VAL A CA 1
ATOM 1591 C C . VAL A 1 230 ? 7.631 8.176 12.742 1.00 24.44 230 VAL A C 1
ATOM 1593 O O . VAL A 1 230 ? 8.649 7.601 13.133 1.00 24.44 230 VAL A O 1
ATOM 1596 N N . PRO A 1 231 ? 6.411 7.771 13.137 1.00 24.94 231 PRO A N 1
ATOM 1597 C CA . PRO A 1 231 ? 6.220 6.589 13.966 1.00 24.94 231 PRO A CA 1
ATOM 1598 C C . PRO A 1 231 ? 6.387 5.314 13.126 1.00 24.94 231 PRO A C 1
ATOM 1600 O O . PRO A 1 231 ? 5.711 5.107 12.119 1.00 24.94 231 PRO A O 1
ATOM 1603 N N . SER A 1 232 ? 7.307 4.455 13.560 1.00 23.42 232 SER A N 1
ATOM 1604 C CA . SER A 1 232 ? 7.592 3.149 12.966 1.00 23.42 232 SER A CA 1
ATOM 1605 C C . SER A 1 232 ? 6.417 2.183 13.147 1.00 23.42 232 SER A C 1
ATOM 1607 O O . SER A 1 232 ? 6.136 1.737 14.259 1.00 23.42 232 SER A O 1
ATOM 1609 N N . VAL A 1 233 ? 5.765 1.813 12.046 1.00 25.45 233 VAL A N 1
ATOM 1610 C CA . VAL A 1 233 ? 4.861 0.654 11.978 1.00 25.45 233 VAL A CA 1
ATOM 1611 C C . VAL A 1 233 ? 5.709 -0.601 11.718 1.00 25.45 233 VAL A C 1
ATOM 1613 O O . VAL A 1 233 ? 6.581 -0.569 10.845 1.00 25.45 233 VAL A O 1
ATOM 1616 N N . PRO A 1 234 ? 5.507 -1.717 12.442 1.00 26.00 234 PRO A N 1
ATOM 1617 C CA . PRO A 1 234 ? 6.279 -2.930 12.218 1.00 26.00 234 PRO A CA 1
ATOM 1618 C C . PRO A 1 234 ? 5.729 -3.675 10.995 1.00 26.00 234 PRO A C 1
ATOM 1620 O O . PRO A 1 234 ? 4.703 -4.345 11.064 1.00 26.00 234 PRO A O 1
ATOM 1623 N N . GLY A 1 235 ? 6.428 -3.549 9.866 1.00 26.48 235 GLY A N 1
ATOM 1624 C CA . GLY A 1 235 ? 6.157 -4.314 8.650 1.00 26.48 235 GLY A CA 1
ATOM 1625 C C . GLY A 1 235 ? 7.125 -3.992 7.506 1.00 26.48 235 GLY A C 1
ATOM 1626 O O . GLY A 1 235 ? 6.925 -3.028 6.784 1.00 26.48 235 GLY A O 1
ATOM 1627 N N . GLY A 1 236 ? 8.161 -4.824 7.334 1.00 29.78 236 GLY A N 1
ATOM 1628 C CA . GLY A 1 236 ? 8.809 -5.098 6.039 1.00 29.78 236 GLY A CA 1
ATOM 1629 C C . GLY A 1 236 ? 9.737 -4.044 5.412 1.00 29.78 236 GLY A C 1
ATOM 1630 O O . GLY A 1 236 ? 9.387 -3.460 4.398 1.00 29.78 236 GLY A O 1
ATOM 1631 N N . HIS A 1 237 ? 10.955 -3.888 5.949 1.00 37.94 237 HIS A N 1
ATOM 1632 C CA . HIS A 1 237 ? 12.201 -3.405 5.305 1.00 37.94 237 HIS A CA 1
ATOM 1633 C C . HIS A 1 237 ? 12.133 -2.654 3.936 1.00 37.94 237 HIS A C 1
ATOM 1635 O O . HIS A 1 237 ? 12.469 -3.240 2.903 1.00 37.94 237 HIS A O 1
ATOM 1641 N N . PRO A 1 238 ? 11.882 -1.325 3.919 1.00 31.59 238 PRO A N 1
ATOM 1642 C CA . PRO A 1 238 ? 12.298 -0.430 2.822 1.00 31.59 238 PRO A CA 1
ATOM 1643 C C . PRO A 1 238 ? 13.366 0.596 3.266 1.00 31.59 238 PRO A C 1
ATOM 1645 O O . PRO A 1 238 ? 14.052 1.198 2.442 1.00 31.59 238 PRO A O 1
ATOM 1648 N N . VAL A 1 239 ? 13.542 0.782 4.581 1.00 36.12 239 VAL A N 1
ATOM 1649 C CA . VAL A 1 239 ? 14.297 1.904 5.170 1.00 36.12 239 VAL A CA 1
ATOM 1650 C C . VAL A 1 239 ? 15.811 1.786 4.952 1.00 36.12 239 VAL A C 1
ATOM 1652 O O . VAL A 1 239 ? 16.469 2.789 4.695 1.00 36.12 239 VAL A O 1
ATOM 1655 N N . HIS A 1 240 ? 16.368 0.571 4.968 1.00 34.31 240 HIS A N 1
ATOM 1656 C CA . HIS A 1 240 ? 17.819 0.374 4.838 1.00 34.31 240 HIS A CA 1
ATOM 1657 C C . HIS A 1 240 ? 18.349 0.644 3.421 1.00 34.31 240 HIS A C 1
ATOM 1659 O O . HIS A 1 240 ? 19.430 1.211 3.273 1.00 34.31 240 HIS A O 1
ATOM 1665 N N . VAL A 1 241 ? 17.574 0.319 2.378 1.00 39.94 241 VAL A N 1
ATOM 1666 C CA . VAL A 1 241 ? 17.955 0.602 0.981 1.00 39.94 241 VAL A CA 1
ATOM 1667 C C . VAL A 1 241 ? 17.813 2.096 0.689 1.00 39.94 241 VAL A C 1
ATOM 1669 O O . VAL A 1 241 ? 18.730 2.698 0.136 1.00 39.94 241 VAL A O 1
ATOM 1672 N N . ALA A 1 242 ? 16.727 2.723 1.153 1.00 36.47 242 ALA A N 1
ATOM 1673 C CA . ALA A 1 242 ? 16.536 4.167 1.042 1.00 36.47 242 ALA A CA 1
ATOM 1674 C C . ALA A 1 242 ? 17.629 4.960 1.788 1.00 36.47 242 ALA A C 1
ATOM 1676 O O . ALA A 1 242 ? 18.127 5.948 1.260 1.00 36.47 242 ALA A O 1
ATOM 1677 N N . GLN A 1 243 ? 18.083 4.502 2.963 1.00 39.75 243 GLN A N 1
ATOM 1678 C CA . GLN A 1 243 ? 19.218 5.105 3.676 1.00 39.75 243 GLN A CA 1
ATOM 1679 C C . GLN A 1 243 ? 20.560 4.892 2.965 1.00 39.75 243 GLN A C 1
ATOM 1681 O O . GLN A 1 243 ? 21.386 5.804 2.966 1.00 39.75 243 GLN A O 1
ATOM 1686 N N . ALA A 1 244 ? 20.795 3.735 2.338 1.00 38.38 244 ALA A N 1
ATOM 1687 C CA . ALA A 1 244 ? 22.015 3.480 1.568 1.00 38.38 244 ALA A CA 1
ATOM 1688 C C . ALA A 1 244 ? 22.101 4.333 0.288 1.00 38.38 244 ALA A C 1
ATOM 1690 O O . ALA A 1 244 ? 23.201 4.757 -0.080 1.00 38.38 244 ALA A O 1
ATOM 1691 N N . VAL A 1 245 ? 20.954 4.603 -0.348 1.00 41.62 245 VAL A N 1
ATOM 1692 C CA . VAL A 1 245 ? 20.807 5.507 -1.504 1.00 41.62 245 VAL A CA 1
ATOM 1693 C C . VAL A 1 245 ? 20.904 6.975 -1.061 1.00 41.62 245 VAL A C 1
ATOM 1695 O O . VAL A 1 245 ? 21.688 7.736 -1.618 1.00 41.62 245 VAL A O 1
ATOM 1698 N N . SER A 1 246 ? 20.225 7.361 0.023 1.00 37.75 246 SER A N 1
ATOM 1699 C CA . SER A 1 246 ? 20.252 8.729 0.564 1.00 37.75 246 SER A CA 1
ATOM 1700 C C . SER A 1 246 ? 21.634 9.131 1.103 1.00 37.75 246 SER A C 1
ATOM 1702 O O . SER A 1 246 ? 22.081 10.254 0.880 1.00 37.75 246 SER A O 1
ATOM 1704 N N . SER A 1 247 ? 22.376 8.198 1.714 1.00 33.56 247 SER A N 1
ATOM 1705 C CA . SER A 1 247 ? 23.757 8.427 2.176 1.00 33.56 247 SER A CA 1
ATOM 1706 C C . SER A 1 247 ? 24.758 8.627 1.030 1.00 33.56 247 SER A C 1
ATOM 1708 O O . SER A 1 247 ? 25.818 9.221 1.237 1.00 33.56 247 SER A O 1
ATOM 1710 N N . ALA A 1 248 ? 24.458 8.112 -0.168 1.00 37.56 248 ALA A N 1
ATOM 1711 C CA . ALA A 1 248 ? 25.250 8.367 -1.371 1.00 37.56 248 ALA A CA 1
ATOM 1712 C C . ALA A 1 248 ? 24.992 9.790 -1.896 1.00 37.56 248 ALA A C 1
ATOM 1714 O O . ALA A 1 248 ? 25.931 10.509 -2.237 1.00 37.56 248 ALA A O 1
ATOM 1715 N N . GLU A 1 249 ? 23.740 10.242 -1.836 1.00 38.81 249 GLU A N 1
ATOM 1716 C CA . GLU A 1 249 ? 23.327 11.585 -2.246 1.00 38.81 249 GLU A CA 1
ATOM 1717 C C . GLU A 1 249 ? 23.882 12.687 -1.325 1.00 38.81 249 GLU A C 1
ATOM 1719 O O . GLU A 1 249 ? 24.383 13.706 -1.807 1.00 38.81 249 GLU A O 1
ATOM 1724 N N . THR A 1 250 ? 23.928 12.458 -0.004 1.00 34.56 250 THR A N 1
ATOM 1725 C CA . THR A 1 250 ? 24.529 13.422 0.946 1.00 34.56 250 THR A CA 1
ATOM 1726 C C . THR A 1 250 ? 26.035 13.592 0.727 1.00 34.56 250 THR A C 1
ATOM 1728 O O . THR A 1 250 ? 26.582 14.676 0.922 1.00 34.56 250 THR A O 1
ATOM 1731 N N . ARG A 1 251 ? 26.724 12.527 0.299 1.00 33.50 251 ARG A N 1
ATOM 1732 C CA . ARG A 1 251 ? 28.168 12.545 0.021 1.00 33.50 251 ARG A CA 1
ATOM 1733 C C . ARG A 1 251 ? 28.492 13.285 -1.283 1.00 33.50 251 ARG A C 1
ATOM 1735 O O . ARG A 1 251 ? 29.556 13.892 -1.397 1.00 33.50 251 ARG A O 1
ATOM 1742 N N . TRP A 1 252 ? 27.561 13.279 -2.236 1.00 34.12 252 TRP A N 1
ATOM 1743 C CA . TRP A 1 252 ? 27.695 13.985 -3.507 1.00 34.12 252 TRP A CA 1
ATOM 1744 C C . TRP A 1 252 ? 27.429 15.492 -3.382 1.00 34.12 252 TRP A C 1
ATOM 1746 O O . TRP A 1 252 ? 28.205 16.280 -3.917 1.00 34.12 252 TRP A O 1
ATOM 1756 N N . GLN A 1 253 ? 26.430 15.916 -2.594 1.00 33.06 253 GLN A N 1
ATOM 1757 C CA . GLN A 1 253 ? 26.176 17.347 -2.335 1.00 33.06 253 GLN A CA 1
ATOM 1758 C C . GLN A 1 253 ? 27.368 18.057 -1.667 1.00 33.06 253 GLN A C 1
ATOM 1760 O O . GLN A 1 253 ? 27.602 19.236 -1.917 1.00 33.06 253 GLN A O 1
ATOM 1765 N N . ALA A 1 254 ? 28.169 17.332 -0.880 1.00 29.78 254 ALA A N 1
ATOM 1766 C CA . ALA A 1 254 ? 29.414 17.842 -0.303 1.00 29.78 254 ALA A CA 1
ATOM 1767 C C . ALA A 1 254 ? 30.579 17.960 -1.314 1.00 29.78 254 ALA A C 1
ATOM 1769 O O . ALA A 1 254 ? 31.610 18.539 -0.982 1.00 29.78 254 ALA A O 1
ATOM 1770 N N . SER A 1 255 ? 30.431 17.411 -2.525 1.00 28.92 255 SER A N 1
ATOM 1771 C CA . SER A 1 255 ? 31.503 17.280 -3.525 1.00 28.92 255 SER A CA 1
ATOM 1772 C C . SER A 1 255 ? 31.308 18.149 -4.779 1.00 28.92 255 SER A C 1
ATOM 1774 O O . SER A 1 255 ? 32.171 18.141 -5.656 1.00 28.92 255 SER A O 1
ATOM 1776 N N . SER A 1 256 ? 30.218 18.918 -4.894 1.00 23.28 256 SER A N 1
ATOM 1777 C CA . SER A 1 256 ? 30.062 19.896 -5.983 1.00 23.28 256 SER A CA 1
ATOM 1778 C C . SER A 1 256 ? 30.930 21.137 -5.728 1.00 23.28 256 SER A C 1
ATOM 1780 O O . SER A 1 256 ? 30.731 21.807 -4.713 1.00 23.28 256 SER A O 1
ATOM 1782 N N . PRO A 1 257 ? 31.858 21.510 -6.629 1.00 30.08 257 PRO A N 1
ATOM 1783 C CA . PRO A 1 257 ? 32.623 22.732 -6.455 1.00 30.08 257 PRO A CA 1
ATOM 1784 C C . PRO A 1 257 ? 31.741 23.942 -6.780 1.00 30.08 257 PRO A C 1
ATOM 1786 O O . PRO A 1 257 ? 31.259 24.104 -7.903 1.00 30.08 257 PRO A O 1
ATOM 1789 N N . ALA A 1 258 ? 31.548 24.809 -5.787 1.00 25.28 258 ALA A N 1
ATOM 1790 C CA . ALA A 1 258 ? 31.138 26.182 -6.026 1.00 25.28 258 ALA A CA 1
ATOM 1791 C C . ALA A 1 258 ? 32.229 26.886 -6.850 1.00 25.28 258 ALA A C 1
ATOM 1793 O O . ALA A 1 258 ? 33.421 26.771 -6.574 1.00 25.28 258 ALA A O 1
ATOM 1794 N N . SER A 1 259 ? 31.791 27.580 -7.894 1.00 30.34 259 SER A N 1
ATOM 1795 C CA . SER A 1 259 ? 32.611 28.346 -8.827 1.00 30.34 259 SER A CA 1
ATOM 1796 C C . SER A 1 259 ? 33.438 29.418 -8.104 1.00 30.34 259 SER A C 1
ATOM 1798 O O . SER A 1 259 ? 32.881 30.434 -7.694 1.00 30.34 259 SER A O 1
ATOM 1800 N N . GLU A 1 260 ? 34.760 29.253 -8.022 1.00 27.77 260 GLU A N 1
ATOM 1801 C CA . GLU A 1 260 ? 35.673 30.310 -7.572 1.00 27.77 260 GLU A CA 1
ATOM 1802 C C . GLU A 1 260 ? 36.904 30.448 -8.482 1.00 27.77 260 GLU A C 1
ATOM 1804 O O . GLU A 1 260 ? 37.364 29.505 -9.122 1.00 27.77 260 GLU A O 1
ATOM 1809 N N . LYS A 1 261 ? 37.327 31.703 -8.629 1.00 27.53 261 LYS A N 1
ATOM 1810 C CA . LYS A 1 261 ? 38.022 32.291 -9.779 1.00 27.53 261 LYS A CA 1
ATOM 1811 C C . LYS A 1 261 ? 39.474 31.844 -9.980 1.00 27.53 261 LYS A C 1
ATOM 1813 O O . LYS A 1 261 ? 40.199 31.536 -9.044 1.00 27.53 261 LYS A O 1
ATOM 1818 N N . ALA A 1 262 ? 39.881 31.953 -11.246 1.00 33.91 262 ALA A N 1
ATOM 1819 C CA . ALA A 1 262 ? 41.233 31.813 -11.769 1.00 33.91 262 ALA A CA 1
ATOM 1820 C C . ALA A 1 262 ? 42.297 32.632 -11.009 1.00 33.91 262 ALA A C 1
ATOM 1822 O O . ALA A 1 262 ? 42.113 33.822 -10.749 1.00 33.91 262 ALA A O 1
ATOM 1823 N N . GLY A 1 263 ? 43.439 31.989 -10.757 1.00 24.72 263 GLY A N 1
ATOM 1824 C CA . GLY A 1 263 ? 44.696 32.602 -10.339 1.00 24.72 263 GLY A CA 1
ATOM 1825 C C . GLY A 1 263 ? 45.869 31.730 -10.796 1.00 24.72 263 GLY A C 1
ATOM 1826 O O . GLY A 1 263 ? 45.928 30.546 -10.473 1.00 24.72 263 GLY A O 1
ATOM 1827 N N . ASP A 1 264 ? 46.758 32.318 -11.595 1.00 31.91 264 ASP A N 1
ATOM 1828 C CA . ASP A 1 264 ? 47.908 31.696 -12.258 1.00 31.91 264 ASP A CA 1
ATOM 1829 C C . ASP A 1 264 ? 48.917 31.062 -11.293 1.00 31.91 264 ASP A C 1
ATOM 1831 O O . ASP A 1 264 ? 49.596 31.792 -10.572 1.00 31.91 264 ASP A O 1
ATOM 1835 N N . HIS A 1 265 ? 49.140 29.744 -11.371 1.00 29.42 265 HIS A N 1
ATOM 1836 C CA . HIS A 1 265 ? 50.340 29.090 -10.832 1.00 29.42 265 HIS A CA 1
ATOM 1837 C C . HIS A 1 265 ? 50.916 28.057 -11.820 1.00 29.42 265 HIS A C 1
ATOM 1839 O O . HIS A 1 265 ? 50.232 27.160 -12.306 1.00 29.42 265 HIS A O 1
ATOM 1845 N N . HIS A 1 266 ? 52.206 28.229 -12.119 1.00 26.91 266 HIS A N 1
ATOM 1846 C CA . HIS A 1 266 ? 53.046 27.424 -13.014 1.00 26.91 266 HIS A CA 1
ATOM 1847 C C . HIS A 1 266 ? 53.243 25.972 -12.501 1.00 26.91 266 HIS A C 1
ATOM 1849 O O . HIS A 1 266 ? 53.132 25.732 -11.295 1.00 26.91 266 HIS A O 1
ATOM 1855 N N . PRO A 1 267 ? 53.562 24.987 -13.368 1.00 33.28 267 PRO A N 1
ATOM 1856 C CA . PRO A 1 267 ? 53.385 23.573 -13.060 1.00 33.28 267 PRO A CA 1
ATOM 1857 C C . PRO A 1 267 ? 54.609 22.990 -12.343 1.00 33.28 267 PRO A C 1
ATOM 1859 O O . PRO A 1 267 ? 55.631 22.691 -12.949 1.00 33.28 267 PRO A O 1
ATOM 1862 N N . ALA A 1 268 ? 54.482 22.775 -11.037 1.00 26.27 268 ALA A N 1
ATOM 1863 C CA . ALA A 1 268 ? 55.370 21.900 -10.260 1.00 26.27 268 ALA A CA 1
ATOM 1864 C C . ALA A 1 268 ? 54.585 20.765 -9.563 1.00 26.27 268 ALA A C 1
ATOM 1866 O O . ALA A 1 268 ? 55.038 20.193 -8.573 1.00 26.27 268 ALA A O 1
ATOM 1867 N N . GLY A 1 269 ? 53.375 20.466 -10.060 1.00 26.38 269 GLY A N 1
ATOM 1868 C CA . GLY A 1 269 ? 52.437 19.502 -9.470 1.00 26.38 269 GLY A CA 1
ATOM 1869 C C . GLY A 1 269 ? 52.332 18.151 -10.188 1.00 26.38 269 GLY A C 1
ATOM 1870 O O . GLY A 1 269 ? 51.908 17.177 -9.566 1.00 26.38 269 GLY A O 1
ATOM 1871 N N . GLU A 1 270 ? 52.752 18.047 -11.454 1.00 31.70 270 GLU A N 1
ATOM 1872 C CA . GLU A 1 270 ? 52.608 16.804 -12.237 1.00 31.70 270 GLU A CA 1
ATOM 1873 C C . GLU A 1 270 ? 53.498 15.666 -11.705 1.00 31.70 270 GLU A C 1
ATOM 1875 O O . GLU A 1 270 ? 53.095 14.504 -11.703 1.00 31.70 270 GLU A O 1
ATOM 1880 N N . ASP A 1 271 ? 54.647 15.995 -11.111 1.00 29.25 271 ASP A N 1
ATOM 1881 C CA . ASP A 1 271 ? 55.584 15.002 -10.571 1.00 29.25 271 ASP A CA 1
ATOM 1882 C C . ASP A 1 271 ? 55.209 14.465 -9.179 1.00 29.25 271 ASP A C 1
ATOM 1884 O O . ASP A 1 271 ? 55.777 13.467 -8.724 1.00 29.25 271 ASP A O 1
ATOM 1888 N N . ARG A 1 272 ? 54.239 15.090 -8.494 1.00 29.34 272 ARG A N 1
ATOM 1889 C CA . ARG A 1 272 ? 53.753 14.639 -7.177 1.00 29.34 272 ARG A CA 1
ATOM 1890 C C . ARG A 1 272 ? 52.528 13.728 -7.293 1.00 29.34 272 ARG A C 1
ATOM 1892 O O . ARG A 1 272 ? 52.424 12.782 -6.516 1.00 29.34 272 ARG A O 1
ATOM 1899 N N . ALA A 1 273 ? 51.684 13.925 -8.311 1.00 29.44 273 ALA A N 1
ATOM 1900 C CA . ALA A 1 273 ? 50.592 13.006 -8.661 1.00 29.44 273 ALA A CA 1
ATOM 1901 C C . ALA A 1 273 ? 51.103 11.661 -9.217 1.00 29.44 273 ALA A C 1
ATOM 1903 O O . ALA A 1 273 ? 50.469 10.625 -9.036 1.00 29.44 273 ALA A O 1
ATOM 1904 N N . LEU A 1 274 ? 52.298 11.646 -9.819 1.00 34.41 274 LEU A N 1
ATOM 1905 C CA . LEU A 1 274 ? 52.971 10.418 -10.257 1.00 34.41 274 LEU A CA 1
ATOM 1906 C C . LEU A 1 274 ? 53.609 9.616 -9.105 1.00 34.41 274 LEU A C 1
ATOM 1908 O O . LEU A 1 274 ? 53.969 8.458 -9.305 1.00 34.41 274 LEU A O 1
ATOM 1912 N N . ARG A 1 275 ? 53.740 10.197 -7.900 1.00 31.75 275 ARG A N 1
ATOM 1913 C CA . ARG A 1 275 ? 54.423 9.580 -6.742 1.00 31.75 275 ARG A CA 1
ATOM 1914 C C . ARG A 1 275 ? 53.505 9.215 -5.577 1.00 31.75 275 ARG A C 1
ATOM 1916 O O . ARG A 1 275 ? 53.986 8.690 -4.578 1.00 31.75 275 ARG A O 1
ATOM 1923 N N . SER A 1 276 ? 52.192 9.389 -5.710 1.00 31.83 276 SER A N 1
ATOM 1924 C CA . SER A 1 276 ? 51.215 8.674 -4.884 1.00 31.83 276 SER A CA 1
ATOM 1925 C C . SER A 1 276 ? 50.780 7.394 -5.601 1.00 31.83 276 SER A C 1
ATOM 1927 O O . SER A 1 276 ? 49.613 7.224 -5.948 1.00 31.83 276 SER A O 1
ATOM 1929 N N . VAL A 1 277 ? 51.722 6.475 -5.845 1.00 37.38 277 VAL A N 1
ATOM 1930 C CA . VAL A 1 277 ? 51.417 5.106 -6.298 1.00 37.38 277 VAL A CA 1
ATOM 1931 C C . VAL A 1 277 ? 50.887 4.315 -5.097 1.00 37.38 277 VAL A C 1
ATOM 1933 O O . VAL A 1 277 ? 51.487 3.363 -4.605 1.00 37.38 277 VAL A O 1
ATOM 1936 N N . GLY A 1 278 ? 49.739 4.740 -4.577 1.00 36.50 278 GLY A N 1
ATOM 1937 C CA . GLY A 1 278 ? 48.882 3.873 -3.788 1.00 36.50 278 GLY A CA 1
ATOM 1938 C C . GLY A 1 278 ? 48.257 2.870 -4.750 1.00 36.50 278 GLY A C 1
ATOM 1939 O O . GLY A 1 278 ? 47.289 3.211 -5.413 1.00 36.50 278 GLY A O 1
ATOM 1940 N N . ARG A 1 279 ? 48.882 1.690 -4.883 1.00 52.81 279 ARG A N 1
ATOM 1941 C CA . ARG A 1 279 ? 48.433 0.464 -5.588 1.00 52.81 279 ARG A CA 1
ATOM 1942 C C . ARG A 1 279 ? 47.030 0.544 -6.227 1.00 52.81 279 ARG A C 1
ATOM 1944 O O . ARG A 1 279 ? 46.068 0.019 -5.671 1.00 52.81 279 ARG A O 1
ATOM 1951 N N . SER A 1 280 ? 46.934 1.175 -7.397 1.00 57.97 280 SER A N 1
ATOM 1952 C CA . SER A 1 280 ? 45.730 1.147 -8.233 1.00 57.97 280 SER A CA 1
ATOM 1953 C C . SER A 1 280 ? 45.687 -0.203 -8.951 1.00 57.97 280 SER A C 1
ATOM 1955 O O . SER A 1 280 ? 46.674 -0.596 -9.578 1.00 57.97 280 SER A O 1
ATOM 1957 N N . ARG A 1 281 ? 44.597 -0.957 -8.782 1.00 69.25 281 ARG A N 1
ATOM 1958 C CA . ARG A 1 281 ? 44.481 -2.343 -9.254 1.00 69.25 281 ARG A CA 1
ATOM 1959 C C . ARG A 1 281 ? 44.099 -2.416 -10.728 1.00 69.25 281 ARG A C 1
ATOM 1961 O O . ARG A 1 281 ? 43.584 -1.463 -11.309 1.00 69.25 281 ARG A O 1
ATOM 1968 N N . ALA A 1 282 ? 44.318 -3.577 -11.341 1.00 77.06 282 ALA A N 1
ATOM 1969 C CA . ALA A 1 282 ? 44.164 -3.781 -12.780 1.00 77.06 282 ALA A CA 1
ATOM 1970 C C . ALA A 1 282 ? 42.752 -3.468 -13.293 1.00 77.06 282 ALA A C 1
ATOM 1972 O O . ALA A 1 282 ? 42.591 -3.027 -14.429 1.00 77.06 282 ALA A O 1
ATOM 1973 N N . PHE A 1 283 ? 41.732 -3.700 -12.465 1.00 83.44 283 PHE A N 1
ATOM 1974 C CA . PHE A 1 283 ? 40.332 -3.561 -12.860 1.00 83.44 283 PHE A CA 1
ATOM 1975 C C . PHE A 1 283 ? 39.647 -2.288 -12.342 1.00 83.44 283 PHE A C 1
ATOM 1977 O O . PHE A 1 283 ? 38.511 -2.035 -12.728 1.00 83.44 283 PHE A O 1
ATOM 1984 N N . ASP A 1 284 ? 40.334 -1.447 -11.558 1.00 79.25 284 ASP A N 1
ATOM 1985 C CA . ASP A 1 284 ? 39.758 -0.195 -11.029 1.00 79.25 284 ASP A CA 1
ATOM 1986 C C . ASP A 1 284 ? 39.453 0.830 -12.147 1.00 79.25 284 ASP A C 1
ATOM 1988 O O . ASP A 1 284 ? 38.652 1.742 -11.966 1.00 79.25 284 ASP A O 1
ATOM 1992 N N . VAL A 1 285 ? 40.053 0.661 -13.333 1.00 83.94 285 VAL A N 1
ATOM 1993 C CA . VAL A 1 285 ? 39.824 1.513 -14.515 1.00 83.94 285 VAL A CA 1
ATOM 1994 C C . VAL A 1 285 ? 38.403 1.355 -15.082 1.00 83.94 285 VAL A C 1
ATOM 1996 O O . VAL A 1 285 ? 37.878 2.289 -15.686 1.00 83.94 285 VAL A O 1
ATOM 1999 N N . PHE A 1 286 ? 37.750 0.204 -14.887 1.00 86.31 286 PHE A N 1
ATOM 2000 C CA . PHE 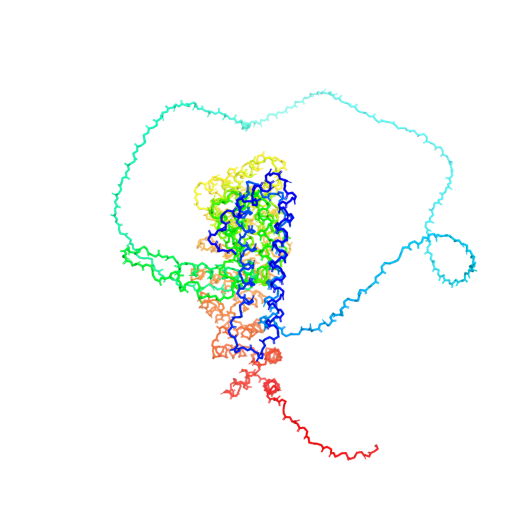A 1 286 ? 36.464 -0.130 -15.518 1.00 86.31 286 PHE A CA 1
ATOM 2001 C C . PHE A 1 286 ? 35.247 0.330 -14.696 1.00 86.31 286 PHE A C 1
ATOM 2003 O O . PHE A 1 286 ? 34.377 -0.473 -14.362 1.00 86.31 286 PHE A O 1
ATOM 2010 N N . GLY A 1 287 ? 35.180 1.626 -14.378 1.00 83.44 287 GLY A N 1
ATOM 2011 C CA . GLY A 1 287 ? 34.056 2.239 -13.655 1.00 83.44 287 GLY A CA 1
ATOM 2012 C C . GLY A 1 287 ? 32.783 2.409 -14.498 1.00 83.44 287 GLY A C 1
ATOM 2013 O O . GLY A 1 287 ? 32.733 2.039 -15.671 1.00 83.44 287 GLY A O 1
ATOM 2014 N N . ALA A 1 288 ? 31.742 3.018 -13.919 1.00 84.44 288 ALA A N 1
ATOM 2015 C CA . ALA A 1 288 ? 30.455 3.240 -14.596 1.00 84.44 288 ALA A CA 1
ATOM 2016 C C . ALA A 1 288 ? 30.596 3.977 -15.942 1.00 84.44 288 ALA A C 1
ATOM 2018 O O . ALA A 1 288 ? 29.938 3.617 -16.918 1.00 84.44 288 ALA A O 1
ATOM 2019 N N . TRP A 1 289 ? 31.503 4.956 -16.016 1.00 85.62 289 TRP A N 1
ATOM 2020 C CA . TRP A 1 289 ? 31.807 5.711 -17.235 1.00 85.62 289 TRP A CA 1
ATOM 2021 C C . TRP A 1 289 ? 32.214 4.805 -18.410 1.00 85.62 289 TRP A C 1
ATOM 2023 O O . TRP A 1 289 ? 31.792 5.046 -19.540 1.00 85.62 289 TRP A O 1
ATOM 2033 N N . PHE A 1 290 ? 32.990 3.744 -18.150 1.00 90.62 290 PHE A N 1
ATOM 2034 C CA . PHE A 1 290 ? 33.473 2.824 -19.178 1.00 90.62 290 PHE A CA 1
ATOM 2035 C C . PHE A 1 290 ? 32.297 2.066 -19.789 1.00 90.62 290 PHE A C 1
ATOM 2037 O O . PHE A 1 290 ? 32.111 2.096 -21.001 1.00 90.62 290 PHE A O 1
ATOM 2044 N N . TRP A 1 291 ? 31.458 1.458 -18.947 1.00 90.88 291 TRP A N 1
ATOM 2045 C CA . TRP A 1 291 ? 30.302 0.669 -19.379 1.00 90.88 291 TRP A CA 1
ATOM 2046 C C . TRP A 1 291 ? 29.228 1.520 -20.069 1.00 90.88 291 TRP A C 1
ATOM 2048 O O . TRP A 1 291 ? 28.599 1.060 -21.022 1.00 90.88 291 TRP A O 1
ATOM 2058 N N . ARG A 1 292 ? 29.055 2.780 -19.644 1.00 87.69 292 ARG A N 1
ATOM 2059 C CA . ARG A 1 292 ? 28.187 3.758 -20.325 1.00 87.69 292 ARG A CA 1
ATOM 2060 C C . ARG A 1 292 ? 28.734 4.176 -21.691 1.00 87.69 292 ARG A C 1
ATOM 2062 O O . ARG A 1 292 ? 27.952 4.350 -22.620 1.00 87.69 292 ARG A O 1
ATOM 2069 N N . GLY A 1 293 ? 30.054 4.307 -21.817 1.00 87.38 293 GLY A N 1
ATOM 2070 C CA . GLY A 1 293 ? 30.734 4.729 -23.043 1.00 87.38 293 GLY A CA 1
ATOM 2071 C C . GLY A 1 293 ? 30.835 3.661 -24.137 1.00 87.38 293 GLY A C 1
ATOM 2072 O O . GLY A 1 293 ? 31.289 3.971 -25.235 1.00 87.38 293 GLY A O 1
ATOM 2073 N N . LEU A 1 294 ? 30.432 2.413 -23.873 1.00 92.50 294 LEU A N 1
ATOM 2074 C CA . LEU A 1 294 ? 30.453 1.345 -24.877 1.00 92.50 294 LEU A CA 1
ATOM 2075 C C . LEU A 1 294 ? 29.357 1.548 -25.929 1.00 92.50 294 LEU A C 1
ATOM 2077 O O . LEU A 1 294 ? 28.185 1.727 -25.584 1.00 92.50 294 LEU A O 1
ATOM 2081 N N . ALA A 1 295 ? 29.717 1.429 -27.208 1.00 91.88 295 ALA A N 1
ATOM 2082 C CA . ALA A 1 295 ? 28.781 1.412 -28.332 1.00 91.88 295 ALA A CA 1
ATOM 2083 C C . ALA A 1 295 ? 28.018 0.072 -28.390 1.00 91.88 295 ALA A C 1
ATOM 2085 O O . ALA A 1 295 ? 28.320 -0.799 -29.203 1.00 91.88 295 ALA A O 1
ATOM 2086 N N . LEU A 1 296 ? 27.069 -0.105 -27.467 1.00 92.75 296 LEU A N 1
ATOM 2087 C CA . LEU A 1 296 ? 26.196 -1.272 -27.340 1.00 92.75 296 LEU A CA 1
ATOM 2088 C C . LEU A 1 296 ? 24.722 -0.861 -27.408 1.00 92.75 296 LEU A C 1
ATOM 2090 O O . LEU A 1 296 ? 24.379 0.227 -26.928 1.00 92.75 296 LEU A O 1
ATOM 2094 N N . PRO A 1 297 ? 23.838 -1.757 -27.884 1.00 93.00 297 PRO A N 1
ATOM 2095 C CA . PRO A 1 297 ? 22.407 -1.642 -27.643 1.00 93.00 297 PRO A CA 1
ATOM 2096 C C . PRO A 1 297 ? 22.108 -1.496 -26.145 1.00 93.00 297 PRO A C 1
ATOM 2098 O O . PRO A 1 297 ? 22.779 -2.100 -25.299 1.00 93.00 297 PRO A O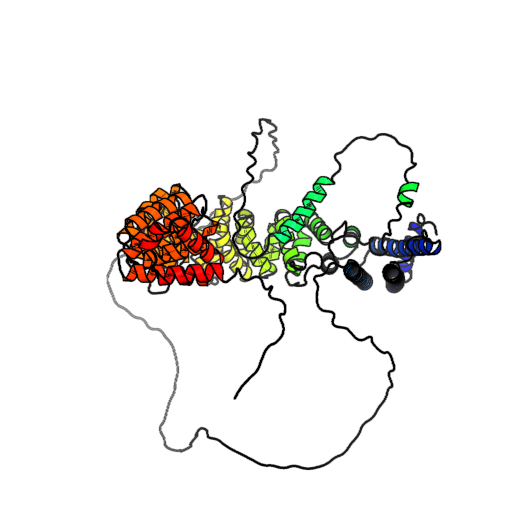 1
ATOM 2101 N N . ALA A 1 298 ? 21.081 -0.712 -25.811 1.00 93.00 298 ALA A N 1
ATOM 2102 C CA . ALA A 1 298 ? 20.734 -0.409 -24.423 1.00 93.00 298 ALA A CA 1
ATOM 2103 C C . ALA A 1 298 ? 20.450 -1.677 -23.592 1.00 93.00 298 ALA A C 1
ATOM 2105 O O . ALA A 1 298 ? 20.895 -1.777 -22.451 1.00 93.00 298 ALA A O 1
ATOM 2106 N N . GLU A 1 299 ? 19.796 -2.681 -24.178 1.00 93.25 299 GLU A N 1
ATOM 2107 C CA . GLU A 1 299 ? 19.518 -3.976 -23.538 1.00 93.25 299 GLU A CA 1
ATOM 2108 C C . GLU A 1 299 ? 20.801 -4.714 -23.134 1.00 93.25 299 GLU A C 1
ATOM 2110 O O . GLU A 1 299 ? 20.969 -5.097 -21.974 1.00 93.25 299 GLU A O 1
ATOM 2115 N N . ALA A 1 300 ? 21.747 -4.851 -24.068 1.00 92.31 300 ALA A N 1
ATOM 2116 C CA . ALA A 1 300 ? 23.026 -5.509 -23.818 1.00 92.31 300 ALA A CA 1
ATOM 2117 C C . ALA A 1 300 ? 23.846 -4.760 -22.759 1.00 92.31 300 ALA A C 1
ATOM 2119 O O . ALA A 1 300 ? 24.453 -5.374 -21.880 1.00 92.31 300 ALA A O 1
ATOM 2120 N N . ARG A 1 301 ? 23.830 -3.422 -22.802 1.00 94.12 301 ARG A N 1
ATOM 2121 C CA . ARG A 1 301 ? 24.484 -2.587 -21.791 1.00 94.12 301 ARG A CA 1
ATOM 2122 C C . ARG A 1 301 ? 23.846 -2.772 -20.411 1.00 94.12 301 ARG A C 1
ATOM 2124 O O . ARG A 1 301 ? 24.568 -2.928 -19.428 1.00 94.12 301 ARG A O 1
ATOM 2131 N N . MET A 1 302 ? 22.516 -2.790 -20.330 1.00 94.69 302 MET A N 1
ATOM 2132 C CA . MET A 1 302 ? 21.789 -2.983 -19.075 1.00 94.69 302 MET A CA 1
ATOM 2133 C C . MET A 1 302 ? 22.070 -4.357 -18.456 1.00 94.69 302 MET A C 1
ATOM 2135 O O . MET A 1 302 ? 22.250 -4.466 -17.245 1.00 94.69 302 MET A O 1
ATOM 2139 N N . GLU A 1 303 ? 22.167 -5.403 -19.274 1.00 93.06 303 GLU A N 1
ATOM 2140 C CA . GLU A 1 303 ? 22.506 -6.750 -18.809 1.00 93.06 303 GLU A CA 1
ATOM 2141 C C . GLU A 1 303 ? 23.910 -6.819 -18.180 1.00 93.06 303 GLU A C 1
ATOM 2143 O O . GLU A 1 303 ? 24.107 -7.470 -17.149 1.00 93.06 303 GLU A O 1
ATOM 2148 N N . LEU A 1 304 ? 24.882 -6.093 -18.744 1.00 92.88 304 LEU A N 1
ATOM 2149 C CA . LEU A 1 304 ? 26.222 -5.974 -18.160 1.00 92.88 304 LEU A CA 1
ATOM 2150 C C . LEU A 1 304 ? 26.176 -5.251 -16.807 1.00 92.88 304 LEU A C 1
ATOM 2152 O O . LEU A 1 304 ? 26.755 -5.745 -15.837 1.00 92.88 304 LEU A O 1
ATOM 2156 N N . PHE A 1 305 ? 25.432 -4.142 -16.707 1.00 92.75 305 PHE A N 1
ATOM 2157 C CA . PHE A 1 305 ? 25.210 -3.451 -15.432 1.00 92.75 305 PHE A CA 1
ATOM 2158 C C . PHE A 1 305 ? 24.560 -4.362 -14.391 1.00 92.75 305 PHE A C 1
ATOM 2160 O O . PHE A 1 305 ? 25.023 -4.402 -13.252 1.00 92.75 305 PHE A O 1
ATOM 2167 N N . ARG A 1 306 ? 23.555 -5.156 -14.777 1.00 92.75 306 ARG A N 1
ATOM 2168 C CA . ARG A 1 306 ? 22.886 -6.110 -13.882 1.00 92.75 306 ARG A CA 1
ATOM 2169 C C . ARG A 1 306 ? 23.876 -7.090 -13.256 1.00 92.75 306 ARG A C 1
ATOM 2171 O O . ARG A 1 306 ? 23.816 -7.357 -12.058 1.00 92.75 306 ARG A O 1
ATOM 2178 N N . CYS A 1 307 ? 24.811 -7.613 -14.048 1.00 90.69 307 CYS A N 1
ATOM 2179 C CA . CYS A 1 307 ? 25.841 -8.524 -13.552 1.00 90.69 307 CYS A CA 1
ATOM 2180 C C . CYS A 1 307 ? 26.888 -7.821 -12.665 1.00 90.69 307 CYS A C 1
ATOM 2182 O O . CYS A 1 307 ? 27.282 -8.375 -11.637 1.00 90.69 307 CYS A O 1
ATOM 2184 N N . LEU A 1 308 ? 27.301 -6.599 -13.014 1.00 89.56 308 LEU A N 1
ATOM 2185 C CA . LEU A 1 308 ? 28.264 -5.805 -12.235 1.00 89.56 308 LEU A CA 1
ATOM 2186 C C . LEU A 1 308 ? 27.716 -5.399 -10.863 1.00 89.56 308 LEU A C 1
ATOM 2188 O O . LEU A 1 308 ? 28.419 -5.505 -9.862 1.00 89.56 308 LEU A O 1
ATOM 2192 N N . VAL A 1 309 ? 26.443 -5.013 -10.797 1.00 88.31 309 VAL A N 1
ATOM 2193 C CA . VAL A 1 309 ? 25.749 -4.655 -9.552 1.00 88.31 309 VAL A CA 1
ATOM 2194 C C . VAL A 1 309 ? 25.742 -5.817 -8.550 1.00 88.31 309 VAL A C 1
ATOM 2196 O O . VAL A 1 309 ? 25.938 -5.611 -7.354 1.00 88.31 309 VAL A O 1
ATOM 2199 N N . VAL A 1 310 ? 25.578 -7.058 -9.020 1.00 87.44 310 VAL A N 1
ATOM 2200 C CA . VAL A 1 310 ? 25.669 -8.255 -8.161 1.00 87.44 310 VAL A CA 1
ATOM 2201 C C . VAL A 1 310 ? 27.100 -8.494 -7.681 1.00 87.44 310 VAL A C 1
ATOM 2203 O O . VAL A 1 310 ? 27.311 -8.934 -6.551 1.00 87.44 310 VAL A O 1
ATOM 2206 N N . ALA A 1 311 ? 28.087 -8.229 -8.535 1.00 81.00 311 ALA A N 1
ATOM 2207 C CA . ALA A 1 311 ? 29.501 -8.390 -8.223 1.00 81.00 311 ALA A CA 1
ATOM 2208 C C . ALA A 1 311 ? 30.021 -7.361 -7.198 1.00 81.00 311 ALA A C 1
ATOM 2210 O O . ALA A 1 311 ? 30.980 -7.682 -6.488 1.00 81.00 311 ALA A O 1
ATOM 2211 N N . GLU A 1 312 ? 29.353 -6.208 -7.086 1.00 77.56 312 GLU A N 1
ATOM 2212 C CA . GLU A 1 312 ? 29.775 -5.027 -6.332 1.00 77.56 312 GLU A CA 1
ATOM 2213 C C . GLU A 1 312 ? 29.790 -5.218 -4.800 1.00 77.56 312 GLU A C 1
ATOM 2215 O O . GLU A 1 312 ? 28.798 -5.562 -4.161 1.00 77.56 312 GLU A O 1
ATOM 2220 N N . SER A 1 313 ? 30.918 -4.911 -4.165 1.00 62.28 313 SER A N 1
ATOM 2221 C CA . SER A 1 313 ? 31.220 -5.155 -2.752 1.00 62.28 313 SER A CA 1
ATOM 2222 C C . SER A 1 313 ? 31.096 -3.916 -1.853 1.00 62.28 313 SER A C 1
ATOM 2224 O O . SER A 1 313 ? 31.287 -4.036 -0.637 1.00 62.28 313 SER A O 1
ATOM 2226 N N . GLY A 1 314 ? 30.705 -2.762 -2.414 1.00 55.94 314 GLY A N 1
ATOM 2227 C CA . GLY A 1 314 ? 30.238 -1.567 -1.691 1.00 55.94 314 GLY A CA 1
ATOM 2228 C C . GLY A 1 314 ? 31.315 -0.605 -1.167 1.00 55.94 314 GLY A C 1
ATOM 2229 O O . GLY A 1 314 ? 30.976 0.338 -0.451 1.00 55.94 314 GLY A O 1
ATOM 2230 N N . ARG A 1 315 ? 32.599 -0.825 -1.496 1.00 51.09 315 ARG A N 1
ATOM 2231 C CA . ARG A 1 315 ? 33.740 -0.008 -1.019 1.00 51.09 315 ARG A CA 1
ATOM 2232 C C . ARG A 1 315 ? 34.456 0.814 -2.105 1.00 51.09 315 ARG A C 1
ATOM 2234 O O . ARG A 1 315 ? 35.498 1.390 -1.815 1.00 51.09 315 ARG A O 1
ATOM 2241 N N . GLY A 1 316 ? 33.936 0.847 -3.332 1.00 54.59 316 GLY A N 1
ATOM 2242 C CA . GLY A 1 316 ? 34.469 1.692 -4.406 1.00 54.59 316 GLY A CA 1
ATOM 2243 C C . GLY A 1 316 ? 33.993 3.144 -4.301 1.00 54.59 316 GLY A C 1
ATOM 2244 O O . GLY A 1 316 ? 32.920 3.405 -3.758 1.00 54.59 316 GLY A O 1
ATOM 2245 N N . GLU A 1 317 ? 34.784 4.080 -4.833 1.00 52.53 317 GLU A N 1
ATOM 2246 C CA . GLU A 1 317 ? 34.416 5.502 -4.976 1.00 52.53 317 GLU A CA 1
ATOM 2247 C C . GLU A 1 317 ? 33.292 5.724 -6.009 1.00 52.53 317 GLU A C 1
ATOM 2249 O O . GLU A 1 317 ? 32.622 6.750 -5.966 1.00 52.53 317 GLU A O 1
ATOM 2254 N N . GLN A 1 318 ? 33.045 4.754 -6.901 1.00 59.53 318 GLN A N 1
ATOM 2255 C CA . GLN A 1 318 ? 31.964 4.767 -7.893 1.00 59.53 318 GLN A CA 1
ATOM 2256 C C . GLN A 1 318 ? 31.185 3.448 -7.829 1.00 59.53 318 GLN A C 1
ATOM 2258 O O . GLN A 1 318 ? 31.771 2.386 -8.056 1.00 59.53 318 GLN A O 1
ATOM 2263 N N . ARG A 1 319 ? 29.881 3.497 -7.530 1.00 77.25 319 ARG A N 1
ATOM 2264 C CA . ARG A 1 319 ? 29.008 2.312 -7.534 1.00 77.25 319 ARG A CA 1
ATOM 2265 C C . ARG A 1 319 ? 28.409 2.104 -8.920 1.00 77.25 319 ARG A C 1
ATOM 2267 O O . ARG A 1 319 ? 28.049 3.069 -9.595 1.00 77.25 319 ARG A O 1
ATOM 2274 N N . TYR A 1 320 ? 28.244 0.856 -9.356 1.00 85.38 320 TYR A N 1
ATOM 2275 C CA . TYR A 1 320 ? 27.644 0.586 -10.670 1.00 85.38 320 TYR A CA 1
ATOM 2276 C C . TYR A 1 320 ? 26.152 0.937 -10.686 1.00 85.38 320 TYR A C 1
ATOM 2278 O O . TYR A 1 320 ? 25.648 1.388 -11.713 1.00 85.38 320 TYR A O 1
ATOM 2286 N N . LEU A 1 321 ? 25.471 0.810 -9.538 1.00 87.56 321 LEU A N 1
ATOM 2287 C CA . LEU A 1 321 ? 24.101 1.304 -9.360 1.00 87.56 321 LEU A CA 1
ATOM 2288 C C . LEU A 1 321 ? 23.991 2.821 -9.564 1.00 87.56 321 LEU A C 1
ATOM 2290 O O . LEU A 1 321 ? 23.016 3.264 -10.164 1.00 87.56 321 LEU A O 1
ATOM 2294 N N . ASP A 1 322 ? 24.987 3.605 -9.140 1.00 86.62 322 ASP A N 1
ATOM 2295 C CA . ASP A 1 322 ? 24.981 5.061 -9.341 1.00 86.62 322 ASP A CA 1
ATOM 2296 C C . ASP A 1 322 ? 25.070 5.393 -10.838 1.00 86.62 322 ASP A C 1
ATOM 2298 O O . ASP A 1 322 ? 24.356 6.264 -11.327 1.00 86.62 322 ASP A O 1
ATOM 2302 N N . GLY A 1 323 ? 25.857 4.624 -11.599 1.00 88.75 323 GLY A N 1
ATOM 2303 C CA . GLY A 1 323 ? 25.915 4.727 -13.060 1.00 88.75 323 GLY A CA 1
ATOM 2304 C C . GLY A 1 323 ? 24.583 4.423 -13.754 1.00 88.75 323 GLY A C 1
ATOM 2305 O O . GLY A 1 323 ? 24.224 5.093 -14.724 1.00 88.75 323 GLY A O 1
ATOM 2306 N N . VAL A 1 324 ? 23.827 3.443 -13.247 1.00 92.81 324 VAL A N 1
ATOM 2307 C CA . VAL A 1 324 ? 22.463 3.148 -13.724 1.00 92.81 324 VAL A CA 1
ATOM 2308 C C . VAL A 1 324 ? 21.504 4.277 -13.348 1.00 92.81 324 VAL A C 1
ATOM 2310 O O . VAL A 1 324 ? 20.686 4.671 -14.173 1.00 92.81 324 VAL A O 1
ATOM 2313 N N . ALA A 1 325 ? 21.627 4.835 -12.142 1.00 92.06 325 ALA A N 1
ATOM 2314 C CA . ALA A 1 325 ? 20.825 5.969 -11.691 1.00 92.06 325 ALA A CA 1
ATOM 2315 C C . ALA A 1 325 ? 21.091 7.230 -12.531 1.00 92.06 325 ALA A C 1
ATOM 2317 O O . ALA A 1 325 ? 20.163 7.958 -12.873 1.00 92.06 325 ALA A O 1
ATOM 2318 N N . GLU A 1 326 ? 22.345 7.486 -12.907 1.00 91.56 326 GLU A N 1
ATOM 2319 C CA . GLU A 1 326 ? 22.691 8.557 -13.841 1.00 91.56 326 GLU A CA 1
ATOM 2320 C C . GLU A 1 326 ? 22.108 8.320 -15.231 1.00 91.56 326 GLU A C 1
ATOM 2322 O O . GLU A 1 326 ? 21.501 9.224 -15.795 1.00 91.56 326 GLU A O 1
ATOM 2327 N N . TRP A 1 327 ? 22.227 7.105 -15.769 1.00 93.38 327 TRP A N 1
ATOM 2328 C CA . TRP A 1 327 ? 21.643 6.795 -17.072 1.00 93.38 327 TRP A CA 1
ATOM 2329 C C . TRP A 1 327 ? 20.114 6.919 -17.059 1.00 93.38 327 TRP A C 1
ATOM 2331 O O . TRP A 1 327 ? 19.532 7.456 -17.996 1.00 93.38 327 TRP A O 1
ATOM 2341 N N . LEU A 1 328 ? 19.464 6.501 -15.971 1.00 94.88 328 LEU A N 1
ATOM 2342 C CA . LEU A 1 328 ? 18.029 6.676 -15.760 1.00 94.88 328 LEU A CA 1
ATOM 2343 C C . LEU A 1 328 ? 17.622 8.156 -15.704 1.00 94.88 328 LEU A C 1
ATOM 2345 O O . LEU A 1 328 ? 16.540 8.503 -16.172 1.00 94.88 328 LEU A O 1
ATOM 2349 N N . ARG A 1 329 ? 18.471 9.030 -15.151 1.00 93.50 329 ARG A N 1
ATOM 2350 C CA . ARG A 1 329 ? 18.243 10.483 -15.143 1.00 93.50 329 ARG A CA 1
ATOM 2351 C C . ARG A 1 329 ? 18.377 11.100 -16.533 1.00 93.50 329 ARG A C 1
ATOM 2353 O O . ARG A 1 329 ? 17.571 11.961 -16.873 1.00 93.50 329 ARG A O 1
ATOM 2360 N N . ASP A 1 330 ? 19.357 10.654 -17.312 1.00 93.81 330 ASP A N 1
ATOM 2361 C CA . ASP A 1 330 ? 19.632 11.203 -18.643 1.00 93.81 330 ASP A CA 1
ATOM 2362 C C . ASP A 1 330 ? 18.629 10.696 -19.698 1.00 93.81 330 ASP A C 1
ATOM 2364 O O . ASP A 1 330 ? 18.161 11.463 -20.538 1.00 93.81 330 ASP A O 1
ATOM 2368 N N . GLU A 1 331 ? 18.263 9.410 -19.645 1.00 94.69 331 GLU A N 1
ATOM 2369 C CA . GLU A 1 331 ? 17.404 8.741 -20.632 1.00 94.69 331 GLU A CA 1
ATOM 2370 C C . GLU A 1 331 ? 16.302 7.886 -19.967 1.00 94.69 331 GLU A C 1
ATOM 2372 O O . GLU A 1 331 ? 16.265 6.657 -20.123 1.00 94.69 331 GLU A O 1
ATOM 2377 N N . PRO A 1 332 ? 15.345 8.503 -19.248 1.00 94.75 332 PRO A N 1
ATOM 2378 C CA . PRO A 1 332 ? 14.359 7.765 -18.460 1.00 94.75 332 PRO A CA 1
ATOM 2379 C C . PRO A 1 332 ? 13.490 6.827 -19.304 1.00 94.75 332 PRO A C 1
ATOM 2381 O O . PRO A 1 332 ? 13.264 5.683 -18.916 1.00 94.75 332 PRO A O 1
ATOM 2384 N N . ARG A 1 333 ? 13.075 7.259 -20.501 1.00 95.19 333 ARG A N 1
ATOM 2385 C CA . ARG A 1 333 ? 12.225 6.464 -21.409 1.00 95.19 333 ARG A CA 1
ATOM 2386 C C . ARG A 1 333 ? 12.881 5.177 -21.904 1.00 95.19 333 ARG A C 1
ATOM 2388 O O . ARG A 1 333 ? 12.182 4.221 -22.219 1.00 95.19 333 ARG A O 1
ATOM 2395 N N . VAL A 1 334 ? 14.210 5.160 -21.985 1.00 94.44 334 VAL A N 1
ATOM 2396 C CA . VAL A 1 334 ? 14.977 3.988 -22.423 1.00 94.44 334 VAL A CA 1
ATOM 2397 C C . VAL A 1 334 ? 15.233 3.064 -21.239 1.00 94.44 334 VAL A C 1
ATOM 2399 O O . VAL A 1 334 ? 15.081 1.852 -21.348 1.00 94.44 334 VAL A O 1
ATOM 2402 N N . VAL A 1 335 ? 15.605 3.628 -20.089 1.00 95.50 335 VAL A N 1
ATOM 2403 C CA . VAL A 1 335 ? 16.083 2.853 -18.938 1.00 95.50 335 VAL A CA 1
ATOM 2404 C C . VAL A 1 335 ? 14.946 2.263 -18.103 1.00 95.50 335 VAL A C 1
ATOM 2406 O O . VAL A 1 335 ? 15.086 1.146 -17.604 1.00 95.50 335 VAL A O 1
ATOM 2409 N N . GLN A 1 336 ? 13.814 2.960 -17.961 1.00 94.94 336 GLN A N 1
ATOM 2410 C CA . GLN A 1 336 ? 12.699 2.489 -17.133 1.00 94.94 336 GLN A CA 1
ATOM 2411 C C . GLN A 1 336 ? 12.159 1.117 -17.577 1.00 94.94 336 GLN A C 1
ATOM 2413 O O . GLN A 1 336 ? 12.099 0.229 -16.722 1.00 94.94 336 GLN A O 1
ATOM 2418 N N . PRO A 1 337 ? 11.842 0.870 -18.870 1.00 94.75 337 PRO A N 1
ATOM 2419 C CA . PRO A 1 337 ? 11.400 -0.453 -19.312 1.00 94.75 337 PRO A CA 1
ATOM 2420 C C . PRO A 1 337 ? 12.457 -1.535 -19.069 1.00 94.75 337 PRO A C 1
ATOM 2422 O O . PRO A 1 337 ? 12.129 -2.623 -18.599 1.00 94.75 337 PRO A O 1
ATOM 2425 N N . LEU A 1 338 ? 13.737 -1.229 -19.301 1.00 95.44 338 LEU A N 1
ATOM 2426 C CA . LEU A 1 338 ? 14.833 -2.181 -19.101 1.00 95.44 338 LEU A CA 1
ATOM 2427 C C . LEU A 1 338 ? 14.993 -2.590 -17.628 1.00 95.44 338 LEU A C 1
ATOM 2429 O O . LEU A 1 338 ? 15.244 -3.760 -17.336 1.00 95.44 338 LEU A O 1
ATOM 2433 N N . LEU A 1 339 ? 14.796 -1.653 -16.695 1.00 96.12 339 LEU A N 1
ATOM 2434 C CA . LEU A 1 339 ? 14.818 -1.929 -15.257 1.00 96.12 339 LEU A CA 1
ATOM 2435 C C . LEU A 1 339 ? 13.636 -2.784 -14.793 1.00 96.12 339 LEU A C 1
ATOM 2437 O O . LEU A 1 339 ? 13.800 -3.562 -13.855 1.00 96.12 339 LEU A O 1
ATOM 2441 N N . THR A 1 340 ? 12.470 -2.718 -15.446 1.00 95.56 340 THR A N 1
ATOM 2442 C CA . THR A 1 340 ? 11.370 -3.646 -15.113 1.00 95.56 340 THR A CA 1
ATOM 2443 C C . THR A 1 340 ? 11.753 -5.106 -15.380 1.00 95.56 340 THR A C 1
ATOM 2445 O O . THR A 1 340 ? 11.339 -5.998 -14.639 1.00 95.56 340 THR A O 1
ATOM 2448 N N . GLY A 1 341 ? 12.649 -5.354 -16.345 1.00 94.25 341 GLY A N 1
ATOM 2449 C CA . GLY A 1 341 ? 13.224 -6.676 -16.608 1.00 94.25 341 GLY A CA 1
ATOM 2450 C C . GLY A 1 341 ? 14.072 -7.234 -15.457 1.00 94.25 341 GLY A C 1
ATOM 2451 O O . GLY A 1 341 ? 14.313 -8.438 -15.393 1.00 94.25 341 GLY A O 1
ATOM 2452 N N . TRP A 1 342 ? 14.500 -6.396 -14.506 1.00 95.19 342 TRP A N 1
ATOM 2453 C CA . TRP A 1 342 ? 15.276 -6.828 -13.339 1.00 95.19 342 TRP A CA 1
ATOM 2454 C C . TRP A 1 342 ? 14.407 -7.398 -12.218 1.00 95.19 342 TRP A C 1
ATOM 2456 O O . TRP A 1 342 ? 14.938 -8.016 -11.296 1.00 95.19 342 TRP A O 1
ATOM 2466 N N . PHE A 1 343 ? 13.084 -7.231 -12.270 1.00 95.06 343 PHE A N 1
ATOM 2467 C CA . PHE A 1 343 ? 12.195 -7.650 -11.186 1.00 95.06 343 PHE A CA 1
ATOM 2468 C C . PHE A 1 343 ? 12.205 -9.163 -10.916 1.00 95.06 343 PHE A C 1
ATOM 2470 O O . PHE A 1 343 ? 11.963 -9.580 -9.782 1.00 95.06 343 PHE A O 1
ATOM 2477 N N . GLY A 1 344 ? 12.562 -9.978 -11.912 1.00 91.69 344 GLY A N 1
ATOM 2478 C CA . GLY A 1 344 ? 12.750 -11.422 -11.742 1.00 91.69 344 GLY A CA 1
ATOM 2479 C C . GLY A 1 344 ? 14.063 -11.821 -11.050 1.00 91.69 344 GLY A C 1
ATOM 2480 O O . GLY A 1 344 ? 14.224 -12.978 -10.659 1.00 91.69 344 GLY A O 1
ATOM 2481 N N . ASP A 1 345 ? 15.014 -10.899 -10.878 1.00 92.94 345 ASP A N 1
ATOM 2482 C CA . ASP A 1 345 ? 16.352 -11.201 -10.371 1.00 92.94 345 ASP A CA 1
ATOM 2483 C C . ASP A 1 345 ? 16.434 -11.101 -8.840 1.00 92.94 345 ASP A C 1
ATOM 2485 O O . ASP A 1 345 ? 16.541 -10.026 -8.244 1.00 92.94 345 ASP A O 1
ATOM 2489 N N . ARG A 1 346 ? 16.411 -12.266 -8.187 1.00 90.44 346 ARG A N 1
ATOM 2490 C CA . ARG A 1 346 ? 16.462 -12.395 -6.721 1.00 90.44 346 ARG A CA 1
ATOM 2491 C C . ARG A 1 346 ? 17.876 -12.493 -6.154 1.00 90.44 346 ARG A C 1
ATOM 2493 O O . ARG A 1 346 ? 18.023 -12.743 -4.959 1.00 90.44 346 ARG A O 1
ATOM 2500 N N . ARG A 1 347 ? 18.921 -12.331 -6.972 1.00 90.94 347 ARG A N 1
ATOM 2501 C CA . ARG A 1 347 ? 20.301 -12.370 -6.475 1.00 90.94 347 ARG A CA 1
ATOM 2502 C C . ARG A 1 347 ? 20.510 -11.238 -5.469 1.00 90.94 347 ARG A C 1
ATOM 2504 O O . ARG A 1 347 ? 20.141 -10.092 -5.730 1.00 90.94 347 ARG A O 1
ATOM 2511 N N . ALA A 1 348 ? 21.075 -11.579 -4.313 1.00 86.38 348 ALA A N 1
ATOM 2512 C CA . ALA A 1 348 ? 21.413 -10.606 -3.286 1.00 86.38 348 ALA A CA 1
ATOM 2513 C C . ALA A 1 348 ? 22.555 -9.706 -3.771 1.00 86.38 348 ALA A C 1
ATOM 2515 O O . ALA A 1 348 ? 23.518 -10.180 -4.385 1.00 86.38 348 ALA A O 1
ATOM 2516 N N . LEU A 1 349 ? 22.453 -8.413 -3.482 1.00 83.94 349 LEU A N 1
ATOM 2517 C CA . LEU A 1 349 ? 23.533 -7.474 -3.718 1.00 83.94 349 LEU A CA 1
ATOM 2518 C C . LEU A 1 349 ? 24.661 -7.806 -2.758 1.00 83.94 349 LEU A C 1
ATOM 2520 O O . LEU A 1 349 ? 24.464 -7.903 -1.549 1.00 83.94 349 LEU A O 1
ATOM 2524 N N . ARG A 1 350 ? 25.879 -7.962 -3.272 1.00 75.38 350 ARG A N 1
ATOM 2525 C CA . ARG A 1 350 ? 27.010 -8.221 -2.384 1.00 75.38 350 ARG A CA 1
ATOM 2526 C C . ARG A 1 350 ? 27.202 -7.051 -1.426 1.00 75.38 350 ARG A C 1
ATOM 2528 O O . ARG A 1 350 ? 27.473 -7.309 -0.257 1.00 75.38 350 ARG A O 1
ATOM 2535 N N . SER A 1 351 ? 27.058 -5.805 -1.870 1.00 71.31 351 SER A N 1
ATOM 2536 C CA . SER A 1 351 ? 27.178 -4.582 -1.060 1.00 71.31 351 SER A CA 1
ATOM 2537 C C . SER A 1 351 ? 26.164 -4.483 0.089 1.00 71.31 351 SER A C 1
ATOM 2539 O O . SER A 1 351 ? 26.504 -3.900 1.116 1.00 71.31 351 SER A O 1
ATOM 2541 N N . ALA A 1 352 ? 24.986 -5.090 -0.065 1.00 76.06 352 ALA A N 1
ATOM 2542 C CA . ALA A 1 352 ? 23.888 -5.115 0.899 1.00 76.06 352 ALA A CA 1
ATOM 2543 C C . ALA A 1 352 ? 23.152 -6.468 0.777 1.00 76.06 352 ALA A C 1
ATOM 2545 O O . ALA A 1 352 ? 22.222 -6.575 -0.025 1.00 76.06 352 ALA A O 1
ATOM 2546 N N . PRO A 1 353 ? 23.588 -7.527 1.488 1.00 73.25 353 PRO A N 1
ATOM 2547 C CA . PRO A 1 353 ? 23.055 -8.885 1.324 1.00 73.25 353 PRO A CA 1
ATOM 2548 C C . PRO A 1 353 ? 21.560 -9.018 1.659 1.00 73.25 353 PRO A C 1
ATOM 2550 O O . PRO A 1 353 ? 20.914 -9.971 1.229 1.00 73.25 353 PRO A O 1
ATOM 2553 N N . GLU A 1 354 ? 21.001 -8.061 2.395 1.00 76.38 354 GLU A N 1
ATOM 2554 C CA . GLU A 1 354 ? 19.574 -7.908 2.671 1.00 76.38 354 GLU A CA 1
ATOM 2555 C C . GLU A 1 354 ? 18.761 -7.354 1.485 1.00 76.38 354 GLU A C 1
ATOM 2557 O O . GLU A 1 354 ? 17.533 -7.448 1.482 1.00 76.38 354 GLU A O 1
ATOM 2562 N N . ALA A 1 355 ? 19.421 -6.786 0.472 1.00 85.19 355 ALA A N 1
ATOM 2563 C CA . ALA A 1 355 ? 18.804 -6.216 -0.719 1.00 85.19 355 ALA A CA 1
ATOM 2564 C C . ALA A 1 355 ? 19.045 -7.104 -1.948 1.00 85.19 355 ALA A C 1
ATOM 2566 O O . ALA A 1 355 ? 20.111 -7.691 -2.120 1.00 85.19 355 ALA A O 1
ATOM 2567 N N . THR A 1 356 ? 18.061 -7.182 -2.842 1.00 91.62 356 THR A N 1
ATOM 2568 C CA . THR A 1 356 ? 18.168 -7.914 -4.114 1.00 91.62 356 THR A CA 1
ATOM 2569 C C . THR A 1 356 ? 18.252 -6.957 -5.294 1.00 91.62 356 THR A C 1
ATOM 2571 O O . THR A 1 356 ? 17.845 -5.798 -5.192 1.00 91.62 356 THR A O 1
ATOM 2574 N N . VAL A 1 357 ? 18.723 -7.454 -6.441 1.00 92.62 357 VAL A N 1
ATOM 2575 C CA . VAL A 1 357 ? 18.701 -6.711 -7.714 1.00 92.62 357 VAL A CA 1
ATOM 2576 C C . VAL A 1 357 ? 17.290 -6.207 -8.029 1.00 92.62 357 VAL A C 1
ATOM 2578 O O . VAL A 1 357 ? 17.114 -5.028 -8.330 1.00 92.62 357 VAL A O 1
ATOM 2581 N N . ALA A 1 358 ? 16.277 -7.063 -7.873 1.00 93.00 358 ALA A N 1
ATOM 2582 C CA . ALA A 1 358 ? 14.880 -6.697 -8.075 1.00 93.00 358 ALA A CA 1
ATOM 2583 C C . ALA A 1 358 ? 14.424 -5.529 -7.179 1.00 93.00 358 ALA A C 1
ATOM 2585 O O . ALA A 1 358 ? 13.790 -4.591 -7.663 1.00 93.00 358 ALA A O 1
ATOM 2586 N N . ARG A 1 359 ? 14.772 -5.542 -5.882 1.00 92.50 359 ARG A N 1
ATOM 2587 C CA . ARG A 1 359 ? 14.404 -4.455 -4.954 1.00 92.50 359 ARG A CA 1
ATOM 2588 C C . ARG A 1 359 ? 15.200 -3.179 -5.204 1.00 92.50 359 ARG A C 1
ATOM 2590 O O . ARG A 1 359 ? 14.646 -2.094 -5.062 1.00 92.50 359 ARG A O 1
ATOM 2597 N N . ALA A 1 360 ? 16.455 -3.288 -5.633 1.00 91.75 360 ALA A N 1
ATOM 2598 C CA . ALA A 1 360 ? 17.246 -2.133 -6.043 1.00 91.75 360 ALA A CA 1
ATOM 2599 C C . ALA A 1 360 ? 16.679 -1.467 -7.305 1.00 91.75 360 ALA A C 1
ATOM 2601 O O . ALA A 1 360 ? 16.565 -0.245 -7.340 1.00 91.75 360 ALA A O 1
ATOM 2602 N N . ALA A 1 361 ? 16.247 -2.250 -8.300 1.00 95.12 361 ALA A N 1
ATOM 2603 C CA . ALA A 1 361 ? 15.566 -1.724 -9.482 1.00 95.12 361 ALA A CA 1
ATOM 2604 C C . ALA A 1 361 ? 14.266 -0.999 -9.109 1.00 95.12 361 ALA A C 1
ATOM 2606 O O . ALA A 1 361 ? 14.046 0.131 -9.539 1.00 95.12 361 ALA A O 1
ATOM 2607 N N . GLN A 1 362 ? 13.429 -1.611 -8.264 1.00 95.25 362 GLN A N 1
ATOM 2608 C CA . GLN A 1 362 ? 12.183 -0.995 -7.797 1.00 95.25 362 GLN A CA 1
ATOM 2609 C C . GLN A 1 362 ? 12.446 0.317 -7.040 1.00 95.25 362 GLN A C 1
ATOM 2611 O O . GLN A 1 362 ? 11.752 1.304 -7.277 1.00 95.25 362 GLN A O 1
ATOM 2616 N N . ALA A 1 363 ? 13.472 0.351 -6.183 1.00 93.31 363 ALA A N 1
ATOM 2617 C CA . ALA A 1 363 ? 13.878 1.560 -5.472 1.00 93.31 363 ALA A CA 1
ATOM 2618 C C . ALA A 1 363 ? 14.342 2.662 -6.439 1.00 93.31 363 ALA A C 1
ATOM 2620 O O . ALA A 1 363 ? 13.852 3.782 -6.348 1.00 93.31 363 ALA A O 1
ATOM 2621 N N . LEU A 1 364 ? 15.207 2.346 -7.413 1.00 94.31 364 LEU A N 1
ATOM 2622 C CA . LEU A 1 364 ? 15.656 3.311 -8.425 1.00 94.31 364 LEU A CA 1
ATOM 2623 C C . LEU A 1 364 ? 14.488 3.884 -9.238 1.00 94.31 364 LEU A C 1
ATOM 2625 O O . LEU A 1 364 ? 14.430 5.094 -9.456 1.00 94.31 364 LEU A O 1
ATOM 2629 N N . LEU A 1 365 ? 13.542 3.036 -9.654 1.00 96.12 365 LEU A N 1
ATOM 2630 C CA . LEU A 1 365 ? 12.351 3.466 -10.388 1.00 96.12 365 LEU A CA 1
ATOM 2631 C C . LEU A 1 365 ? 11.447 4.375 -9.544 1.00 96.12 365 LEU A C 1
ATOM 2633 O O . LEU A 1 365 ? 10.943 5.366 -10.066 1.00 96.12 365 LEU A O 1
ATOM 2637 N N . HIS A 1 366 ? 11.268 4.087 -8.249 1.00 94.38 366 HIS A N 1
ATOM 2638 C CA . HIS A 1 366 ? 10.490 4.946 -7.343 1.00 94.38 366 HIS A CA 1
ATOM 2639 C C . HIS A 1 366 ? 11.184 6.288 -7.073 1.00 94.38 366 HIS A C 1
ATOM 2641 O O . HIS A 1 366 ? 10.542 7.342 -7.128 1.00 94.38 366 HIS A O 1
ATOM 2647 N N . THR A 1 367 ? 12.501 6.277 -6.851 1.00 93.62 367 THR A N 1
ATOM 2648 C CA . THR A 1 367 ? 13.305 7.487 -6.624 1.00 93.62 367 THR A CA 1
ATOM 2649 C C . THR A 1 367 ? 13.302 8.402 -7.851 1.00 93.62 367 THR A C 1
ATOM 2651 O O . THR A 1 367 ? 13.077 9.604 -7.724 1.00 93.62 367 THR A O 1
ATOM 2654 N N . HIS A 1 368 ? 13.472 7.845 -9.052 1.00 93.81 368 HIS A N 1
ATOM 2655 C CA . HIS A 1 368 ? 13.528 8.601 -10.309 1.00 93.81 368 HIS A CA 1
ATOM 2656 C C . HIS A 1 368 ? 12.195 8.630 -11.078 1.00 93.81 368 HIS A C 1
ATOM 2658 O O . HIS A 1 368 ? 12.172 8.889 -12.285 1.00 93.81 368 HIS A O 1
ATOM 2664 N N . ARG A 1 369 ? 11.065 8.412 -10.392 1.00 93.69 369 ARG A N 1
ATOM 2665 C CA . ARG A 1 369 ? 9.724 8.318 -11.002 1.00 93.69 369 ARG A CA 1
ATOM 2666 C C . ARG A 1 369 ? 9.318 9.532 -11.847 1.00 93.69 369 ARG A C 1
ATOM 2668 O O . ARG A 1 369 ? 8.604 9.381 -12.832 1.00 93.69 369 ARG A O 1
ATOM 2675 N N . HIS A 1 370 ? 9.803 10.724 -11.499 1.00 90.44 370 HIS A N 1
ATOM 2676 C CA . HIS A 1 370 ? 9.402 11.982 -12.138 1.00 90.44 370 HIS A CA 1
ATOM 2677 C C . HIS A 1 370 ? 9.979 12.192 -13.547 1.00 90.44 370 HIS A C 1
ATOM 2679 O O . HIS A 1 370 ? 9.484 13.052 -14.269 1.00 90.44 370 HIS A O 1
ATOM 2685 N N . GLY A 1 371 ? 11.009 11.438 -13.959 1.00 89.19 371 GLY A N 1
ATOM 2686 C CA . GLY A 1 371 ? 11.684 11.670 -15.244 1.00 89.19 371 GLY A CA 1
ATOM 2687 C C . GLY A 1 371 ? 10.807 11.383 -16.471 1.00 89.19 371 GLY A C 1
ATOM 2688 O O . GLY A 1 371 ? 10.889 12.094 -17.468 1.00 89.19 371 GLY A O 1
ATOM 2689 N N . ALA A 1 372 ? 9.958 10.355 -16.392 1.00 93.56 372 ALA A N 1
ATOM 2690 C CA . ALA A 1 372 ? 9.023 9.963 -17.451 1.00 93.56 372 ALA A CA 1
ATOM 2691 C C . ALA A 1 372 ? 7.870 9.123 -16.872 1.00 93.56 372 ALA A C 1
ATOM 2693 O O . ALA A 1 372 ? 7.725 7.941 -17.163 1.00 93.56 372 ALA A O 1
ATOM 2694 N N . ILE A 1 373 ? 7.068 9.712 -15.983 1.00 95.56 373 ILE A N 1
ATOM 2695 C CA . ILE A 1 373 ? 6.078 8.960 -15.194 1.00 95.56 373 ILE A CA 1
ATOM 2696 C C . ILE A 1 373 ? 5.004 8.253 -16.043 1.00 95.56 373 ILE A C 1
ATOM 2698 O O . ILE A 1 373 ? 4.590 7.136 -15.729 1.00 95.56 373 ILE A O 1
ATOM 2702 N N . ASP A 1 374 ? 4.573 8.873 -17.143 1.00 95.00 374 ASP A N 1
ATOM 2703 C CA . ASP A 1 374 ? 3.573 8.287 -18.040 1.00 95.00 374 ASP A CA 1
ATOM 2704 C C . ASP A 1 374 ? 4.134 7.076 -18.806 1.00 95.00 374 ASP A C 1
ATOM 2706 O O . ASP A 1 374 ? 3.393 6.129 -19.048 1.00 95.00 374 ASP A O 1
ATOM 2710 N N . ASP A 1 375 ? 5.430 7.070 -19.131 1.00 95.12 375 ASP A N 1
ATOM 2711 C CA . ASP A 1 375 ? 6.122 5.932 -19.753 1.00 95.12 375 ASP A CA 1
ATOM 2712 C C . ASP A 1 375 ? 6.427 4.834 -18.715 1.00 95.12 375 ASP A C 1
ATOM 2714 O O . ASP A 1 375 ? 6.290 3.642 -18.995 1.00 95.12 375 ASP A O 1
ATOM 2718 N N . LEU A 1 376 ? 6.762 5.225 -17.479 1.00 96.31 376 LEU A N 1
ATOM 2719 C CA . LEU A 1 376 ? 6.963 4.306 -16.359 1.00 96.31 376 LEU A CA 1
ATOM 2720 C C . LEU A 1 376 ? 5.698 3.497 -16.064 1.00 96.31 376 LEU A C 1
ATOM 2722 O O . LEU A 1 376 ? 5.765 2.278 -15.941 1.00 96.31 376 LEU A O 1
ATOM 2726 N N . THR A 1 377 ? 4.543 4.158 -15.959 1.00 96.62 377 THR A N 1
ATOM 2727 C CA . THR A 1 377 ? 3.265 3.469 -15.706 1.00 96.62 377 THR A CA 1
ATOM 2728 C C . THR A 1 377 ? 2.937 2.467 -16.815 1.00 96.62 377 THR A C 1
ATOM 2730 O O . THR A 1 377 ? 2.507 1.354 -16.513 1.00 96.62 377 THR A O 1
ATOM 2733 N N . GLU A 1 378 ? 3.227 2.801 -18.077 1.00 95.62 378 GLU A N 1
ATOM 2734 C CA . GLU A 1 378 ? 3.088 1.887 -19.219 1.00 95.62 378 GLU A CA 1
ATOM 2735 C C . GLU A 1 378 ? 4.024 0.677 -19.141 1.00 95.62 378 GLU A C 1
ATOM 2737 O O . GLU A 1 378 ? 3.603 -0.455 -19.391 1.00 95.62 378 GLU A O 1
ATOM 2742 N N . ALA A 1 379 ? 5.284 0.892 -18.765 1.00 95.62 379 ALA A N 1
ATOM 2743 C CA . ALA A 1 379 ? 6.246 -0.189 -18.593 1.00 95.62 379 ALA A CA 1
ATOM 2744 C C . ALA A 1 379 ? 5.853 -1.129 -17.439 1.00 95.62 379 ALA A C 1
ATOM 2746 O O . ALA A 1 379 ? 5.961 -2.347 -17.571 1.00 95.62 379 ALA A O 1
ATOM 2747 N N . LEU A 1 380 ? 5.366 -0.579 -16.322 1.00 96.12 380 LEU A N 1
ATOM 2748 C CA . LEU A 1 380 ? 4.976 -1.355 -15.141 1.00 96.12 380 LEU A CA 1
ATOM 2749 C C . LEU A 1 380 ? 3.711 -2.184 -15.375 1.00 96.12 380 LEU A C 1
ATOM 2751 O O . LEU A 1 380 ? 3.686 -3.354 -15.005 1.00 96.12 380 LEU A O 1
ATOM 2755 N N . VAL A 1 381 ? 2.680 -1.624 -16.018 1.00 95.44 381 VAL A N 1
ATOM 2756 C CA . VAL A 1 381 ? 1.477 -2.411 -16.346 1.00 95.44 381 VAL A CA 1
ATOM 2757 C C . VAL A 1 381 ? 1.793 -3.495 -17.379 1.00 95.44 381 VAL A C 1
ATOM 2759 O O . VAL A 1 381 ? 1.246 -4.591 -17.312 1.00 95.44 381 VAL A O 1
ATOM 2762 N N . GLY A 1 382 ? 2.717 -3.218 -18.307 1.00 93.56 382 GLY A N 1
ATOM 2763 C CA . GLY A 1 382 ? 3.162 -4.180 -19.311 1.00 93.56 382 GLY A CA 1
ATOM 2764 C C . GLY A 1 382 ? 4.012 -5.325 -18.752 1.00 93.56 382 GLY A C 1
ATOM 2765 O O . GLY A 1 382 ? 4.023 -6.398 -19.350 1.00 93.56 382 GLY A O 1
ATOM 2766 N N . CYS A 1 383 ? 4.714 -5.132 -17.627 1.00 91.12 383 CYS A N 1
ATOM 2767 C CA . CYS A 1 383 ? 5.565 -6.175 -17.048 1.00 91.12 383 CYS A CA 1
ATOM 2768 C C . CYS A 1 383 ? 4.796 -7.208 -16.207 1.00 91.12 383 CYS A C 1
ATOM 2770 O O . CYS A 1 383 ? 5.313 -8.306 -16.006 1.00 91.12 383 CYS A O 1
ATOM 2772 N N . ALA A 1 384 ? 3.588 -6.869 -15.730 1.00 87.81 384 ALA A N 1
ATOM 2773 C CA . ALA A 1 384 ? 2.693 -7.745 -14.960 1.00 87.81 384 ALA A CA 1
ATOM 2774 C C . ALA A 1 384 ? 3.395 -8.515 -13.816 1.00 87.81 384 ALA A C 1
ATOM 2776 O O . ALA A 1 384 ? 3.188 -9.714 -13.617 1.00 87.81 384 ALA A O 1
ATOM 2777 N N . HIS A 1 385 ? 4.273 -7.829 -13.078 1.00 94.06 385 HIS A N 1
ATOM 2778 C CA . HIS A 1 385 ? 5.078 -8.412 -12.003 1.00 94.06 385 HIS A CA 1
ATOM 2779 C C . HIS A 1 385 ? 4.638 -7.878 -10.625 1.00 94.06 385 HIS A C 1
ATOM 2781 O O . HIS A 1 385 ? 4.425 -6.672 -10.509 1.00 94.06 385 HIS A O 1
ATOM 2787 N N . PRO A 1 386 ? 4.634 -8.685 -9.538 1.00 94.44 386 PRO A N 1
ATOM 2788 C CA . PRO A 1 386 ? 4.189 -8.238 -8.208 1.00 94.44 386 PRO A CA 1
ATOM 2789 C C . PRO A 1 386 ? 4.887 -6.974 -7.674 1.00 94.44 386 PRO A C 1
ATOM 2791 O O . PRO A 1 386 ? 4.254 -6.101 -7.093 1.00 94.44 386 PRO A O 1
ATOM 2794 N N . LEU A 1 387 ? 6.196 -6.832 -7.914 1.00 92.88 387 LEU A N 1
ATOM 2795 C CA . LEU A 1 387 ? 6.939 -5.605 -7.565 1.00 92.88 387 LEU A CA 1
ATOM 2796 C C . LEU A 1 387 ? 6.510 -4.383 -8.394 1.00 92.88 387 LEU A C 1
ATOM 2798 O O . LEU A 1 387 ? 6.576 -3.251 -7.911 1.00 92.88 387 LEU A O 1
ATOM 2802 N N . GLY A 1 388 ? 6.080 -4.610 -9.636 1.00 95.19 388 GLY A N 1
ATOM 2803 C CA . GLY A 1 388 ? 5.458 -3.585 -10.464 1.00 95.19 388 GLY A CA 1
ATOM 2804 C C . GLY A 1 388 ? 4.102 -3.181 -9.898 1.00 95.19 388 GLY A C 1
ATOM 2805 O O . GLY A 1 388 ? 3.838 -1.988 -9.781 1.00 95.19 388 GLY A O 1
ATOM 2806 N N . ASP A 1 389 ? 3.304 -4.145 -9.434 1.00 94.56 389 ASP A N 1
ATOM 2807 C CA . ASP A 1 389 ? 2.003 -3.873 -8.817 1.00 94.56 389 ASP A CA 1
ATOM 2808 C C . ASP A 1 389 ? 2.123 -3.085 -7.507 1.00 94.56 389 ASP A C 1
ATOM 2810 O O . ASP A 1 389 ? 1.325 -2.176 -7.255 1.00 94.56 389 ASP A O 1
ATOM 2814 N N . GLU A 1 390 ? 3.126 -3.411 -6.684 1.00 95.50 390 GLU A N 1
ATOM 2815 C CA . GLU A 1 390 ? 3.502 -2.642 -5.492 1.00 95.50 390 GLU A CA 1
ATOM 2816 C C . GLU A 1 390 ? 3.863 -1.200 -5.862 1.00 95.50 390 GLU A C 1
ATOM 2818 O O . GLU A 1 390 ? 3.376 -0.258 -5.235 1.00 95.50 390 GLU A O 1
ATOM 2823 N N . LEU A 1 391 ? 4.686 -1.016 -6.902 1.00 95.94 391 LEU A N 1
ATOM 2824 C CA . LEU A 1 391 ? 5.126 0.307 -7.337 1.00 95.94 391 LEU A CA 1
ATOM 2825 C C . LEU A 1 391 ? 3.976 1.122 -7.944 1.00 95.94 391 LEU A C 1
ATOM 2827 O O . LEU A 1 391 ? 3.841 2.297 -7.626 1.00 95.94 391 LEU A O 1
ATOM 2831 N N . LEU A 1 392 ? 3.105 0.513 -8.752 1.00 96.69 392 LEU A N 1
ATOM 2832 C CA . LEU A 1 392 ? 1.879 1.150 -9.246 1.00 96.69 392 LEU A CA 1
ATOM 2833 C C . LEU A 1 392 ? 0.940 1.534 -8.093 1.00 96.69 392 LEU A C 1
ATOM 2835 O O . LEU A 1 392 ? 0.301 2.583 -8.144 1.00 96.69 392 LEU A O 1
ATOM 2839 N N . GLY A 1 393 ? 0.884 0.720 -7.034 1.00 95.00 393 GLY A N 1
ATOM 2840 C CA . GLY A 1 393 ? 0.197 1.059 -5.788 1.00 95.00 393 GLY A CA 1
ATOM 2841 C C . GLY A 1 393 ? 0.777 2.309 -5.124 1.00 95.00 393 GLY A C 1
ATOM 2842 O O . GLY A 1 393 ? 0.024 3.231 -4.826 1.00 95.00 393 GLY A O 1
ATOM 2843 N N . ALA A 1 394 ? 2.101 2.374 -4.967 1.00 95.31 394 ALA A N 1
ATOM 2844 C CA . ALA A 1 394 ? 2.784 3.546 -4.414 1.00 95.31 394 ALA A CA 1
ATOM 2845 C C . ALA A 1 394 ? 2.576 4.802 -5.281 1.00 95.31 394 ALA A C 1
ATOM 2847 O O . ALA A 1 394 ? 2.256 5.867 -4.763 1.00 95.31 394 ALA A O 1
ATOM 2848 N N . LEU A 1 395 ? 2.656 4.678 -6.611 1.00 95.56 395 LEU A N 1
ATOM 2849 C CA . LEU A 1 395 ? 2.412 5.789 -7.538 1.00 95.56 395 LEU A CA 1
ATOM 2850 C C . LEU A 1 395 ? 0.968 6.306 -7.482 1.00 95.56 395 LEU A C 1
ATOM 2852 O O . LEU A 1 395 ? 0.753 7.502 -7.656 1.00 95.56 395 LEU A O 1
ATOM 2856 N N . ALA A 1 396 ? -0.022 5.449 -7.212 1.00 95.06 396 ALA A N 1
ATOM 2857 C CA . ALA A 1 396 ? -1.403 5.894 -7.013 1.00 95.06 396 ALA A CA 1
ATOM 2858 C C . ALA A 1 396 ? -1.563 6.788 -5.767 1.00 95.06 396 ALA A C 1
ATOM 2860 O O . ALA A 1 396 ? -2.471 7.621 -5.720 1.00 95.06 396 ALA A O 1
ATOM 2861 N N . GLU A 1 397 ? -0.689 6.627 -4.770 1.00 91.00 397 GLU A N 1
ATOM 2862 C CA . GLU A 1 397 ? -0.677 7.446 -3.558 1.00 91.00 397 GLU A CA 1
ATOM 2863 C C . GLU A 1 397 ? 0.161 8.717 -3.693 1.00 91.00 397 GLU A C 1
ATOM 2865 O O . GLU A 1 397 ? -0.288 9.781 -3.251 1.00 91.00 397 GLU A O 1
ATOM 2870 N N . ASP A 1 398 ? 1.349 8.590 -4.288 1.00 93.75 398 ASP A N 1
ATOM 2871 C CA . ASP A 1 398 ? 2.346 9.654 -4.410 1.00 93.75 398 ASP A CA 1
ATOM 2872 C C . ASP A 1 398 ? 2.020 10.614 -5.568 1.00 93.75 398 ASP A C 1
ATOM 2874 O O . ASP A 1 398 ? 2.143 11.828 -5.421 1.00 93.75 398 ASP A O 1
ATOM 2878 N N . GLU A 1 399 ? 1.558 10.082 -6.707 1.00 94.88 399 GLU A N 1
ATOM 2879 C CA . GLU A 1 399 ? 1.410 10.797 -7.985 1.00 94.88 399 GLU A CA 1
ATOM 2880 C C . GLU A 1 399 ? 0.006 10.594 -8.607 1.00 94.88 399 GLU A C 1
ATOM 2882 O O . GLU A 1 399 ? -0.133 10.108 -9.741 1.00 94.88 399 GLU A O 1
ATOM 2887 N N . PRO A 1 400 ? -1.078 10.972 -7.899 1.00 94.62 400 PRO A N 1
ATOM 2888 C CA . PRO A 1 400 ? -2.446 10.616 -8.279 1.00 94.62 400 PRO A CA 1
ATOM 2889 C C . PRO A 1 400 ? -2.854 11.150 -9.654 1.00 94.62 400 PRO A C 1
ATOM 2891 O O . PRO A 1 400 ? -3.548 10.455 -10.393 1.00 94.62 400 PRO A O 1
ATOM 2894 N N . SER A 1 401 ? -2.402 12.345 -10.045 1.00 95.00 401 SER A N 1
ATOM 2895 C CA . SER A 1 401 ? -2.760 12.933 -11.341 1.00 95.00 401 SER A CA 1
ATOM 2896 C C . SER A 1 401 ? -2.125 12.201 -12.527 1.00 95.00 401 SER A C 1
ATOM 2898 O O . SER A 1 401 ? -2.747 12.073 -13.580 1.00 95.00 401 SER A O 1
ATOM 2900 N N . ALA A 1 402 ? -0.901 11.680 -12.375 1.00 95.75 402 ALA A N 1
ATOM 2901 C CA . ALA A 1 402 ? -0.285 10.833 -13.398 1.00 95.75 402 ALA A CA 1
ATOM 2902 C C . ALA A 1 402 ? -1.019 9.493 -13.508 1.00 95.75 402 ALA A C 1
ATOM 2904 O O . ALA A 1 402 ? -1.338 9.045 -14.610 1.00 95.75 402 ALA A O 1
ATOM 2905 N N . MET A 1 403 ? -1.384 8.903 -12.366 1.00 97.00 403 MET A N 1
ATOM 2906 C CA . MET A 1 403 ? -2.157 7.665 -12.350 1.00 97.00 403 MET A CA 1
ATOM 2907 C C . MET A 1 403 ? -3.551 7.842 -12.976 1.00 97.00 403 MET A C 1
ATOM 2909 O O . MET A 1 403 ? -3.983 6.979 -13.732 1.00 97.00 403 MET A O 1
ATOM 2913 N N . CYS A 1 404 ? -4.231 8.975 -12.767 1.00 97.19 404 CYS A N 1
ATOM 2914 C CA . CYS A 1 404 ? -5.522 9.253 -13.413 1.00 97.19 404 CYS A CA 1
ATOM 2915 C C . CYS A 1 404 ? -5.413 9.302 -14.948 1.00 97.19 404 CYS A C 1
ATOM 2917 O O . CYS A 1 404 ? -6.278 8.760 -15.634 1.00 97.19 404 CYS A O 1
ATOM 2919 N N . ARG A 1 405 ? -4.334 9.882 -15.500 1.00 97.31 405 ARG A N 1
ATOM 2920 C CA . ARG A 1 405 ? -4.072 9.861 -16.954 1.00 97.31 405 ARG A CA 1
ATOM 2921 C C . ARG A 1 405 ? -3.779 8.456 -17.472 1.00 97.31 405 ARG A C 1
ATOM 2923 O O . ARG A 1 405 ? -4.232 8.099 -18.555 1.00 97.31 405 ARG A O 1
ATOM 2930 N N . ALA A 1 406 ? -3.010 7.663 -16.727 1.00 97.75 406 ALA A N 1
ATOM 2931 C CA . ALA A 1 406 ? -2.718 6.279 -17.090 1.00 97.75 406 ALA A CA 1
ATOM 2932 C C . ALA A 1 406 ? -3.996 5.421 -17.093 1.00 97.75 406 ALA A C 1
ATOM 2934 O O . ALA A 1 406 ? -4.279 4.745 -18.077 1.00 97.75 406 ALA A O 1
ATOM 2935 N N . VAL A 1 407 ? -4.819 5.534 -16.048 1.00 98.06 407 VAL A N 1
ATOM 2936 C CA . VAL A 1 407 ? -6.110 4.840 -15.922 1.00 98.06 407 VAL A CA 1
ATOM 2937 C C . VAL A 1 407 ? -7.057 5.189 -17.070 1.00 98.06 407 VAL A C 1
ATOM 2939 O O . VAL A 1 407 ? -7.660 4.284 -17.642 1.00 98.06 407 VAL A O 1
ATOM 2942 N N . ASP A 1 408 ? -7.164 6.466 -17.444 1.00 97.69 408 ASP A N 1
ATOM 2943 C CA . ASP A 1 408 ? -7.981 6.884 -18.588 1.00 97.69 408 ASP A CA 1
ATOM 2944 C C . ASP A 1 408 ? -7.490 6.265 -19.906 1.00 97.69 408 ASP A C 1
ATOM 2946 O O . ASP A 1 408 ? -8.286 5.670 -20.637 1.00 97.69 408 ASP A O 1
ATOM 2950 N N . ARG A 1 409 ? -6.173 6.283 -20.169 1.00 97.31 409 ARG A N 1
ATOM 2951 C CA . ARG A 1 409 ? -5.585 5.602 -21.338 1.00 97.31 409 ARG A CA 1
ATOM 2952 C C . ARG A 1 409 ? -5.888 4.102 -21.339 1.00 97.31 409 ARG A C 1
ATOM 2954 O O . ARG A 1 409 ? -6.299 3.558 -22.360 1.00 97.31 409 ARG A O 1
ATOM 2961 N N . TRP A 1 410 ? -5.716 3.432 -20.202 1.00 97.69 410 TRP A N 1
ATOM 2962 C CA . TRP A 1 410 ? -5.912 1.987 -20.081 1.00 97.69 410 TRP A CA 1
ATOM 2963 C C . TRP A 1 410 ? -7.375 1.555 -20.195 1.00 97.69 410 TRP A C 1
ATOM 2965 O O . TRP A 1 410 ? -7.648 0.492 -20.749 1.00 97.69 410 TRP A O 1
ATOM 2975 N N . ALA A 1 411 ? -8.320 2.365 -19.710 1.00 97.25 411 ALA A N 1
ATOM 2976 C CA . ALA A 1 411 ? -9.751 2.082 -19.820 1.00 97.25 411 ALA A CA 1
ATOM 2977 C C . ALA A 1 411 ? -10.233 2.073 -21.281 1.00 97.25 411 ALA A C 1
ATOM 2979 O O . ALA A 1 411 ? -11.122 1.296 -21.638 1.00 97.25 411 ALA A O 1
ATOM 2980 N N . HIS A 1 412 ? -9.618 2.898 -22.132 1.00 95.94 412 HIS A N 1
ATOM 2981 C CA . HIS A 1 412 ? -9.927 2.972 -23.559 1.00 95.94 412 HIS A CA 1
ATOM 2982 C C . HIS A 1 412 ? -9.207 1.905 -24.403 1.00 95.94 412 HIS A C 1
ATOM 2984 O O . HIS A 1 412 ? -9.585 1.691 -25.557 1.00 95.94 412 HIS A O 1
ATOM 2990 N N . ASP A 1 413 ? -8.231 1.191 -23.837 1.00 95.88 413 ASP A N 1
ATOM 2991 C CA . ASP A 1 413 ? -7.439 0.191 -24.552 1.00 95.88 413 ASP A CA 1
ATOM 2992 C C . ASP A 1 413 ? -8.273 -1.043 -24.974 1.00 95.88 413 ASP A C 1
ATOM 2994 O O . ASP A 1 413 ? -9.269 -1.446 -24.349 1.00 95.88 413 ASP A O 1
ATOM 2998 N N . GLU A 1 414 ? -7.874 -1.664 -26.082 1.00 92.50 414 GLU A N 1
ATOM 2999 C CA . GLU A 1 414 ? -8.497 -2.882 -26.607 1.00 92.50 414 GLU A CA 1
ATOM 3000 C C . GLU A 1 414 ? -8.133 -4.120 -25.777 1.00 92.50 414 GLU A C 1
ATOM 3002 O O . GLU A 1 414 ? -8.937 -5.051 -25.655 1.00 92.50 414 GLU A O 1
ATOM 3007 N N . ARG A 1 415 ? -6.962 -4.126 -25.133 1.00 93.12 415 ARG A N 1
ATOM 3008 C CA . ARG A 1 415 ? -6.463 -5.253 -24.341 1.00 93.12 415 ARG A CA 1
ATOM 3009 C C . ARG A 1 415 ? -7.201 -5.347 -22.998 1.00 93.12 415 ARG A C 1
ATOM 3011 O O . ARG A 1 415 ? -7.236 -4.367 -22.252 1.00 93.12 415 ARG A O 1
ATOM 3018 N N . PRO A 1 416 ? -7.759 -6.518 -22.637 1.00 93.06 416 PRO A N 1
ATOM 3019 C CA . PRO A 1 416 ? -8.525 -6.678 -21.399 1.00 93.06 416 PRO A CA 1
ATOM 3020 C C . PRO A 1 416 ? -7.671 -6.475 -20.143 1.00 93.06 416 PRO A C 1
ATOM 3022 O O . PRO A 1 416 ? -8.135 -5.866 -19.186 1.00 93.06 416 PRO A O 1
ATOM 3025 N N . GLU A 1 417 ? -6.409 -6.903 -20.164 1.00 92.94 417 GLU A N 1
ATOM 3026 C CA . GLU A 1 417 ? -5.460 -6.755 -19.048 1.00 92.94 417 GLU A CA 1
ATOM 3027 C C . GLU A 1 417 ? -5.283 -5.288 -18.630 1.00 92.94 417 GLU A C 1
ATOM 3029 O O . GLU A 1 417 ? -5.291 -4.961 -17.443 1.00 92.94 417 GLU A O 1
ATOM 3034 N N . ARG A 1 418 ? -5.217 -4.378 -19.609 1.00 94.88 418 ARG A N 1
ATOM 3035 C CA . ARG A 1 418 ? -5.110 -2.936 -19.359 1.00 94.88 418 ARG A CA 1
ATOM 3036 C C . ARG A 1 418 ? -6.388 -2.379 -18.744 1.00 94.88 418 ARG A C 1
ATOM 3038 O O . ARG A 1 418 ? -6.319 -1.603 -17.799 1.00 94.88 418 ARG A O 1
ATOM 3045 N N . ARG A 1 419 ? -7.561 -2.836 -19.183 1.00 95.75 419 ARG A N 1
ATOM 3046 C CA . ARG A 1 419 ? -8.837 -2.424 -18.574 1.00 95.75 419 ARG A CA 1
ATOM 3047 C C . ARG A 1 419 ? -9.000 -2.927 -17.142 1.00 95.75 419 ARG A C 1
ATOM 3049 O O . ARG A 1 419 ? -9.496 -2.188 -16.294 1.00 95.75 419 ARG A O 1
ATOM 3056 N N . VAL A 1 420 ? -8.528 -4.138 -16.846 1.00 95.56 420 VAL A N 1
ATOM 3057 C CA . VAL A 1 420 ? -8.459 -4.658 -15.471 1.00 95.56 420 VAL A CA 1
ATOM 3058 C C . VAL A 1 420 ? -7.547 -3.774 -14.614 1.00 95.56 420 VAL A C 1
ATOM 3060 O O . VAL A 1 420 ? -7.938 -3.384 -13.513 1.00 95.56 420 VAL A O 1
ATOM 3063 N N . ALA A 1 421 ? -6.377 -3.385 -15.131 1.00 95.88 421 ALA A N 1
ATOM 3064 C CA . ALA A 1 421 ? -5.483 -2.451 -14.448 1.00 95.88 421 ALA A CA 1
ATOM 3065 C C . ALA A 1 421 ? -6.148 -1.080 -14.225 1.00 95.88 421 ALA A C 1
ATOM 3067 O O . ALA A 1 421 ? -6.077 -0.539 -13.122 1.00 95.88 421 ALA A O 1
ATOM 3068 N N . ALA A 1 422 ? -6.864 -0.546 -15.221 1.00 97.19 422 ALA A N 1
ATOM 3069 C CA . ALA A 1 422 ? -7.617 0.702 -15.098 1.00 97.19 422 ALA A CA 1
ATOM 3070 C C . ALA A 1 422 ? -8.633 0.647 -13.947 1.00 97.19 422 ALA A C 1
ATOM 3072 O O . ALA A 1 422 ? -8.675 1.550 -13.112 1.00 97.19 422 ALA A O 1
ATOM 3073 N N . ALA A 1 423 ? -9.409 -0.437 -13.860 1.00 95.94 423 ALA A N 1
ATOM 3074 C CA . ALA A 1 423 ? -10.384 -0.645 -12.793 1.00 95.94 423 ALA A CA 1
ATOM 3075 C C . ALA A 1 423 ? -9.717 -0.742 -11.408 1.00 95.94 423 ALA A C 1
ATOM 3077 O O . ALA A 1 423 ? -10.144 -0.076 -10.463 1.00 95.94 423 ALA A O 1
ATOM 3078 N N . ALA A 1 424 ? -8.642 -1.526 -11.290 1.00 94.50 424 ALA A N 1
ATOM 3079 C CA . ALA A 1 424 ? -7.948 -1.749 -10.023 1.00 94.50 424 ALA A CA 1
ATOM 3080 C C . ALA A 1 424 ? -7.239 -0.485 -9.507 1.00 94.50 424 ALA A C 1
ATOM 3082 O O . ALA A 1 424 ? -7.396 -0.100 -8.345 1.00 94.50 424 ALA A O 1
ATOM 3083 N N . TYR A 1 425 ? -6.468 0.181 -10.367 1.00 95.06 425 TYR A N 1
ATOM 3084 C CA . TYR A 1 425 ? -5.676 1.348 -9.988 1.00 95.06 425 TYR A CA 1
ATOM 3085 C C . TYR A 1 425 ? -6.485 2.639 -9.955 1.00 95.06 425 TYR A C 1
ATOM 3087 O O . TYR A 1 425 ? -6.188 3.508 -9.135 1.00 95.06 425 TYR A O 1
ATOM 3095 N N . GLY A 1 426 ? -7.554 2.741 -10.749 1.00 95.12 426 GLY A N 1
ATOM 3096 C CA . GLY A 1 426 ? -8.502 3.847 -10.661 1.00 95.12 426 GLY A CA 1
ATOM 3097 C C . GLY A 1 426 ? -9.083 3.963 -9.255 1.00 95.12 426 GLY A C 1
ATOM 3098 O O . GLY A 1 426 ? -9.034 5.035 -8.654 1.00 95.12 426 GLY A O 1
ATOM 3099 N N . VAL A 1 427 ? -9.578 2.855 -8.687 1.00 93.94 427 VAL A N 1
ATOM 3100 C CA . VAL A 1 427 ? -10.164 2.846 -7.332 1.00 93.94 427 VAL A CA 1
ATOM 3101 C C . VAL A 1 427 ? -9.129 3.216 -6.262 1.00 93.94 427 VAL A C 1
ATOM 3103 O O . VAL A 1 427 ? -9.479 3.879 -5.286 1.00 93.94 427 VAL A O 1
ATOM 3106 N N . ARG A 1 428 ? -7.852 2.850 -6.450 1.00 93.12 428 ARG A N 1
ATOM 3107 C CA . ARG A 1 428 ? -6.754 3.227 -5.539 1.00 93.12 428 ARG A CA 1
ATOM 3108 C C . ARG A 1 428 ? -6.358 4.702 -5.643 1.00 93.12 428 ARG A C 1
ATOM 3110 O O . ARG A 1 428 ? -6.067 5.308 -4.617 1.00 93.12 428 ARG A O 1
ATOM 3117 N N . ALA A 1 429 ? -6.373 5.284 -6.842 1.00 93.94 429 ALA A N 1
ATOM 3118 C CA . ALA A 1 429 ? -6.015 6.687 -7.067 1.00 93.94 429 ALA A CA 1
ATOM 3119 C C . ALA A 1 429 ? -7.149 7.662 -6.698 1.00 93.94 429 ALA A C 1
ATOM 3121 O O . ALA A 1 429 ? -6.894 8.778 -6.241 1.00 93.94 429 ALA A O 1
ATOM 3122 N N . ALA A 1 430 ? -8.414 7.247 -6.838 1.00 93.06 430 ALA A N 1
ATOM 3123 C CA . ALA A 1 430 ? -9.585 8.103 -6.631 1.00 93.06 430 ALA A CA 1
ATOM 3124 C C . ALA A 1 430 ? -9.664 8.800 -5.252 1.00 93.06 430 ALA A C 1
ATOM 3126 O O . ALA A 1 430 ? -10.114 9.946 -5.198 1.00 93.06 430 ALA A O 1
ATOM 3127 N N . PRO A 1 431 ? -9.230 8.190 -4.127 1.00 90.94 431 PRO A N 1
ATOM 3128 C CA . PRO A 1 431 ? -9.116 8.871 -2.838 1.00 90.94 431 PRO A CA 1
ATOM 3129 C C . PRO A 1 431 ? -8.145 10.042 -2.781 1.00 90.94 431 PRO A C 1
ATOM 3131 O O . PRO A 1 431 ? -8.323 10.920 -1.938 1.00 90.94 431 PRO A O 1
ATOM 3134 N N . ARG A 1 432 ? -7.124 10.048 -3.639 1.00 91.31 432 ARG A N 1
ATOM 3135 C CA . ARG A 1 432 ? -6.048 11.044 -3.649 1.00 91.31 432 ARG A CA 1
ATOM 3136 C C . ARG A 1 432 ? -6.171 12.043 -4.805 1.00 91.31 432 ARG A C 1
ATOM 3138 O O . ARG A 1 432 ? -5.440 13.032 -4.807 1.00 91.31 432 ARG A O 1
ATOM 3145 N N . ALA A 1 433 ? -7.105 11.829 -5.735 1.00 90.50 433 ALA A N 1
ATOM 3146 C CA . ALA A 1 433 ? -7.474 12.790 -6.772 1.00 90.50 433 ALA A CA 1
ATOM 3147 C C . ALA A 1 433 ? -8.087 14.054 -6.143 1.00 90.50 433 ALA A C 1
ATOM 3149 O O . ALA A 1 433 ? -9.031 13.965 -5.357 1.00 90.50 433 ALA A O 1
ATOM 3150 N N . ARG A 1 434 ? -7.525 15.226 -6.469 1.00 86.94 434 ARG A N 1
ATOM 3151 C CA . ARG A 1 434 ? -7.955 16.527 -5.914 1.00 86.94 434 ARG A CA 1
ATOM 3152 C C . ARG A 1 434 ? -8.391 17.530 -6.975 1.00 86.94 434 ARG A C 1
ATOM 3154 O O . ARG A 1 434 ? -9.104 18.472 -6.645 1.00 86.94 434 ARG A O 1
ATOM 3161 N N . SER A 1 435 ? -7.911 17.384 -8.210 1.00 92.56 435 SER A N 1
ATOM 3162 C CA . SER A 1 435 ? -8.215 18.329 -9.280 1.00 92.56 435 SER A CA 1
ATOM 3163 C C . SER A 1 435 ? -9.462 17.910 -10.056 1.00 92.56 435 SER A C 1
ATOM 3165 O O . SER A 1 435 ? -9.760 16.725 -10.202 1.00 92.56 435 SER A O 1
ATOM 3167 N N . GLU A 1 436 ? -10.181 18.889 -10.606 1.00 92.50 436 GLU A N 1
ATOM 3168 C CA . GLU A 1 436 ? -11.324 18.632 -11.491 1.00 92.50 436 GLU A CA 1
ATOM 3169 C C . GLU A 1 436 ? -10.919 17.836 -12.745 1.00 92.50 436 GLU A C 1
ATOM 3171 O O . GLU A 1 436 ? -11.688 17.006 -13.235 1.00 92.50 436 GLU A O 1
ATOM 3176 N N . ALA A 1 437 ? -9.689 18.036 -13.231 1.00 94.62 437 ALA A N 1
ATOM 3177 C CA . ALA A 1 437 ? -9.127 17.267 -14.335 1.00 94.62 437 ALA A CA 1
ATOM 3178 C C . ALA A 1 437 ? -8.982 15.780 -13.971 1.00 94.62 437 ALA A C 1
ATOM 3180 O O . ALA A 1 437 ? -9.418 14.923 -14.738 1.00 94.62 437 ALA A O 1
ATOM 3181 N N . ASP A 1 438 ? -8.458 15.471 -12.781 1.00 94.75 438 ASP A N 1
ATOM 3182 C CA . ASP A 1 438 ? -8.317 14.091 -12.297 1.00 94.75 438 ASP A CA 1
ATOM 3183 C C . ASP A 1 438 ? -9.684 13.415 -12.139 1.00 94.75 438 ASP A C 1
ATOM 3185 O O . ASP A 1 438 ? -9.889 12.295 -12.610 1.00 94.75 438 ASP A O 1
ATOM 3189 N N . HIS A 1 439 ? -10.650 14.113 -11.532 1.00 93.75 439 HIS A N 1
ATOM 3190 C CA . HIS A 1 439 ? -12.020 13.612 -11.403 1.00 93.75 439 HIS A CA 1
ATOM 3191 C C . HIS A 1 439 ? -12.671 13.367 -12.770 1.00 93.75 439 HIS A C 1
ATOM 3193 O O . HIS A 1 439 ? -13.351 12.358 -12.955 1.00 93.75 439 HIS A O 1
ATOM 3199 N N . SER A 1 440 ? -12.424 14.245 -13.746 1.00 96.31 440 SER A N 1
ATOM 3200 C CA . SER A 1 440 ? -12.932 14.085 -15.110 1.00 96.31 440 SER A CA 1
ATOM 3201 C C . SER A 1 440 ? -12.327 12.868 -15.809 1.00 96.31 440 SER A C 1
ATOM 3203 O O . SER A 1 440 ? -13.078 12.095 -16.398 1.00 96.31 440 SER A O 1
ATOM 3205 N N . LEU A 1 441 ? -11.012 12.652 -15.701 1.00 97.25 441 LEU A N 1
ATOM 3206 C CA . LEU A 1 441 ? -10.330 11.476 -16.259 1.00 97.25 441 LEU A CA 1
ATOM 3207 C C . LEU A 1 441 ? -10.871 10.172 -15.661 1.00 97.25 441 LEU A C 1
ATOM 3209 O O . LEU A 1 441 ? -11.231 9.256 -16.394 1.00 97.25 441 LEU A O 1
ATOM 3213 N N . LEU A 1 442 ? -11.017 10.101 -14.335 1.00 96.94 442 LEU A N 1
ATOM 3214 C CA . LEU A 1 442 ? -11.581 8.919 -13.676 1.00 96.94 442 LEU A CA 1
ATOM 3215 C C . LEU A 1 442 ? -13.047 8.680 -14.058 1.00 96.94 442 LEU A C 1
ATOM 3217 O O . LEU A 1 442 ? -13.458 7.531 -14.226 1.00 96.94 442 LEU A O 1
ATOM 3221 N N . ARG A 1 443 ? -13.834 9.749 -14.236 1.00 97.00 443 ARG A N 1
ATOM 3222 C CA . ARG A 1 443 ? -15.209 9.651 -14.737 1.00 97.00 443 ARG A CA 1
ATOM 3223 C C . ARG A 1 443 ? -15.244 9.102 -16.162 1.00 97.00 443 ARG A C 1
ATOM 3225 O O . ARG A 1 443 ? -16.028 8.193 -16.423 1.00 97.00 443 ARG A O 1
ATOM 3232 N N . TYR A 1 444 ? -14.422 9.617 -17.077 1.00 97.38 444 TYR A N 1
ATOM 3233 C CA . TYR A 1 444 ? -14.371 9.120 -18.456 1.00 97.38 444 TYR A CA 1
ATOM 3234 C C . TYR A 1 444 ? -13.920 7.660 -18.515 1.00 97.38 444 TYR A C 1
ATOM 3236 O O . TYR A 1 444 ? -14.589 6.853 -19.162 1.00 97.38 444 TYR A O 1
ATOM 3244 N N . ALA A 1 445 ? -12.893 7.293 -17.749 1.00 97.75 445 ALA A N 1
ATOM 3245 C CA . ALA A 1 445 ? -12.449 5.912 -17.603 1.00 97.75 445 ALA A CA 1
ATOM 3246 C C . ALA A 1 445 ? -13.584 4.986 -17.125 1.00 97.75 445 ALA A C 1
ATOM 3248 O O . ALA A 1 445 ? -13.841 3.944 -17.727 1.00 97.75 445 ALA A O 1
ATOM 3249 N N . ALA A 1 446 ? -14.314 5.377 -16.077 1.00 97.38 446 ALA A N 1
ATOM 3250 C CA . ALA A 1 446 ? -15.424 4.589 -15.545 1.00 97.38 446 ALA A CA 1
ATOM 3251 C C . ALA A 1 446 ? -16.570 4.426 -16.557 1.00 97.38 446 ALA A C 1
ATOM 3253 O O . ALA A 1 446 ? -17.113 3.331 -16.710 1.00 97.38 446 ALA A O 1
ATOM 3254 N N . LEU A 1 447 ? -16.918 5.490 -17.284 1.00 96.94 447 LEU A N 1
ATOM 3255 C CA . LEU A 1 447 ? -17.940 5.434 -18.331 1.00 96.94 447 LEU A CA 1
ATOM 3256 C C . LEU A 1 447 ? -17.510 4.541 -19.502 1.00 96.94 447 LEU A C 1
ATOM 3258 O O . LEU A 1 447 ? -18.338 3.792 -20.017 1.00 96.94 447 LEU A O 1
ATOM 3262 N N . ALA A 1 448 ? -16.230 4.564 -19.886 1.00 96.88 448 ALA A N 1
ATOM 3263 C CA . ALA A 1 448 ? -15.688 3.685 -20.920 1.00 96.88 448 ALA A CA 1
ATOM 3264 C C . ALA A 1 448 ? -15.786 2.201 -20.523 1.00 96.88 448 ALA A C 1
ATOM 3266 O O . ALA A 1 448 ? -16.181 1.372 -21.345 1.00 96.88 448 ALA A O 1
ATOM 3267 N N . LEU A 1 449 ? -15.505 1.874 -19.255 1.00 95.94 449 LEU A N 1
ATOM 3268 C CA . LEU A 1 449 ? -15.666 0.518 -18.716 1.00 95.94 449 LEU A CA 1
ATOM 3269 C C . LEU A 1 449 ? -17.142 0.084 -18.665 1.00 95.94 449 LEU A C 1
ATOM 3271 O O . LEU A 1 449 ? -17.463 -1.043 -19.033 1.00 95.94 449 LEU A O 1
ATOM 3275 N N . LEU A 1 450 ? -18.060 0.969 -18.253 1.00 94.94 450 LEU A N 1
ATOM 3276 C CA . LEU A 1 450 ? -19.498 0.661 -18.204 1.00 94.94 450 LEU A CA 1
ATOM 3277 C C . LEU A 1 450 ? -20.130 0.495 -19.589 1.00 94.94 450 LEU A C 1
ATOM 3279 O O . LEU A 1 450 ? -21.040 -0.315 -19.753 1.00 94.94 450 LEU A O 1
ATOM 3283 N N . ALA A 1 451 ? -19.657 1.242 -20.589 1.00 94.88 451 ALA A N 1
ATOM 3284 C CA . ALA A 1 451 ? -20.164 1.155 -21.956 1.00 94.88 451 ALA A CA 1
ATOM 3285 C C . ALA A 1 451 ? -19.898 -0.217 -22.602 1.00 94.88 451 ALA A C 1
ATOM 3287 O O . ALA A 1 451 ? -20.569 -0.585 -23.567 1.00 94.88 451 ALA A O 1
ATOM 3288 N N . ARG A 1 452 ? -18.930 -0.983 -22.079 1.00 93.56 452 ARG A N 1
ATOM 3289 C CA . ARG A 1 452 ? -18.562 -2.305 -22.588 1.00 93.56 452 ARG A CA 1
ATOM 3290 C C . ARG A 1 452 ? -19.280 -3.405 -21.789 1.00 93.56 452 ARG A C 1
ATOM 3292 O O . ARG A 1 452 ? -18.952 -3.636 -20.625 1.00 93.56 452 ARG A O 1
ATOM 3299 N N . PRO A 1 453 ? -20.223 -4.150 -22.398 1.00 90.81 453 PRO A N 1
ATOM 3300 C CA . PRO A 1 453 ? -20.952 -5.208 -21.694 1.00 90.81 453 PRO A CA 1
ATOM 3301 C C . PRO A 1 453 ? -20.073 -6.423 -21.361 1.00 90.81 453 PRO A C 1
ATOM 3303 O O . PRO A 1 453 ? -20.346 -7.121 -20.389 1.00 90.81 453 PRO A O 1
ATOM 3306 N N . ALA A 1 454 ? -19.005 -6.660 -22.133 1.00 89.38 454 ALA A N 1
ATOM 3307 C CA . ALA A 1 454 ? -18.056 -7.751 -21.894 1.00 89.38 454 ALA A CA 1
ATOM 3308 C C . ALA A 1 454 ? -17.248 -7.580 -20.593 1.00 89.38 454 ALA A C 1
ATOM 3310 O O . ALA A 1 454 ? -16.776 -8.566 -20.036 1.00 89.38 454 ALA A O 1
ATOM 3311 N N . ASP A 1 455 ? -17.129 -6.350 -20.085 1.00 91.12 455 ASP A N 1
ATOM 3312 C CA . ASP A 1 455 ? -16.357 -6.014 -18.886 1.00 91.12 455 ASP A CA 1
ATOM 3313 C C . ASP A 1 455 ? -17.257 -5.935 -17.629 1.00 91.12 455 ASP A C 1
ATOM 3315 O O . ASP A 1 455 ? -16.990 -5.174 -16.698 1.00 91.12 455 ASP A O 1
ATOM 3319 N N . CYS A 1 456 ? -18.347 -6.713 -17.579 1.00 89.25 456 CYS A N 1
ATOM 3320 C CA . CYS A 1 456 ? -19.355 -6.649 -16.510 1.00 89.25 456 CYS A CA 1
ATOM 3321 C C . CYS A 1 456 ? -18.802 -6.903 -15.095 1.00 89.25 456 CYS A C 1
ATOM 3323 O O . CYS A 1 456 ? -19.340 -6.385 -14.112 1.00 89.25 456 CYS A O 1
ATOM 3325 N N . THR A 1 457 ? -17.694 -7.640 -14.995 1.00 91.56 457 THR A N 1
ATOM 3326 C CA . THR A 1 457 ? -16.947 -7.887 -13.753 1.00 91.56 457 THR A CA 1
ATOM 3327 C C . THR A 1 457 ? -16.232 -6.639 -13.226 1.00 91.56 457 THR A C 1
ATOM 3329 O O . THR A 1 457 ? -15.992 -6.541 -12.026 1.00 91.56 457 THR A O 1
ATOM 3332 N N . LEU A 1 458 ? -15.934 -5.663 -14.091 1.00 93.81 458 LEU A N 1
ATOM 3333 C CA . LEU A 1 458 ? -15.280 -4.393 -13.749 1.00 93.81 458 LEU A CA 1
ATOM 3334 C C . LEU A 1 458 ? -16.285 -3.282 -13.414 1.00 93.81 458 LEU A C 1
ATOM 3336 O O . LEU A 1 458 ? -15.909 -2.223 -12.908 1.00 93.81 458 LEU A O 1
ATOM 3340 N N . HIS A 1 459 ? -17.577 -3.505 -13.680 1.00 94.19 459 HIS A N 1
ATOM 3341 C CA . HIS A 1 459 ? -18.622 -2.495 -13.485 1.00 94.19 459 HIS A CA 1
ATOM 3342 C C . HIS A 1 459 ? -18.752 -2.049 -12.025 1.00 94.19 459 HIS A C 1
ATOM 3344 O O . HIS A 1 459 ? -19.073 -0.890 -11.785 1.00 94.19 459 HIS A O 1
ATOM 3350 N N . GLY A 1 460 ? -18.465 -2.916 -11.047 1.00 93.94 460 GLY A N 1
ATOM 3351 C CA . GLY A 1 460 ? -18.460 -2.517 -9.636 1.00 93.94 460 GLY A CA 1
ATOM 3352 C C . GLY A 1 460 ? -17.374 -1.476 -9.331 1.00 93.94 460 GLY A C 1
ATOM 3353 O O . GLY A 1 460 ? -17.652 -0.465 -8.687 1.00 93.94 460 GLY A O 1
ATOM 3354 N N . SER A 1 461 ? -16.170 -1.644 -9.886 1.00 95.00 461 SER A N 1
ATOM 3355 C CA . SER A 1 461 ? -15.067 -0.686 -9.733 1.00 95.00 461 SER A CA 1
ATOM 3356 C C . SER A 1 461 ? -15.391 0.631 -10.444 1.00 95.00 461 SER A C 1
ATOM 3358 O O . SER A 1 461 ? -15.138 1.708 -9.909 1.00 95.00 461 SER A O 1
ATOM 3360 N N . ALA A 1 462 ? -16.015 0.561 -11.624 1.00 96.50 462 ALA A N 1
ATOM 3361 C CA . ALA A 1 462 ? -16.471 1.745 -12.349 1.00 96.50 462 ALA A CA 1
ATOM 3362 C C . ALA A 1 462 ? -17.546 2.527 -11.568 1.00 96.50 462 ALA A C 1
ATOM 3364 O O . ALA A 1 462 ? -17.467 3.750 -11.461 1.00 96.50 462 ALA A O 1
ATOM 3365 N N . LEU A 1 463 ? -18.511 1.839 -10.948 1.00 96.12 463 LEU A N 1
ATOM 3366 C CA . LEU A 1 463 ? -19.503 2.472 -10.072 1.00 96.12 463 LEU A CA 1
ATOM 3367 C C . LEU A 1 463 ? -18.854 3.101 -8.833 1.00 96.12 463 LEU A C 1
ATOM 3369 O O . LEU A 1 463 ? -19.233 4.204 -8.444 1.00 96.12 463 LEU A O 1
ATOM 3373 N N . ALA A 1 464 ? -17.838 2.456 -8.252 1.00 95.19 464 ALA A N 1
ATOM 3374 C CA . ALA A 1 464 ? -17.080 3.017 -7.136 1.00 95.19 464 ALA A CA 1
ATOM 3375 C C . ALA A 1 464 ? -16.392 4.347 -7.506 1.00 95.19 464 ALA A C 1
ATOM 3377 O O . ALA A 1 464 ? -16.360 5.267 -6.688 1.00 95.19 464 ALA A O 1
ATOM 3378 N N . LEU A 1 465 ? -15.888 4.482 -8.739 1.00 95.81 465 LEU A N 1
ATOM 3379 C CA . LEU A 1 465 ? -15.330 5.741 -9.247 1.00 95.81 465 LEU A CA 1
ATOM 3380 C C . LEU A 1 465 ? -16.402 6.827 -9.409 1.00 95.81 465 LEU A C 1
ATOM 3382 O O . LEU A 1 465 ? -16.209 7.952 -8.947 1.00 95.81 465 LEU A O 1
ATOM 3386 N N . LEU A 1 466 ? -17.541 6.484 -10.017 1.00 96.00 466 LEU A N 1
ATOM 3387 C CA . LEU A 1 466 ? -18.624 7.432 -10.308 1.00 96.00 466 LEU A CA 1
ATOM 3388 C C . LEU A 1 466 ? -19.323 7.951 -9.046 1.00 96.00 466 LEU A C 1
ATOM 3390 O O . LEU A 1 466 ? -19.640 9.130 -8.964 1.00 96.00 466 LEU A O 1
ATOM 3394 N N . VAL A 1 467 ? -19.520 7.113 -8.025 1.00 95.31 467 VAL A N 1
ATOM 3395 C CA . VAL A 1 467 ? -20.096 7.565 -6.742 1.00 95.31 467 VAL A CA 1
ATOM 3396 C C . VAL A 1 467 ? -19.161 8.525 -6.007 1.00 95.31 467 VAL A C 1
ATOM 3398 O O . VAL A 1 467 ? -19.611 9.423 -5.286 1.00 95.31 467 VAL A O 1
ATOM 3401 N N . ARG A 1 468 ? -17.847 8.370 -6.193 1.00 91.69 468 ARG A N 1
ATOM 3402 C CA . ARG A 1 468 ? -16.857 9.255 -5.579 1.00 91.69 468 ARG A CA 1
ATOM 3403 C C . ARG A 1 468 ? -16.871 10.644 -6.210 1.00 91.69 468 ARG A C 1
ATOM 3405 O O . ARG A 1 468 ? -16.764 11.621 -5.470 1.00 91.69 468 ARG A O 1
ATOM 3412 N N . ASP A 1 469 ? -17.042 10.727 -7.528 1.00 92.56 469 ASP A N 1
ATOM 3413 C CA . ASP A 1 469 ? -17.149 11.984 -8.275 1.00 92.56 469 ASP A CA 1
ATOM 3414 C C . ASP A 1 469 ? -18.448 12.741 -7.924 1.00 92.56 469 ASP A C 1
ATOM 3416 O O . ASP A 1 469 ? -19.536 12.254 -8.227 1.00 92.56 469 ASP A O 1
ATOM 3420 N N . PRO A 1 470 ? -18.374 13.948 -7.329 1.00 88.62 470 PRO A N 1
ATOM 3421 C CA . PRO A 1 470 ? -19.559 14.718 -6.952 1.00 88.62 470 PRO A CA 1
ATOM 3422 C C . PRO A 1 470 ? -20.524 15.010 -8.107 1.00 88.62 470 PRO A C 1
ATOM 3424 O O . PRO A 1 470 ? -21.715 15.149 -7.865 1.00 88.62 470 PRO A O 1
ATOM 3427 N N . VAL A 1 471 ? -20.030 15.108 -9.347 1.00 91.69 471 VAL A N 1
ATOM 3428 C CA . VAL A 1 471 ? -20.854 15.462 -10.516 1.00 91.69 471 VAL A CA 1
ATOM 3429 C C . VAL A 1 471 ? -21.692 14.281 -11.007 1.00 91.69 471 VAL A C 1
ATOM 3431 O O . VAL A 1 471 ? -22.817 14.469 -11.462 1.00 91.69 471 VAL A O 1
ATOM 3434 N N . SER A 1 472 ? -21.151 13.062 -10.954 1.00 93.12 472 SER A N 1
ATOM 3435 C CA . SER A 1 472 ? -21.845 11.861 -11.437 1.00 93.12 472 SER A CA 1
ATOM 3436 C C . SER A 1 472 ? -22.523 11.048 -10.332 1.00 93.12 472 SER A C 1
ATOM 3438 O O . SER A 1 472 ? -23.382 10.220 -10.644 1.00 93.12 472 SER A O 1
ATOM 3440 N N . ARG A 1 473 ? -22.212 11.324 -9.059 1.00 93.62 473 ARG A N 1
ATOM 3441 C CA . ARG A 1 473 ? -22.730 10.620 -7.878 1.00 93.62 473 ARG A CA 1
ATOM 3442 C C . ARG A 1 473 ? -24.235 10.389 -7.910 1.00 93.62 473 ARG A C 1
ATOM 3444 O O . ARG A 1 473 ? -24.657 9.239 -7.837 1.00 93.62 473 ARG A O 1
ATOM 3451 N N . ASP A 1 474 ? -25.024 11.448 -8.057 1.00 93.75 474 ASP A N 1
ATOM 3452 C CA . ASP A 1 474 ? -26.488 11.399 -7.920 1.00 93.75 474 ASP A CA 1
ATOM 3453 C C . ASP A 1 474 ? -27.125 10.417 -8.908 1.00 93.75 474 ASP A C 1
ATOM 3455 O O . ASP A 1 474 ? -28.084 9.721 -8.588 1.00 93.75 474 ASP A O 1
ATOM 3459 N N . ARG A 1 475 ? -26.545 10.301 -10.106 1.00 95.56 475 ARG A N 1
ATOM 3460 C CA . ARG A 1 475 ? -27.050 9.423 -11.163 1.00 95.56 475 ARG A CA 1
ATOM 3461 C C . ARG A 1 475 ? -26.758 7.943 -10.913 1.00 95.56 475 ARG A C 1
ATOM 3463 O O . ARG A 1 475 ? -27.519 7.098 -11.377 1.00 95.56 475 ARG A O 1
ATOM 3470 N N . TYR A 1 476 ? -25.645 7.620 -10.255 1.00 95.25 476 TYR A N 1
ATOM 3471 C CA . TYR A 1 476 ? -25.153 6.240 -10.131 1.00 95.25 476 TYR A CA 1
ATOM 3472 C C . TYR A 1 476 ? -25.223 5.680 -8.705 1.00 95.25 476 TYR A C 1
ATOM 3474 O O . TYR A 1 476 ? -24.960 4.491 -8.513 1.00 95.25 476 TYR A O 1
ATOM 3482 N N . LEU A 1 477 ? -25.596 6.499 -7.715 1.00 95.50 477 LEU A N 1
ATOM 3483 C CA . LEU A 1 477 ? -25.628 6.111 -6.306 1.00 95.50 477 LEU A CA 1
ATOM 3484 C C . LEU A 1 477 ? -26.540 4.908 -6.052 1.00 95.50 477 LEU A C 1
ATOM 3486 O O . LEU A 1 477 ? -26.089 3.932 -5.464 1.00 95.50 477 LEU A O 1
ATOM 3490 N N . GLU A 1 478 ? -27.785 4.932 -6.526 1.00 95.56 478 GLU A N 1
ATOM 3491 C CA . GLU A 1 478 ? -28.752 3.848 -6.287 1.00 95.56 478 GLU A CA 1
ATOM 3492 C C . GLU A 1 478 ? -28.248 2.489 -6.805 1.00 95.56 478 GLU A C 1
ATOM 3494 O O . GLU A 1 478 ? -28.303 1.470 -6.107 1.00 95.56 478 GLU A O 1
ATOM 3499 N N . LEU A 1 479 ? -27.670 2.483 -8.009 1.00 94.81 479 LEU A N 1
ATOM 3500 C CA . LEU A 1 479 ? -27.105 1.280 -8.615 1.00 94.81 479 LEU A CA 1
ATOM 3501 C C . LEU A 1 479 ? -25.888 0.765 -7.832 1.00 94.81 479 LEU A C 1
ATOM 3503 O O . LEU A 1 479 ? -25.740 -0.443 -7.632 1.00 94.81 479 LEU A O 1
ATOM 3507 N N . ALA A 1 480 ? -25.026 1.668 -7.363 1.00 95.75 480 ALA A N 1
ATOM 3508 C CA . ALA A 1 480 ? -23.876 1.307 -6.545 1.00 95.75 480 ALA A CA 1
ATOM 3509 C C . ALA A 1 480 ? -24.285 0.771 -5.166 1.00 95.75 480 ALA A C 1
ATOM 3511 O O . ALA A 1 480 ? -23.717 -0.223 -4.720 1.00 95.75 480 ALA A O 1
ATOM 3512 N N . LEU A 1 481 ? -25.291 1.371 -4.517 1.00 95.94 481 LEU A N 1
ATOM 3513 C CA . LEU A 1 481 ? -25.832 0.890 -3.242 1.00 95.94 481 LEU A CA 1
ATOM 3514 C C . LEU A 1 481 ? -26.434 -0.508 -3.391 1.00 95.94 481 LEU A C 1
ATOM 3516 O O . LEU A 1 481 ? -26.156 -1.373 -2.569 1.00 95.94 481 LEU A O 1
ATOM 3520 N N . THR A 1 482 ? -27.160 -0.768 -4.481 1.00 95.19 482 THR A N 1
ATOM 3521 C CA . THR A 1 482 ? -27.716 -2.100 -4.773 1.00 95.19 482 THR A CA 1
ATOM 3522 C C . THR A 1 482 ? -26.617 -3.164 -4.863 1.00 95.19 482 THR A C 1
ATOM 3524 O O . THR A 1 482 ? -26.731 -4.238 -4.273 1.00 95.19 482 THR A O 1
ATOM 3527 N N . ARG A 1 483 ? -25.515 -2.870 -5.567 1.00 93.44 483 ARG A N 1
ATOM 3528 C CA . ARG A 1 483 ? -24.375 -3.798 -5.669 1.00 93.44 483 ARG A CA 1
ATOM 3529 C C . ARG A 1 483 ? -23.594 -3.936 -4.364 1.00 93.44 483 ARG A C 1
ATOM 3531 O O . ARG A 1 483 ? -23.154 -5.035 -4.038 1.00 93.44 483 ARG A O 1
ATOM 3538 N N . PHE A 1 484 ? -23.438 -2.845 -3.619 1.00 93.31 484 PHE A N 1
ATOM 3539 C CA . PHE A 1 484 ? -22.801 -2.854 -2.305 1.00 93.31 484 PHE A CA 1
ATOM 3540 C C . PHE A 1 484 ? -23.579 -3.723 -1.311 1.00 93.31 484 PHE A C 1
ATOM 3542 O O . PHE A 1 484 ? -22.983 -4.554 -0.631 1.00 93.31 484 PHE A O 1
ATOM 3549 N N . GLU A 1 485 ? -24.906 -3.587 -1.269 1.00 93.06 485 GLU A N 1
ATOM 3550 C CA . GLU A 1 485 ? -25.790 -4.426 -0.454 1.00 93.06 485 GLU A CA 1
ATOM 3551 C C . GLU A 1 485 ? -25.709 -5.898 -0.873 1.00 93.06 485 GLU A C 1
ATOM 3553 O O . GLU A 1 485 ? -25.622 -6.767 -0.013 1.00 93.06 485 GLU A O 1
ATOM 3558 N N . ALA A 1 486 ? -25.618 -6.182 -2.177 1.00 90.81 486 ALA A N 1
ATOM 3559 C CA . ALA A 1 486 ? -25.407 -7.538 -2.691 1.00 90.81 486 ALA A CA 1
ATOM 3560 C C . ALA A 1 486 ? -24.009 -8.120 -2.390 1.00 90.81 486 ALA A C 1
ATOM 3562 O O . ALA A 1 486 ? -23.764 -9.297 -2.652 1.00 90.81 486 ALA A O 1
ATOM 3563 N N . GLY A 1 487 ? -23.086 -7.313 -1.859 1.00 87.56 487 GLY A N 1
ATOM 3564 C CA . GLY A 1 487 ? -21.757 -7.760 -1.465 1.00 87.56 487 GLY A CA 1
ATOM 3565 C C . GLY A 1 487 ? -20.717 -7.813 -2.564 1.00 87.56 487 GLY A C 1
ATOM 3566 O O . GLY A 1 487 ? -19.751 -8.562 -2.430 1.00 87.56 487 GLY A O 1
ATOM 3567 N N . ASP A 1 488 ? -20.890 -7.023 -3.623 1.00 89.12 488 ASP A N 1
ATOM 3568 C CA . ASP A 1 488 ? -19.885 -6.874 -4.674 1.00 89.12 488 ASP A CA 1
ATOM 3569 C C . ASP A 1 488 ? -18.575 -6.306 -4.080 1.00 89.12 488 ASP A C 1
ATOM 3571 O O . ASP A 1 488 ? -18.552 -5.144 -3.656 1.00 89.12 488 ASP A O 1
ATOM 3575 N N . PRO A 1 489 ? -17.466 -7.076 -4.051 1.00 85.38 489 PRO A N 1
ATOM 3576 C CA . PRO A 1 489 ? -16.203 -6.621 -3.471 1.00 85.38 489 PRO A CA 1
ATOM 3577 C C . PRO A 1 489 ? -15.572 -5.459 -4.251 1.00 85.38 489 PRO A C 1
ATOM 3579 O O . PRO A 1 489 ? -14.705 -4.764 -3.720 1.00 85.38 489 PRO A O 1
ATOM 3582 N N . GLN A 1 490 ? -15.991 -5.230 -5.499 1.00 87.75 490 GLN A N 1
ATOM 3583 C CA . GLN A 1 490 ? -15.490 -4.136 -6.328 1.00 87.75 490 GLN A CA 1
ATOM 3584 C C . GLN A 1 490 ? -16.081 -2.779 -5.922 1.00 87.75 490 GLN A C 1
ATOM 3586 O O . GLN A 1 490 ? -15.444 -1.741 -6.126 1.00 87.75 490 GLN A O 1
ATOM 3591 N N . VAL A 1 491 ? -17.270 -2.765 -5.308 1.00 90.75 491 VAL A N 1
ATOM 3592 C CA . VAL A 1 491 ? -17.871 -1.547 -4.751 1.00 90.75 491 VAL A CA 1
ATOM 3593 C C . VAL A 1 491 ? -17.356 -1.353 -3.329 1.00 90.75 491 VAL A C 1
ATOM 3595 O O . VAL A 1 491 ? -17.939 -1.806 -2.347 1.00 90.75 491 VAL A O 1
ATOM 3598 N N . THR A 1 492 ? -16.213 -0.677 -3.214 1.00 88.75 492 THR A N 1
ATOM 3599 C CA . THR A 1 492 ? -15.564 -0.485 -1.911 1.00 88.75 492 THR A CA 1
ATOM 3600 C C . THR A 1 492 ? -16.419 0.354 -0.956 1.00 88.75 492 THR A C 1
ATOM 3602 O O . THR A 1 492 ? -17.019 1.363 -1.335 1.00 88.75 492 THR A O 1
ATOM 3605 N N . ALA A 1 493 ? -16.398 -0.002 0.330 1.00 91.00 493 ALA A N 1
ATOM 3606 C CA . ALA A 1 493 ? -17.073 0.762 1.379 1.00 91.00 493 ALA A CA 1
ATOM 3607 C C . ALA A 1 493 ? -16.615 2.227 1.419 1.00 91.00 493 ALA A C 1
ATOM 3609 O O . ALA A 1 493 ? -17.417 3.124 1.666 1.00 91.00 493 ALA A O 1
ATOM 3610 N N . GLY A 1 494 ? -15.330 2.482 1.138 1.00 89.75 494 GLY A N 1
ATOM 3611 C CA . GLY A 1 494 ? -14.765 3.830 1.090 1.00 89.75 494 GLY A CA 1
ATOM 3612 C C . GLY A 1 494 ? -15.310 4.688 -0.052 1.00 89.75 494 GLY A C 1
ATOM 3613 O O . GLY A 1 494 ? -15.399 5.906 0.099 1.00 89.75 494 GLY A O 1
ATOM 3614 N N . ALA A 1 495 ? -15.700 4.083 -1.178 1.00 91.38 495 ALA A N 1
ATOM 3615 C CA . ALA A 1 495 ? -16.372 4.795 -2.262 1.00 91.38 495 ALA A CA 1
ATOM 3616 C C . ALA A 1 495 ? -17.796 5.198 -1.863 1.00 91.38 495 ALA A C 1
ATOM 3618 O O . ALA A 1 495 ? -18.171 6.355 -2.036 1.00 91.38 495 ALA A O 1
ATOM 3619 N N . ILE A 1 496 ? -18.552 4.285 -1.244 1.00 94.56 496 ILE A N 1
ATOM 3620 C CA . ILE A 1 496 ? -19.903 4.573 -0.744 1.00 94.56 496 ILE A CA 1
ATOM 3621 C C . ILE A 1 496 ? -19.868 5.617 0.384 1.00 94.56 496 ILE A C 1
ATOM 3623 O O . ILE A 1 496 ? -20.641 6.573 0.377 1.00 94.56 496 ILE A O 1
ATOM 3627 N N . ALA A 1 497 ? -18.926 5.501 1.322 1.00 92.19 497 ALA A N 1
ATOM 3628 C CA . ALA A 1 497 ? -18.762 6.457 2.415 1.00 92.19 497 ALA A CA 1
ATOM 3629 C C . ALA A 1 497 ? -18.436 7.881 1.924 1.00 92.19 497 ALA A C 1
ATOM 3631 O O . ALA A 1 497 ? -18.790 8.850 2.593 1.00 92.19 497 ALA A O 1
ATOM 3632 N N . ALA A 1 498 ? -17.831 8.040 0.740 1.00 90.38 498 ALA A N 1
ATOM 3633 C CA . ALA A 1 498 ? -17.575 9.356 0.152 1.00 90.38 498 ALA A CA 1
ATOM 3634 C C . ALA A 1 498 ? -18.863 10.127 -0.206 1.00 90.38 498 ALA A C 1
ATOM 3636 O O . ALA A 1 498 ? -18.823 11.352 -0.324 1.00 90.38 498 ALA A O 1
ATOM 3637 N N . ALA A 1 499 ? -20.005 9.440 -0.338 1.00 92.62 499 ALA A N 1
ATOM 3638 C CA . ALA A 1 499 ? -21.305 10.060 -0.580 1.00 92.62 499 ALA A CA 1
ATOM 3639 C C . ALA A 1 499 ? -22.004 10.560 0.703 1.00 92.62 499 ALA A C 1
ATOM 3641 O O . ALA A 1 499 ? -22.939 11.357 0.592 1.00 92.62 499 ALA A O 1
ATOM 3642 N N . LEU A 1 500 ? -21.531 10.185 1.905 1.00 91.88 500 LEU A N 1
ATOM 3643 C CA . LEU A 1 500 ? -22.125 10.568 3.201 1.00 91.88 500 LEU A CA 1
ATOM 3644 C C . LEU A 1 500 ? -22.383 12.074 3.388 1.00 91.88 500 LEU A C 1
ATOM 3646 O O . LEU A 1 500 ? -23.416 12.409 3.965 1.00 91.88 500 LEU A O 1
ATOM 3650 N N . PRO A 1 501 ? -21.505 13.000 2.947 1.00 89.38 501 PRO A N 1
ATOM 3651 C CA . PRO A 1 501 ? -21.761 14.431 3.111 1.00 89.38 501 PRO A CA 1
ATOM 3652 C C . PRO A 1 501 ? -22.997 14.929 2.349 1.00 89.38 501 PRO A C 1
ATOM 3654 O O . PRO A 1 501 ? -23.567 15.946 2.728 1.00 89.38 501 PRO A O 1
ATOM 3657 N N . THR A 1 502 ? -23.389 14.225 1.283 1.00 91.12 502 THR A N 1
ATOM 3658 C CA . THR A 1 502 ? -24.497 14.600 0.387 1.00 91.12 502 THR A CA 1
ATOM 3659 C C . THR A 1 502 ? -25.740 13.725 0.561 1.00 91.12 502 THR A C 1
ATOM 3661 O O . THR A 1 502 ? -26.844 14.248 0.527 1.00 91.12 502 THR A O 1
ATOM 3664 N N . HIS A 1 503 ? -25.557 12.423 0.799 1.00 92.44 503 HIS A N 1
ATOM 3665 C CA . HIS A 1 503 ? -26.607 11.394 0.827 1.00 92.44 503 HIS A CA 1
ATOM 3666 C C . HIS A 1 503 ? -26.472 10.526 2.092 1.00 92.44 503 HIS A C 1
ATOM 3668 O O . HIS A 1 503 ? -26.150 9.335 2.015 1.00 92.44 503 HIS A O 1
ATOM 3674 N N . PRO A 1 504 ? -26.574 11.121 3.298 1.00 92.75 504 PRO A N 1
ATOM 3675 C CA . PRO A 1 504 ? -26.291 10.406 4.538 1.00 92.75 504 PRO A CA 1
ATOM 3676 C C . PRO A 1 504 ? -27.291 9.281 4.810 1.00 92.75 504 PRO A C 1
ATOM 3678 O O . PRO A 1 504 ? -26.903 8.249 5.350 1.00 92.75 504 PRO A O 1
ATOM 3681 N N . ASP A 1 505 ? -28.563 9.461 4.461 1.00 93.00 505 ASP A N 1
ATOM 3682 C CA . ASP A 1 505 ? -29.619 8.533 4.862 1.00 93.00 505 ASP A CA 1
ATOM 3683 C C . ASP A 1 505 ? -29.614 7.264 4.001 1.00 93.00 505 ASP A C 1
ATOM 3685 O O . ASP A 1 505 ? -29.676 6.159 4.549 1.00 93.00 505 ASP A O 1
ATOM 3689 N N . GLU A 1 506 ? -29.423 7.392 2.685 1.00 94.38 506 GLU A N 1
ATOM 3690 C CA . GLU A 1 506 ? -29.294 6.259 1.763 1.00 94.38 506 GLU A CA 1
ATOM 3691 C C . GLU A 1 506 ? -28.041 5.434 2.072 1.00 94.38 506 GLU A C 1
ATOM 3693 O O . GLU A 1 506 ? -28.100 4.207 2.181 1.00 94.38 506 GLU A O 1
ATOM 3698 N N . VAL A 1 507 ? -26.907 6.107 2.289 1.00 95.31 507 VAL A N 1
ATOM 3699 C CA . VAL A 1 507 ? -25.636 5.439 2.586 1.00 95.31 507 VAL A CA 1
ATOM 3700 C C . VAL A 1 507 ? -25.700 4.707 3.926 1.00 95.31 507 VAL A C 1
ATOM 3702 O O . VAL A 1 507 ? -25.342 3.531 4.004 1.00 95.31 507 VAL A O 1
ATOM 3705 N N . LEU A 1 508 ? -26.178 5.357 4.991 1.00 93.81 508 LEU A N 1
ATOM 3706 C CA . LEU A 1 508 ? -26.274 4.715 6.306 1.00 93.81 508 LEU A CA 1
ATOM 3707 C C . LEU A 1 508 ? -27.290 3.566 6.313 1.00 93.81 508 LEU A C 1
ATOM 3709 O O . LEU A 1 508 ? -27.084 2.590 7.035 1.00 93.81 508 LEU A O 1
ATOM 3713 N N . ALA A 1 509 ? -28.357 3.640 5.511 1.00 94.69 509 ALA A N 1
ATOM 3714 C CA . ALA A 1 509 ? -29.287 2.528 5.333 1.00 94.69 509 ALA A CA 1
ATOM 3715 C C . ALA A 1 509 ? -28.607 1.313 4.682 1.00 94.69 509 ALA A C 1
ATOM 3717 O O . ALA A 1 509 ? -28.764 0.200 5.189 1.00 94.69 509 ALA A O 1
ATOM 3718 N N . ALA A 1 510 ? -27.801 1.524 3.640 1.00 94.81 510 ALA A N 1
ATOM 3719 C CA . ALA A 1 510 ? -27.058 0.452 2.983 1.00 94.81 510 ALA A CA 1
ATOM 3720 C C . ALA A 1 510 ? -26.006 -0.181 3.910 1.00 94.81 510 ALA A C 1
ATOM 3722 O O . ALA A 1 510 ? -25.941 -1.405 4.032 1.00 94.81 510 ALA A O 1
ATOM 3723 N N . PHE A 1 511 ? -25.239 0.631 4.652 1.00 93.31 511 PHE A N 1
ATOM 3724 C CA . PHE A 1 511 ? -24.321 0.118 5.678 1.00 93.31 511 PHE A CA 1
ATOM 3725 C C . PHE A 1 511 ? -25.060 -0.670 6.766 1.00 93.31 511 PHE A C 1
ATOM 3727 O O . PHE A 1 511 ? -24.570 -1.715 7.188 1.00 93.31 511 PHE A O 1
ATOM 3734 N N . ARG A 1 512 ? -26.249 -0.224 7.196 1.00 92.56 512 ARG A N 1
ATOM 3735 C CA . ARG A 1 512 ? -27.070 -0.956 8.173 1.00 92.56 512 ARG A CA 1
ATOM 3736 C C . ARG A 1 512 ? -27.490 -2.327 7.649 1.00 92.56 512 ARG A C 1
ATOM 3738 O O . ARG A 1 512 ? -27.368 -3.299 8.386 1.00 92.56 512 ARG A O 1
ATOM 3745 N N . ARG A 1 513 ? -27.953 -2.418 6.396 1.00 91.88 513 ARG A N 1
ATOM 3746 C CA . ARG A 1 513 ? -28.326 -3.698 5.764 1.00 91.88 513 ARG A CA 1
ATOM 3747 C C . ARG A 1 513 ? -27.128 -4.638 5.682 1.00 91.88 513 ARG A C 1
ATOM 3749 O O . ARG A 1 513 ? -27.229 -5.776 6.122 1.00 91.88 513 ARG A O 1
ATOM 3756 N N . ARG A 1 514 ? -25.978 -4.126 5.233 1.00 90.19 514 ARG A N 1
ATOM 3757 C CA . ARG A 1 514 ? -24.745 -4.909 5.097 1.00 90.19 514 ARG A CA 1
ATOM 3758 C C . ARG A 1 514 ? -24.196 -5.401 6.439 1.00 90.19 514 ARG A C 1
ATOM 3760 O O . ARG A 1 514 ? -23.742 -6.533 6.538 1.00 90.19 514 ARG A O 1
ATOM 3767 N N . LEU A 1 515 ? -24.253 -4.572 7.482 1.00 89.25 515 LEU A N 1
ATOM 3768 C CA . LEU A 1 515 ? -23.843 -4.952 8.840 1.00 89.25 515 LEU A CA 1
ATOM 3769 C C . LEU A 1 515 ? -24.821 -5.935 9.506 1.00 89.25 515 LEU A C 1
ATOM 3771 O O . LEU A 1 515 ? -24.416 -6.678 10.396 1.00 89.25 515 LEU A O 1
ATOM 3775 N N . ALA A 1 516 ? -26.091 -5.945 9.093 1.00 86.88 516 ALA A N 1
ATOM 3776 C CA . ALA A 1 516 ? -27.103 -6.864 9.609 1.00 86.88 516 ALA A CA 1
ATOM 3777 C C . ALA A 1 516 ? -27.021 -8.277 9.000 1.00 86.88 516 ALA A C 1
ATOM 3779 O O . ALA A 1 516 ? -27.693 -9.183 9.493 1.00 86.88 516 ALA A O 1
ATOM 3780 N N . GLU A 1 517 ? -26.222 -8.485 7.948 1.00 86.62 517 GLU A N 1
ATOM 3781 C CA . GLU A 1 517 ? -26.086 -9.799 7.323 1.00 86.62 517 GLU A CA 1
ATOM 3782 C C . GLU A 1 517 ? -25.480 -10.839 8.283 1.00 86.62 517 GLU A C 1
ATOM 3784 O O . GLU A 1 517 ? -24.498 -10.565 8.984 1.00 86.62 517 GLU A O 1
ATOM 3789 N N . PRO A 1 518 ? -26.042 -12.060 8.324 1.00 80.25 518 PRO A N 1
ATOM 3790 C CA . PRO A 1 518 ? -25.515 -13.126 9.157 1.00 80.25 518 PRO A CA 1
ATOM 3791 C C . PRO A 1 518 ? -24.166 -13.603 8.609 1.00 80.25 518 PRO A C 1
ATOM 3793 O O . PRO A 1 518 ? -24.064 -14.055 7.472 1.00 80.25 518 PRO A O 1
ATOM 3796 N N . GLY A 1 519 ? -23.123 -13.542 9.433 1.00 79.94 519 GLY A N 1
ATOM 3797 C CA . GLY A 1 519 ? -21.785 -13.982 9.039 1.00 79.94 519 GLY A CA 1
ATOM 3798 C C . GLY A 1 519 ? -20.674 -13.382 9.898 1.00 79.94 519 GLY A C 1
ATOM 3799 O O . GLY A 1 519 ? -20.966 -12.745 10.916 1.00 79.94 519 GLY A O 1
ATOM 3800 N N . PRO A 1 520 ? -19.399 -13.598 9.527 1.00 78.31 520 PRO A N 1
ATOM 3801 C CA . PRO A 1 520 ? -18.284 -12.867 10.118 1.00 78.31 520 PRO A CA 1
ATOM 3802 C C . PRO A 1 520 ? -18.446 -11.369 9.844 1.00 78.31 520 PRO A C 1
ATOM 3804 O O . PRO A 1 520 ? -18.810 -10.962 8.741 1.00 78.31 520 PRO A O 1
ATOM 3807 N N . VAL A 1 521 ? -18.196 -10.545 10.861 1.00 72.38 521 VAL A N 1
ATOM 3808 C CA . VAL A 1 521 ? -18.347 -9.092 10.745 1.00 72.38 521 VAL A CA 1
ATOM 3809 C C . VAL A 1 521 ? -17.281 -8.561 9.787 1.00 72.38 521 VAL A C 1
ATOM 3811 O O . VAL A 1 521 ? -16.096 -8.820 10.002 1.00 72.38 521 VAL A O 1
ATOM 3814 N N . PRO A 1 522 ? -17.645 -7.804 8.738 1.00 73.62 522 PRO A N 1
ATOM 3815 C CA . PRO A 1 522 ? -16.648 -7.305 7.808 1.00 73.62 522 PRO A CA 1
ATOM 3816 C C . PRO A 1 522 ? -15.892 -6.133 8.455 1.00 73.62 522 PRO A C 1
ATOM 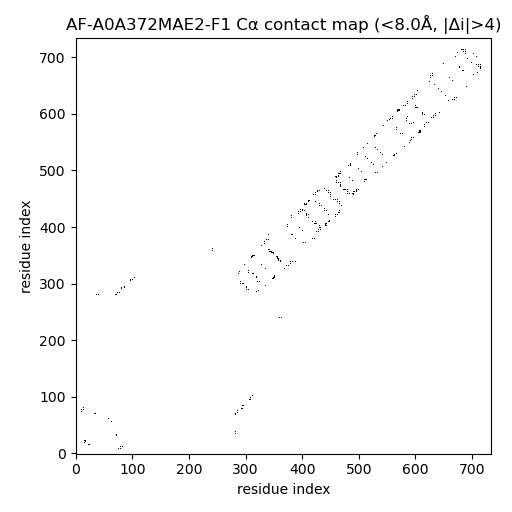3818 O O . PRO A 1 522 ? -16.357 -4.990 8.450 1.00 73.62 522 PRO A O 1
ATOM 3821 N N . GLY A 1 523 ? -14.715 -6.410 9.025 1.00 75.00 523 GLY A N 1
ATOM 3822 C CA . GLY A 1 523 ? -13.888 -5.411 9.717 1.00 75.00 523 GLY A CA 1
ATOM 3823 C C . GLY A 1 523 ? -13.524 -4.196 8.853 1.00 75.00 523 GLY A C 1
ATOM 3824 O O . GLY A 1 523 ? -13.353 -3.093 9.372 1.00 75.00 523 GLY A O 1
ATOM 3825 N N . ASP A 1 524 ? -13.487 -4.361 7.530 1.00 83.12 524 ASP A N 1
ATOM 3826 C CA . ASP A 1 524 ? -13.229 -3.277 6.577 1.00 83.12 524 ASP A CA 1
ATOM 3827 C C . ASP A 1 524 ? -14.347 -2.219 6.552 1.00 83.12 524 ASP A C 1
ATOM 3829 O O . ASP A 1 524 ? -14.062 -1.036 6.341 1.00 83.12 524 ASP A O 1
ATOM 3833 N N . LEU A 1 525 ? -15.606 -2.598 6.825 1.00 88.69 525 LEU A N 1
ATOM 3834 C CA . LEU A 1 525 ? -16.732 -1.655 6.880 1.00 88.69 525 LEU A CA 1
ATOM 3835 C C . LEU A 1 525 ? -16.593 -0.714 8.072 1.00 88.69 525 LEU A C 1
ATOM 3837 O O . LEU A 1 525 ? -16.655 0.503 7.910 1.00 88.69 525 LEU A O 1
ATOM 3841 N N . LEU A 1 526 ? -16.351 -1.271 9.261 1.00 88.12 526 LEU A N 1
ATOM 3842 C CA . LEU A 1 526 ? -16.142 -0.475 10.467 1.00 88.12 526 LEU A CA 1
ATOM 3843 C C . LEU A 1 526 ? -14.865 0.359 10.355 1.00 88.12 526 LEU A C 1
ATOM 3845 O O . LEU A 1 526 ? -14.897 1.545 10.665 1.00 88.12 526 LEU A O 1
ATOM 3849 N N . ARG A 1 527 ? -13.769 -0.191 9.818 1.00 87.62 527 ARG A N 1
ATOM 3850 C CA . ARG A 1 527 ? -12.539 0.585 9.582 1.00 87.62 527 ARG A CA 1
ATOM 3851 C C . ARG A 1 527 ? -12.780 1.776 8.649 1.00 87.62 527 ARG A C 1
ATOM 3853 O O . ARG A 1 527 ? -12.266 2.862 8.896 1.00 87.62 527 ARG A O 1
ATOM 3860 N N . THR A 1 528 ? -13.597 1.592 7.612 1.00 89.44 528 THR A N 1
ATOM 3861 C CA . THR A 1 528 ? -13.987 2.680 6.704 1.00 89.44 528 THR A CA 1
ATOM 3862 C C . THR A 1 528 ? -14.814 3.742 7.424 1.00 89.44 528 THR A C 1
ATOM 3864 O O . THR A 1 528 ? -14.530 4.931 7.296 1.00 89.44 528 THR A O 1
ATOM 3867 N N . LEU A 1 529 ? -15.821 3.325 8.198 1.00 90.31 529 LEU A N 1
ATOM 3868 C CA . LEU A 1 529 ? -16.673 4.232 8.967 1.00 90.31 529 LEU A CA 1
ATOM 3869 C C . LEU A 1 529 ? -15.887 5.000 10.034 1.00 90.31 529 LEU A C 1
ATOM 3871 O O . LEU A 1 529 ? -16.170 6.174 10.257 1.00 90.31 529 LEU A O 1
ATOM 3875 N N . ALA A 1 530 ? -14.873 4.374 10.640 1.00 88.12 530 ALA A N 1
ATOM 3876 C CA . ALA A 1 530 ? -13.988 5.035 11.588 1.00 88.12 530 ALA A CA 1
ATOM 3877 C C . ALA A 1 530 ? -13.310 6.244 10.937 1.00 88.12 530 ALA A C 1
ATOM 3879 O O . ALA A 1 530 ? -13.254 7.295 11.556 1.00 88.12 530 ALA A O 1
ATOM 3880 N N . GLY A 1 531 ? -12.879 6.143 9.673 1.00 85.38 531 GLY A N 1
ATOM 3881 C CA . GLY A 1 531 ? -12.241 7.233 8.923 1.00 85.38 531 GLY A CA 1
ATOM 3882 C C . GLY A 1 531 ? -13.133 8.442 8.601 1.00 85.38 531 GLY A C 1
ATOM 3883 O O . GLY A 1 531 ? -12.637 9.437 8.070 1.00 85.38 531 GLY A O 1
ATOM 3884 N N . VAL A 1 532 ? -14.436 8.397 8.900 1.00 85.62 532 VAL A N 1
ATOM 3885 C CA . VAL A 1 532 ? -15.364 9.508 8.652 1.00 85.62 532 VAL A CA 1
ATOM 3886 C C . VAL A 1 532 ? -15.244 10.543 9.771 1.00 85.62 532 VAL A C 1
ATOM 3888 O O . VAL A 1 532 ? -15.880 10.438 10.816 1.00 85.62 532 VAL A O 1
ATOM 3891 N N . THR A 1 533 ? -14.449 11.585 9.532 1.00 79.06 533 THR A N 1
ATOM 3892 C CA . THR A 1 533 ? -14.110 12.595 10.554 1.00 79.06 533 THR A CA 1
ATOM 3893 C C . THR A 1 533 ? -15.009 13.835 10.532 1.00 79.06 533 THR A C 1
ATOM 3895 O O . THR A 1 533 ? -14.991 14.650 11.455 1.00 79.06 533 THR A O 1
ATOM 3898 N N . THR A 1 534 ? -15.827 14.011 9.490 1.00 81.19 534 THR A N 1
ATOM 3899 C CA . THR A 1 534 ? -16.725 15.167 9.375 1.00 81.19 534 THR A CA 1
ATOM 3900 C C . THR A 1 534 ? -17.824 15.104 10.441 1.00 81.19 534 THR A C 1
ATOM 3902 O O . THR A 1 534 ? -18.626 14.174 10.454 1.00 81.19 534 THR A O 1
ATOM 3905 N N . HIS A 1 535 ? -17.897 16.125 11.304 1.00 77.94 535 HIS A N 1
ATOM 3906 C CA . HIS A 1 535 ? -18.720 16.138 12.524 1.00 77.94 535 HIS A CA 1
ATOM 3907 C C . HIS A 1 535 ? -20.180 15.665 12.356 1.00 77.94 535 HIS A C 1
ATOM 3909 O O . HIS A 1 535 ? -20.662 14.890 13.181 1.00 77.94 535 HIS A O 1
ATOM 3915 N N . SER A 1 536 ? -20.903 16.134 11.328 1.00 83.75 536 SER A N 1
ATOM 3916 C CA . SER A 1 536 ? -22.326 15.793 11.138 1.00 83.75 536 SER A CA 1
ATOM 3917 C C . SER A 1 536 ? -22.529 14.315 10.737 1.00 83.75 536 SER A C 1
ATOM 3919 O O . SER A 1 536 ? -23.198 13.596 11.488 1.00 83.75 536 SER A O 1
ATOM 3921 N N . PRO A 1 537 ? -21.896 13.801 9.659 1.00 85.12 537 PRO A N 1
ATOM 3922 C CA . PRO A 1 537 ? -21.897 12.369 9.347 1.00 85.12 537 PRO A CA 1
ATOM 3923 C C . PRO A 1 537 ? -21.365 11.485 10.480 1.00 85.12 537 PRO A C 1
ATOM 3925 O O . PRO A 1 537 ? -21.980 10.471 10.798 1.00 85.12 537 PRO A O 1
ATOM 3928 N N . ALA A 1 538 ? -20.276 11.889 11.142 1.00 86.56 538 ALA A N 1
ATOM 3929 C CA . ALA A 1 538 ? -19.630 11.103 12.193 1.00 86.56 538 ALA A CA 1
ATOM 3930 C C . ALA A 1 538 ? -20.569 10.807 13.375 1.00 86.56 538 ALA A C 1
ATOM 3932 O O . ALA A 1 538 ? -20.576 9.695 13.900 1.00 86.56 538 ALA A O 1
ATOM 3933 N N . ARG A 1 539 ? -21.429 11.761 13.767 1.00 86.62 539 ARG A N 1
ATOM 3934 C CA . ARG A 1 539 ? -22.446 11.526 14.810 1.00 86.62 539 ARG A CA 1
ATOM 3935 C C . ARG A 1 539 ? -23.470 10.472 14.399 1.00 86.62 539 ARG A C 1
ATOM 3937 O O . ARG A 1 539 ? -23.813 9.621 15.213 1.00 86.62 539 ARG A O 1
ATOM 3944 N N . ARG A 1 540 ? -23.955 10.513 13.154 1.00 89.94 540 ARG A N 1
ATOM 3945 C CA . ARG A 1 540 ? -24.922 9.522 12.652 1.00 89.94 540 ARG A CA 1
ATOM 3946 C C . ARG A 1 540 ? -24.284 8.135 12.521 1.00 89.94 540 ARG A C 1
ATOM 3948 O O . ARG A 1 540 ? -24.912 7.142 12.875 1.00 89.94 540 ARG A O 1
ATOM 3955 N N . VAL A 1 541 ? -23.024 8.079 12.084 1.00 91.25 541 VAL A N 1
ATOM 3956 C CA . VAL A 1 541 ? -22.219 6.849 12.045 1.00 91.25 541 VAL A CA 1
ATOM 3957 C C . VAL A 1 541 ? -22.039 6.268 13.447 1.00 91.25 541 VAL A C 1
ATOM 3959 O O . VAL A 1 541 ? -22.239 5.073 13.632 1.00 91.25 541 VAL A O 1
ATOM 3962 N N . ALA A 1 542 ? -21.735 7.095 14.450 1.00 89.88 542 ALA A N 1
ATOM 3963 C CA . ALA A 1 542 ? -21.588 6.636 15.829 1.00 89.88 542 ALA A CA 1
ATOM 3964 C C . ALA A 1 542 ? -22.869 5.971 16.361 1.00 89.88 542 ALA A C 1
ATOM 3966 O O . ALA A 1 542 ? -22.784 4.912 16.973 1.00 89.88 542 ALA A O 1
ATOM 3967 N N . VAL A 1 543 ? -24.050 6.529 16.070 1.00 90.88 543 VAL A N 1
ATOM 3968 C CA . VAL A 1 543 ? -25.334 5.900 16.436 1.00 90.88 543 VAL A CA 1
ATOM 3969 C C . VAL A 1 543 ? -25.495 4.540 15.751 1.00 90.88 543 VAL A C 1
ATOM 3971 O O . VAL A 1 543 ? -25.772 3.552 16.422 1.00 90.88 543 VAL A O 1
ATOM 3974 N N . LEU A 1 544 ? -25.231 4.459 14.441 1.00 91.94 544 LEU A N 1
ATOM 3975 C CA . LEU A 1 544 ? -25.285 3.194 13.699 1.00 91.94 544 LEU A CA 1
ATOM 3976 C C . LEU A 1 544 ? -24.350 2.130 14.300 1.00 91.94 544 LEU A C 1
ATOM 3978 O O . LEU A 1 544 ? -24.747 0.977 14.455 1.00 91.94 544 LEU A O 1
ATOM 3982 N N . VAL A 1 545 ? -23.116 2.512 14.637 1.00 91.19 545 VAL A N 1
ATOM 3983 C CA . VAL A 1 545 ? -22.127 1.611 15.244 1.00 91.19 545 VAL A CA 1
ATOM 3984 C C . VAL A 1 545 ? -22.571 1.184 16.641 1.00 91.19 545 VAL A C 1
ATOM 3986 O O . VAL A 1 545 ? -22.448 0.011 16.979 1.00 91.19 545 VAL A O 1
ATOM 3989 N N . GLN A 1 546 ? -23.129 2.091 17.444 1.00 89.38 546 GLN A N 1
ATOM 3990 C CA . GLN A 1 546 ? -23.658 1.759 18.766 1.00 89.38 546 GLN A CA 1
ATOM 3991 C C . GLN A 1 546 ? -24.779 0.715 18.685 1.00 89.38 546 GLN A C 1
ATOM 3993 O O . GLN A 1 546 ? -24.722 -0.287 19.399 1.00 89.38 546 GLN A O 1
ATOM 3998 N N . ASP A 1 547 ? -25.753 0.922 17.798 1.00 89.94 547 ASP A N 1
ATOM 3999 C CA . ASP A 1 547 ? -26.878 0.002 17.595 1.00 89.94 547 ASP A CA 1
ATOM 4000 C C . ASP A 1 547 ? -26.389 -1.370 17.107 1.00 89.94 547 ASP A C 1
ATOM 4002 O O . ASP A 1 547 ? -26.824 -2.413 17.600 1.00 89.94 547 ASP A O 1
ATOM 4006 N N . PHE A 1 548 ? -25.425 -1.376 16.181 1.00 89.69 548 PHE A N 1
ATOM 4007 C CA . PHE A 1 548 ? -24.804 -2.595 15.671 1.00 89.69 548 PHE A CA 1
ATOM 4008 C C . PHE A 1 548 ? -24.078 -3.385 16.770 1.00 89.69 548 PHE A C 1
ATOM 4010 O O . PHE A 1 548 ? -24.305 -4.585 16.920 1.00 89.69 548 PHE A O 1
ATOM 4017 N N . LEU A 1 549 ? -23.238 -2.724 17.573 1.00 89.25 549 LEU A N 1
ATOM 4018 C CA . LEU A 1 549 ? -22.482 -3.375 18.649 1.00 89.25 549 LEU A CA 1
ATOM 4019 C C . LEU A 1 549 ? -23.380 -3.873 19.786 1.00 89.25 549 LEU A C 1
ATOM 4021 O O . LEU A 1 549 ? -23.051 -4.867 20.436 1.00 89.25 549 LEU A O 1
ATOM 4025 N N . ALA A 1 550 ? -24.516 -3.211 20.019 1.00 86.75 550 ALA A N 1
ATOM 4026 C CA . ALA A 1 550 ? -25.532 -3.688 20.951 1.00 86.75 550 ALA A CA 1
ATOM 4027 C C . ALA A 1 550 ? -26.222 -4.965 20.438 1.00 86.75 550 ALA A C 1
ATOM 4029 O O . ALA A 1 550 ? -26.469 -5.880 21.222 1.00 86.75 550 ALA A O 1
ATOM 4030 N N . ALA A 1 551 ? -26.492 -5.051 19.132 1.00 88.44 551 ALA A N 1
ATOM 4031 C CA . ALA A 1 551 ? -27.125 -6.213 18.511 1.00 88.44 551 ALA A CA 1
ATOM 4032 C C . ALA A 1 551 ? -26.173 -7.412 18.319 1.00 88.44 551 ALA A C 1
ATOM 4034 O O . ALA A 1 551 ? -26.632 -8.554 18.296 1.00 88.44 551 ALA A O 1
ATOM 4035 N N . ARG A 1 552 ? -24.863 -7.169 18.160 1.00 88.12 552 ARG A N 1
ATOM 4036 C CA . ARG A 1 552 ? -23.855 -8.172 17.758 1.00 88.12 552 ARG A CA 1
ATOM 4037 C C . ARG A 1 552 ? -22.621 -8.144 18.683 1.00 88.12 552 ARG A C 1
ATOM 4039 O O . ARG A 1 552 ? -21.556 -7.675 18.274 1.00 88.12 552 ARG A O 1
ATOM 4046 N N . PRO A 1 553 ? -22.712 -8.651 19.930 1.00 88.12 553 PRO A N 1
ATOM 4047 C CA . PRO A 1 553 ? -21.608 -8.633 20.903 1.00 88.12 553 PRO A CA 1
ATOM 4048 C C . PRO A 1 553 ? -20.372 -9.453 20.495 1.00 88.12 553 PRO A C 1
ATOM 4050 O O . PRO A 1 553 ? -19.304 -9.308 21.090 1.00 88.12 553 PRO A O 1
ATOM 4053 N N . GLU A 1 554 ? -20.504 -10.347 19.520 1.00 89.00 554 GLU A N 1
ATOM 4054 C CA . GLU A 1 554 ? -19.416 -11.082 18.877 1.00 89.00 554 GLU A CA 1
ATOM 4055 C C . GLU A 1 554 ? -18.446 -10.178 18.102 1.00 89.00 554 GLU A C 1
ATOM 4057 O O . GLU A 1 554 ? -17.283 -10.547 17.979 1.00 89.00 554 GLU A O 1
ATOM 4062 N N . ALA A 1 555 ? -18.870 -8.980 17.681 1.00 87.50 555 ALA A N 1
ATOM 4063 C CA . ALA A 1 555 ? -18.066 -7.995 16.946 1.00 87.50 555 ALA A CA 1
ATOM 4064 C C . ALA A 1 555 ? -17.046 -7.232 17.824 1.00 87.50 555 ALA A C 1
ATOM 4066 O O . ALA A 1 555 ? -16.671 -6.095 17.533 1.00 87.50 555 ALA A O 1
ATOM 4067 N N . ALA A 1 556 ? -16.663 -7.795 18.973 1.00 89.19 556 ALA A N 1
ATOM 4068 C CA . ALA A 1 556 ? -15.879 -7.096 19.987 1.00 89.19 556 ALA A CA 1
ATOM 4069 C C . ALA A 1 556 ? -14.471 -6.724 19.497 1.00 89.19 556 ALA A C 1
ATOM 4071 O O . ALA A 1 556 ? -13.966 -5.653 19.836 1.00 89.19 556 ALA A O 1
ATOM 4072 N N . GLY A 1 557 ? -13.850 -7.577 18.676 1.00 89.25 557 GLY A N 1
ATOM 4073 C CA . GLY A 1 557 ? -12.539 -7.298 18.087 1.00 89.25 557 GLY A CA 1
ATOM 4074 C C . GLY A 1 557 ? -12.591 -6.132 17.098 1.00 89.25 557 GLY A C 1
ATOM 4075 O O . GLY A 1 557 ? -11.755 -5.231 17.142 1.00 89.25 557 GLY A O 1
ATOM 4076 N N . GLU A 1 558 ? -13.617 -6.096 16.253 1.00 89.12 558 GLU A N 1
ATOM 4077 C CA . GLU A 1 558 ? -13.841 -5.027 15.284 1.00 89.12 558 GLU A CA 1
ATOM 4078 C C . GLU A 1 558 ? -14.244 -3.717 15.975 1.00 89.12 558 GLU A C 1
ATOM 4080 O O . GLU A 1 558 ? -13.823 -2.644 15.544 1.00 89.12 558 GLU A O 1
ATOM 4085 N N . ALA A 1 559 ? -14.992 -3.792 17.082 1.00 88.06 559 ALA A N 1
ATOM 4086 C CA . ALA A 1 559 ? -15.303 -2.646 17.935 1.00 88.06 559 ALA A CA 1
ATOM 4087 C C . ALA A 1 559 ? -14.033 -2.004 18.505 1.00 88.06 559 ALA A C 1
ATOM 4089 O O . ALA A 1 559 ? -13.877 -0.783 18.452 1.00 88.06 559 ALA A O 1
ATOM 4090 N N . ALA A 1 560 ? -13.110 -2.826 19.017 1.00 91.25 560 ALA A N 1
ATOM 4091 C CA . ALA A 1 560 ? -11.817 -2.354 19.494 1.00 91.25 560 ALA A CA 1
ATOM 4092 C C . ALA A 1 560 ? -11.034 -1.659 18.373 1.00 91.25 560 ALA A C 1
ATOM 4094 O O . ALA A 1 560 ? -10.582 -0.536 18.568 1.00 91.25 560 ALA A O 1
ATOM 4095 N N . ALA A 1 561 ? -10.950 -2.267 17.186 1.00 91.38 561 ALA A N 1
ATOM 4096 C CA . ALA A 1 561 ? -10.256 -1.674 16.042 1.00 91.38 561 ALA A CA 1
ATOM 4097 C C . ALA A 1 561 ? -10.886 -0.346 15.573 1.00 91.38 561 ALA A C 1
ATOM 4099 O O . ALA A 1 561 ? -10.160 0.595 15.258 1.00 91.38 561 ALA A O 1
ATOM 4100 N N . TYR A 1 562 ? -12.222 -0.240 15.552 1.00 90.81 562 TYR A N 1
ATOM 4101 C CA . TYR A 1 562 ? -12.936 1.001 15.221 1.00 90.81 562 TYR A CA 1
ATOM 4102 C C . TYR A 1 562 ? -12.588 2.128 16.199 1.00 90.81 562 TYR A C 1
ATOM 4104 O O . TYR A 1 562 ? -12.295 3.251 15.790 1.00 90.81 562 TYR A O 1
ATOM 4112 N N . ILE A 1 563 ? -12.623 1.829 17.498 1.00 91.31 563 ILE A N 1
ATOM 4113 C CA . ILE A 1 563 ? -12.421 2.827 18.552 1.00 91.31 563 ILE A CA 1
ATOM 4114 C C . ILE A 1 563 ? -10.954 3.228 18.633 1.00 91.31 563 ILE A C 1
ATOM 4116 O O . ILE A 1 563 ? -10.674 4.416 18.748 1.00 91.31 563 ILE A O 1
ATOM 4120 N N . ASP A 1 564 ? -10.034 2.275 18.502 1.00 91.44 564 ASP A N 1
ATOM 4121 C CA . ASP A 1 564 ? -8.597 2.537 18.421 1.00 91.44 564 ASP A CA 1
ATOM 4122 C C . ASP A 1 564 ? -8.282 3.480 17.249 1.00 91.44 564 ASP A C 1
ATOM 4124 O O . ASP A 1 564 ? -7.714 4.549 17.457 1.00 91.44 564 ASP A O 1
ATOM 4128 N N . ALA A 1 565 ? -8.780 3.169 16.046 1.00 89.00 565 ALA A N 1
ATOM 4129 C CA . ALA A 1 565 ? -8.614 4.024 14.871 1.00 89.00 565 ALA A CA 1
ATOM 4130 C C . ALA A 1 565 ? -9.245 5.416 15.049 1.00 89.00 565 ALA A C 1
ATOM 4132 O O . ALA A 1 565 ? -8.677 6.410 14.599 1.00 89.00 565 ALA A O 1
ATOM 4133 N N . GLY A 1 566 ? -10.405 5.506 15.705 1.00 87.19 566 GLY A N 1
ATOM 4134 C CA . GLY A 1 566 ? -11.055 6.780 16.007 1.00 87.19 566 GLY A CA 1
ATOM 4135 C C . GLY A 1 566 ? -10.261 7.633 17.001 1.00 87.19 566 GLY A C 1
ATOM 4136 O O . GLY A 1 566 ? -10.145 8.843 16.817 1.00 87.19 566 GLY A O 1
ATOM 4137 N N . LEU A 1 567 ? -9.701 7.023 18.048 1.00 89.06 567 LEU A N 1
ATOM 4138 C CA . LEU A 1 567 ? -8.918 7.723 19.071 1.00 89.06 567 LEU A CA 1
ATOM 4139 C C . LEU A 1 567 ? -7.653 8.367 18.484 1.00 89.06 567 LEU A C 1
ATOM 4141 O O . LEU A 1 567 ? -7.252 9.442 18.927 1.00 89.06 567 LEU A O 1
ATOM 4145 N N . GLU A 1 568 ? -7.060 7.754 17.458 1.00 89.50 568 GLU A N 1
ATOM 4146 C CA . GLU A 1 568 ? -5.880 8.278 16.755 1.00 89.50 568 GLU A CA 1
ATOM 4147 C C . GLU A 1 568 ? -6.171 9.492 15.849 1.00 89.50 568 GLU A C 1
ATOM 4149 O O . GLU A 1 568 ? -5.246 10.150 15.379 1.00 89.50 568 GLU A O 1
ATOM 4154 N N . GLN A 1 569 ? -7.440 9.861 15.637 1.00 82.38 569 GLN A N 1
ATOM 4155 C CA . GLN A 1 569 ? -7.818 11.043 14.842 1.00 82.38 569 GLN A CA 1
ATOM 4156 C C . GLN A 1 569 ? -7.677 12.371 15.598 1.00 82.38 569 GLN A C 1
ATOM 4158 O O . GLN A 1 569 ? -7.874 13.444 15.022 1.00 82.38 569 GLN A O 1
ATOM 4163 N N . GLY A 1 570 ? -7.343 12.313 16.888 1.00 76.44 570 GLY A N 1
ATOM 4164 C CA . GLY A 1 570 ? -7.050 13.479 17.710 1.00 76.44 570 GLY A CA 1
ATOM 4165 C C . GLY A 1 570 ? -8.263 14.186 18.312 1.00 76.44 570 GLY A C 1
ATOM 4166 O O . GLY A 1 570 ? -9.372 13.644 18.344 1.00 76.44 570 GLY A O 1
ATOM 4167 N N . PRO A 1 571 ? -8.068 15.411 18.838 1.00 75.88 571 PRO A N 1
ATOM 4168 C CA . PRO A 1 571 ? -9.022 16.055 19.744 1.00 75.88 571 PRO A CA 1
ATOM 4169 C C . PRO A 1 571 ? -10.415 16.272 19.146 1.00 75.88 571 PRO A C 1
ATOM 4171 O O . PRO A 1 571 ? -11.410 16.251 19.868 1.00 75.88 571 PRO A O 1
ATOM 4174 N N . HIS A 1 572 ? -10.516 16.444 17.826 1.00 74.25 572 HIS A N 1
ATOM 4175 C CA . HIS A 1 572 ? -11.792 16.663 17.140 1.00 74.25 572 HIS A CA 1
ATOM 4176 C C . HIS A 1 572 ? -12.723 15.443 17.204 1.00 74.25 572 HIS A C 1
ATOM 4178 O O . HIS A 1 572 ? -13.943 15.602 17.287 1.00 74.25 572 HIS A O 1
ATOM 4184 N N . ALA A 1 573 ? -12.170 14.226 17.255 1.00 80.31 573 ALA A N 1
ATOM 4185 C CA . ALA A 1 573 ? -12.958 13.001 17.359 1.00 80.31 573 ALA A CA 1
ATOM 4186 C C . ALA A 1 573 ? -13.601 12.825 18.747 1.00 80.31 573 ALA A C 1
ATOM 4188 O O . ALA A 1 573 ? -14.604 12.119 18.881 1.00 80.31 573 ALA A O 1
ATOM 4189 N N . ARG A 1 574 ? -13.102 13.532 19.776 1.00 86.50 574 ARG A N 1
ATOM 4190 C CA . ARG A 1 574 ? -13.608 13.489 21.160 1.00 86.50 574 ARG A CA 1
ATOM 4191 C C . ARG A 1 574 ? -15.115 13.717 21.250 1.00 86.50 574 ARG A C 1
ATOM 4193 O O . ARG A 1 574 ? -15.793 13.003 21.981 1.00 86.50 574 ARG A O 1
ATOM 4200 N N . VAL A 1 575 ? -15.651 14.684 20.501 1.00 87.38 575 VAL A N 1
ATOM 4201 C CA . VAL A 1 575 ? -17.078 15.066 20.551 1.00 87.38 575 VAL A CA 1
ATOM 4202 C C . VAL A 1 575 ? -17.997 13.919 20.118 1.00 87.38 575 VAL A C 1
ATOM 4204 O O . VAL A 1 575 ? -19.137 13.842 20.574 1.00 87.38 575 VAL A O 1
ATOM 4207 N N . VAL A 1 576 ? -17.515 13.035 19.246 1.00 86.88 576 VAL A N 1
ATOM 4208 C CA . VAL A 1 576 ? -18.275 11.897 18.713 1.00 86.88 576 VAL A CA 1
ATOM 4209 C C . VAL A 1 576 ? -17.964 10.621 19.495 1.00 86.88 576 VAL A C 1
ATOM 4211 O O . VAL A 1 576 ? -18.877 9.889 19.873 1.00 86.88 576 VAL A O 1
ATOM 4214 N N . LEU A 1 577 ? -16.685 10.373 19.786 1.00 89.00 577 LEU A N 1
ATOM 4215 C CA . LEU A 1 577 ? -16.233 9.148 20.441 1.00 89.00 577 LEU A CA 1
ATOM 4216 C C . LEU A 1 577 ? -16.558 9.110 21.926 1.00 89.00 577 LEU A C 1
ATOM 4218 O O . LEU A 1 577 ? -16.943 8.058 22.425 1.00 89.00 577 LEU A O 1
ATOM 4222 N N . HIS A 1 578 ? -16.439 10.227 22.647 1.00 91.31 578 HIS A N 1
ATOM 4223 C CA . HIS A 1 578 ? -16.678 10.209 24.086 1.00 91.31 578 HIS A CA 1
ATOM 4224 C C . HIS A 1 578 ? -18.119 9.776 24.425 1.00 91.31 578 HIS A C 1
ATOM 4226 O O . HIS A 1 578 ? -18.267 8.868 25.247 1.00 91.31 578 HIS A O 1
ATOM 4232 N N . PRO A 1 579 ? -19.189 10.325 23.804 1.00 91.12 579 PRO A N 1
ATOM 4233 C CA . PRO A 1 579 ? -20.555 9.844 24.032 1.00 91.12 579 PRO A CA 1
ATOM 4234 C C . PRO A 1 579 ? -20.759 8.376 23.639 1.00 91.12 579 PRO A C 1
ATOM 4236 O O . PRO A 1 579 ? -21.373 7.635 24.406 1.00 91.12 579 PRO A O 1
ATOM 4239 N N . LEU A 1 580 ? -20.204 7.953 22.496 1.00 91.25 580 LEU A N 1
ATOM 4240 C CA . LEU A 1 580 ? -20.268 6.573 22.008 1.00 91.25 580 LEU A CA 1
ATOM 4241 C C . LEU A 1 580 ? -19.665 5.595 23.027 1.00 91.25 580 LEU A C 1
ATOM 4243 O O . LEU A 1 580 ? -20.340 4.684 23.505 1.00 91.25 580 LEU A O 1
ATOM 4247 N N . VAL A 1 581 ? -18.398 5.806 23.392 1.00 93.19 581 VAL A N 1
ATOM 4248 C CA . VAL A 1 581 ? -17.655 4.923 24.300 1.00 93.19 581 VAL A CA 1
ATOM 4249 C C . VAL A 1 581 ? -18.264 4.964 25.698 1.00 93.19 581 VAL A C 1
ATOM 4251 O O . VAL A 1 581 ? -18.438 3.920 26.316 1.00 93.19 581 VAL A O 1
ATOM 4254 N N . SER A 1 582 ? -18.685 6.139 26.175 1.00 92.25 582 SER A N 1
ATOM 4255 C CA . SER A 1 582 ? -19.402 6.262 27.449 1.00 92.25 582 SER A CA 1
ATOM 4256 C C . SER A 1 582 ? -20.701 5.452 27.466 1.00 92.25 582 SER A C 1
ATOM 4258 O O . SER A 1 582 ? -21.021 4.829 28.477 1.00 92.25 582 SER A O 1
ATOM 4260 N N . GLY A 1 583 ? -21.462 5.455 26.366 1.00 90.50 583 GLY A N 1
ATOM 4261 C CA . GLY A 1 583 ? -22.675 4.649 26.221 1.00 90.50 583 GLY A CA 1
ATOM 4262 C C . GLY A 1 583 ? -22.379 3.150 26.286 1.00 90.50 583 GLY A C 1
ATOM 4263 O O . GLY A 1 583 ? -23.028 2.426 27.041 1.00 90.50 583 GLY A O 1
ATOM 4264 N N . LEU A 1 584 ? -21.342 2.704 25.572 1.00 91.81 584 LEU A N 1
ATOM 4265 C CA . LEU A 1 584 ? -20.903 1.306 25.567 1.00 91.81 584 LEU A CA 1
ATOM 4266 C C . LEU A 1 584 ? -20.330 0.853 26.920 1.00 91.81 584 LEU A C 1
ATOM 4268 O O . LEU A 1 584 ? -20.563 -0.282 27.323 1.00 91.81 584 LEU A O 1
ATOM 4272 N N . ILE A 1 585 ? -19.635 1.724 27.658 1.00 92.38 585 ILE A N 1
ATOM 4273 C CA . ILE A 1 585 ? -19.151 1.420 29.014 1.00 92.38 585 ILE A CA 1
ATOM 4274 C C . ILE A 1 585 ? -20.329 1.206 29.974 1.00 92.38 585 ILE A C 1
ATOM 4276 O O . ILE A 1 585 ? -20.311 0.266 30.764 1.00 92.38 585 ILE A O 1
ATOM 4280 N N . ARG A 1 586 ? -21.365 2.055 29.906 1.00 89.81 586 ARG A N 1
ATOM 4281 C CA . ARG A 1 586 ? -22.490 2.011 30.857 1.00 89.81 586 ARG A CA 1
ATOM 4282 C C . ARG A 1 586 ? -23.508 0.910 30.571 1.00 89.81 586 ARG A C 1
ATOM 4284 O O . ARG A 1 586 ? -24.081 0.381 31.515 1.00 89.81 586 ARG A O 1
ATOM 4291 N N . GLY A 1 587 ? -23.778 0.614 29.301 1.00 85.75 587 GLY A N 1
ATOM 4292 C CA . GLY A 1 587 ? -24.859 -0.298 28.903 1.00 85.75 587 GLY A CA 1
ATOM 4293 C C . GLY A 1 587 ? -24.452 -1.396 27.924 1.00 85.75 587 GLY A C 1
ATOM 4294 O O . GLY A 1 587 ? -25.305 -2.171 27.501 1.00 85.75 587 GLY A O 1
ATOM 4295 N N . GLY A 1 588 ? -23.180 -1.460 27.526 1.00 87.06 588 GLY A N 1
ATOM 4296 C CA . GLY A 1 588 ? -22.709 -2.419 26.533 1.00 87.06 588 GLY A CA 1
ATOM 4297 C C . GLY A 1 588 ? -22.536 -3.842 27.085 1.00 87.06 588 GLY A C 1
ATOM 4298 O O . GLY A 1 588 ? -22.248 -4.029 28.273 1.00 87.06 588 GLY A O 1
ATOM 4299 N N . PRO A 1 589 ? -22.634 -4.872 26.223 1.00 91.44 589 PRO A N 1
ATOM 4300 C CA . PRO A 1 589 ? -22.344 -6.255 26.596 1.00 91.44 589 PRO A CA 1
ATOM 4301 C C . PRO A 1 589 ? -20.925 -6.426 27.160 1.00 91.44 589 PRO A C 1
ATOM 4303 O O . PRO A 1 589 ? -19.989 -5.758 26.717 1.00 91.44 589 PRO A O 1
ATOM 4306 N N . VAL A 1 590 ? -20.733 -7.376 28.087 1.00 92.94 590 VAL A N 1
ATOM 4307 C CA . VAL A 1 590 ? -19.432 -7.640 28.747 1.00 92.94 590 VAL A CA 1
ATOM 4308 C C . VAL A 1 590 ? -18.298 -7.836 27.734 1.00 92.94 590 VAL A C 1
ATOM 4310 O O . VAL A 1 590 ? -17.211 -7.301 27.925 1.00 92.94 590 VAL A O 1
ATOM 4313 N N . ARG A 1 591 ? -18.552 -8.546 26.623 1.00 93.50 591 ARG A N 1
ATOM 4314 C CA . ARG A 1 591 ? -17.554 -8.775 25.561 1.00 93.50 591 ARG A CA 1
ATOM 4315 C C . ARG A 1 591 ? -17.061 -7.478 24.922 1.00 93.50 591 ARG A C 1
ATOM 4317 O O . ARG A 1 591 ? -15.859 -7.320 24.737 1.00 93.50 591 ARG A O 1
ATOM 4324 N N . ILE A 1 592 ? -17.973 -6.548 24.633 1.00 93.06 592 ILE A N 1
ATOM 4325 C CA . ILE A 1 592 ? -17.621 -5.237 24.081 1.00 93.06 592 ILE A CA 1
ATOM 4326 C C . ILE A 1 592 ? -16.826 -4.449 25.120 1.00 93.06 592 ILE A C 1
ATOM 4328 O O . ILE A 1 592 ? -15.735 -3.985 24.816 1.00 93.06 592 ILE A O 1
ATOM 4332 N N . ARG A 1 593 ? -17.304 -4.370 26.369 1.00 94.56 593 ARG A N 1
ATOM 4333 C CA . ARG A 1 593 ? -16.602 -3.656 27.452 1.00 94.56 593 ARG A CA 1
ATOM 4334 C C . ARG A 1 593 ? -15.198 -4.210 27.714 1.00 94.56 593 ARG A C 1
ATOM 4336 O O . ARG A 1 593 ? -14.272 -3.431 27.909 1.00 94.56 593 ARG A O 1
ATOM 4343 N N . ALA A 1 594 ? -15.009 -5.526 27.629 1.00 94.94 594 ALA A N 1
ATOM 4344 C CA . ALA A 1 594 ? -13.697 -6.168 27.725 1.00 94.94 594 ALA A CA 1
ATOM 4345 C C . ALA A 1 594 ? -12.763 -5.760 26.572 1.00 94.94 594 ALA A C 1
ATOM 4347 O O . ALA A 1 594 ? -11.593 -5.464 26.803 1.00 94.94 594 ALA A O 1
ATOM 4348 N N . ALA A 1 595 ? -13.272 -5.681 25.342 1.00 94.31 595 ALA A N 1
ATOM 4349 C CA . ALA A 1 595 ? -12.494 -5.197 24.204 1.00 94.31 595 ALA A CA 1
ATOM 4350 C C . ALA A 1 595 ? -12.142 -3.701 24.332 1.00 94.31 595 ALA A C 1
ATOM 4352 O O . ALA A 1 595 ? -10.998 -3.317 24.084 1.00 94.31 595 ALA A O 1
ATOM 4353 N N . LEU A 1 596 ? -13.081 -2.872 24.812 1.00 93.88 596 LEU A N 1
ATOM 4354 C CA . LEU A 1 596 ? -12.832 -1.461 25.142 1.00 93.88 596 LEU A CA 1
ATOM 4355 C C . LEU A 1 596 ? -11.738 -1.313 26.195 1.00 93.88 596 LEU A C 1
ATOM 4357 O O . LEU A 1 596 ? -10.833 -0.503 26.024 1.00 93.88 596 LEU A O 1
ATOM 4361 N N . ALA A 1 597 ? -11.797 -2.111 27.262 1.00 95.31 597 ALA A N 1
ATOM 4362 C CA . ALA A 1 597 ? -10.780 -2.124 28.304 1.00 95.31 597 ALA A CA 1
ATOM 4363 C C . ALA A 1 597 ? -9.381 -2.369 27.733 1.00 95.31 597 ALA A C 1
ATOM 4365 O O . ALA A 1 597 ? -8.441 -1.701 28.154 1.00 95.31 597 ALA A O 1
ATOM 4366 N N . GLY A 1 598 ? -9.246 -3.259 26.746 1.00 94.31 598 GLY A N 1
ATOM 4367 C CA . GLY A 1 598 ? -7.972 -3.499 26.074 1.00 94.31 598 GLY A CA 1
ATOM 4368 C C . GLY A 1 598 ? -7.432 -2.263 25.347 1.00 94.31 598 GLY A C 1
ATOM 4369 O O . GLY A 1 598 ? -6.275 -1.898 25.534 1.00 94.31 598 GLY A O 1
ATOM 4370 N N . VAL A 1 599 ? -8.281 -1.579 24.575 1.00 94.12 599 VAL A N 1
ATOM 4371 C CA . VAL A 1 599 ? -7.906 -0.367 23.820 1.00 94.12 599 VAL A CA 1
ATOM 4372 C C . VAL A 1 599 ? -7.593 0.808 24.749 1.00 94.12 599 VAL A C 1
ATOM 4374 O O . VAL A 1 599 ? -6.595 1.502 24.564 1.00 94.12 599 VAL A O 1
ATOM 4377 N N . LEU A 1 600 ? -8.426 1.032 25.766 1.00 93.75 600 LEU A N 1
ATOM 4378 C CA . LEU A 1 600 ? -8.285 2.150 26.704 1.00 93.75 600 LEU A CA 1
ATOM 4379 C C . LEU A 1 600 ? -7.104 1.960 27.667 1.00 93.75 600 LEU A C 1
ATOM 4381 O O . LEU A 1 600 ? -6.499 2.936 28.107 1.00 93.75 600 LEU A O 1
ATOM 4385 N N . ALA A 1 601 ? -6.753 0.711 27.985 1.00 92.88 601 ALA A N 1
ATOM 4386 C CA . ALA A 1 601 ? -5.581 0.383 28.788 1.00 92.88 601 ALA A CA 1
ATOM 4387 C C . ALA A 1 601 ? -4.268 0.407 27.988 1.00 92.88 601 ALA A C 1
ATOM 4389 O O . ALA A 1 601 ? -3.199 0.359 28.601 1.00 92.88 601 ALA A O 1
ATOM 4390 N N . ASP A 1 602 ? -4.292 0.529 26.660 1.00 90.62 602 ASP A N 1
ATOM 4391 C CA . ASP A 1 602 ? -3.093 0.792 25.854 1.00 90.62 602 ASP A CA 1
ATOM 4392 C C . ASP A 1 602 ? -2.732 2.290 25.955 1.00 90.62 602 ASP A C 1
ATOM 4394 O O . ASP A 1 602 ? -3.629 3.132 25.872 1.00 90.62 602 ASP A O 1
ATOM 4398 N N . PRO A 1 603 ? -1.463 2.666 26.219 1.00 82.69 603 PRO A N 1
ATOM 4399 C CA . PRO A 1 603 ? -1.085 4.078 26.304 1.00 82.69 603 PRO A CA 1
ATOM 4400 C C . PRO A 1 603 ? -1.282 4.836 24.983 1.00 82.69 603 PRO A C 1
ATOM 4402 O O . PRO A 1 603 ? -1.459 6.052 25.032 1.00 82.69 603 PRO A O 1
ATOM 4405 N N . GLY A 1 604 ? -1.304 4.141 23.839 1.00 85.56 604 GLY A N 1
ATOM 4406 C CA . GLY A 1 604 ? -1.509 4.751 22.529 1.00 85.56 604 GLY A CA 1
ATOM 4407 C C . GLY A 1 604 ? -0.413 5.748 22.139 1.00 85.56 604 GLY A C 1
ATOM 4408 O O . GLY A 1 604 ? 0.718 5.699 22.630 1.00 85.56 604 GLY A O 1
ATOM 4409 N N . THR A 1 605 ? -0.752 6.655 21.225 1.00 87.50 605 THR A N 1
ATOM 4410 C CA . THR A 1 605 ? 0.101 7.776 20.810 1.00 87.50 605 THR A CA 1
ATOM 4411 C C . THR A 1 605 ? -0.144 8.999 21.706 1.00 87.50 605 THR A C 1
ATOM 4413 O O . THR A 1 605 ? -1.170 9.078 22.388 1.00 87.50 605 THR A O 1
ATOM 4416 N N . PRO A 1 606 ? 0.736 10.020 21.696 1.00 86.06 606 PRO A N 1
ATOM 4417 C CA . PRO A 1 606 ? 0.474 11.276 22.408 1.00 86.06 606 PRO A CA 1
ATOM 4418 C C . PRO A 1 606 ? -0.832 11.972 21.986 1.00 86.06 606 PRO A C 1
ATOM 4420 O O . PRO A 1 606 ? -1.374 12.752 22.762 1.00 86.06 606 PRO A O 1
ATOM 4423 N N . VAL A 1 607 ? -1.353 11.683 20.788 1.00 86.44 607 VAL A N 1
ATOM 4424 C CA . VAL A 1 607 ? -2.608 12.251 20.275 1.00 86.44 607 VAL A CA 1
ATOM 4425 C C . VAL A 1 607 ? -3.831 11.620 20.951 1.00 86.44 607 VAL A C 1
ATOM 4427 O O . VAL A 1 607 ? -4.802 12.321 21.235 1.00 86.44 607 VAL A O 1
ATOM 4430 N N . SER A 1 608 ? -3.786 10.316 21.239 1.00 88.44 608 SER A N 1
ATOM 4431 C CA . SER A 1 608 ? -4.901 9.576 21.839 1.00 88.44 608 SER A CA 1
ATOM 4432 C C . SER A 1 608 ? -4.810 9.433 23.363 1.00 88.44 608 SER A C 1
ATOM 4434 O O . SER A 1 608 ? -5.828 9.181 24.014 1.00 88.44 608 SER A O 1
ATOM 4436 N N . GLY A 1 609 ? -3.624 9.628 23.949 1.00 87.62 609 GLY A N 1
ATOM 4437 C CA . GLY A 1 609 ? -3.333 9.326 25.354 1.00 87.62 609 GLY A CA 1
ATOM 4438 C C . GLY A 1 609 ? -4.237 10.024 26.378 1.00 87.62 609 GLY A C 1
ATOM 4439 O O . GLY A 1 609 ? -4.684 9.380 27.327 1.00 87.62 609 GLY A O 1
ATOM 4440 N N . GLU A 1 610 ? -4.559 11.308 26.185 1.00 89.12 610 GLU A N 1
ATOM 4441 C CA . GLU A 1 610 ? -5.417 12.062 27.117 1.00 89.12 610 GLU A CA 1
ATOM 4442 C C . GLU A 1 610 ? -6.847 11.498 27.154 1.00 89.12 610 GLU A C 1
ATOM 4444 O O . GLU A 1 610 ? -7.374 11.180 28.222 1.00 89.12 610 GLU A O 1
ATOM 4449 N N . LEU A 1 611 ? -7.453 11.293 25.979 1.00 89.56 611 LEU A N 1
ATOM 4450 C CA . LEU A 1 611 ? -8.811 10.763 25.864 1.00 89.56 611 LEU A CA 1
ATOM 4451 C C . LEU A 1 611 ? -8.891 9.290 26.296 1.00 89.56 611 LEU A C 1
ATOM 4453 O O . LEU A 1 611 ? -9.863 8.899 26.942 1.00 89.56 611 LEU A O 1
ATOM 4457 N N . ARG A 1 612 ? -7.867 8.478 25.992 1.00 91.88 612 ARG A N 1
ATOM 4458 C CA . ARG A 1 612 ? -7.760 7.099 26.502 1.00 91.88 612 ARG A CA 1
ATOM 4459 C C . ARG A 1 612 ? -7.725 7.078 28.025 1.00 91.88 612 ARG A C 1
ATOM 4461 O O . ARG A 1 612 ? -8.461 6.301 28.624 1.00 91.88 612 ARG A O 1
ATOM 4468 N N . GLY A 1 613 ? -6.922 7.946 28.644 1.00 89.94 613 GLY A N 1
ATOM 4469 C CA . GLY A 1 613 ? -6.823 8.062 30.098 1.00 89.94 613 GLY A CA 1
ATOM 4470 C C . GLY A 1 613 ? -8.158 8.418 30.749 1.00 89.94 613 GLY A C 1
ATOM 4471 O O . GLY A 1 613 ? -8.591 7.738 31.673 1.00 89.94 613 GLY A O 1
ATOM 4472 N N . GLU A 1 614 ? -8.858 9.425 30.232 1.00 92.38 614 GLU A N 1
ATOM 4473 C CA . GLU A 1 614 ? -10.156 9.851 30.769 1.00 92.38 614 GLU A CA 1
ATOM 4474 C C . GLU A 1 614 ? -11.254 8.786 30.608 1.00 92.38 614 GLU A C 1
ATOM 4476 O O . GLU A 1 614 ? -12.034 8.538 31.529 1.00 92.38 614 GLU A O 1
ATOM 4481 N N . LEU A 1 615 ? -11.299 8.104 29.461 1.00 93.75 615 LEU A N 1
ATOM 4482 C CA . LEU A 1 615 ? -12.250 7.015 29.227 1.00 93.75 615 LEU A CA 1
ATOM 4483 C C . LEU A 1 615 ? -11.903 5.760 30.042 1.00 93.75 615 LEU A C 1
ATOM 4485 O O . LEU A 1 615 ? -12.811 5.062 30.494 1.00 93.75 615 LEU A O 1
ATOM 4489 N N . LEU A 1 616 ? -10.616 5.480 30.274 1.00 94.75 616 LEU A N 1
ATOM 4490 C CA . LEU A 1 616 ? -10.172 4.423 31.186 1.00 94.75 616 LEU A CA 1
ATOM 4491 C C . LEU A 1 616 ? -10.589 4.738 32.626 1.00 94.75 616 LEU A C 1
ATOM 4493 O O . LEU A 1 616 ? -11.055 3.856 33.344 1.00 94.75 616 LEU A O 1
ATOM 4497 N N . GLU A 1 617 ? -10.469 5.995 33.041 1.00 93.75 617 GLU A N 1
ATOM 4498 C CA . GLU A 1 617 ? -10.931 6.470 34.343 1.00 93.75 617 GLU A CA 1
ATOM 4499 C C . GLU A 1 617 ? -12.446 6.298 34.509 1.00 93.75 617 GLU A C 1
ATOM 4501 O O . GLU A 1 617 ? -12.901 5.784 35.538 1.00 93.75 617 GLU A O 1
ATOM 4506 N N . LEU A 1 618 ? -13.224 6.631 33.475 1.00 94.81 618 LEU A N 1
ATOM 4507 C CA . LEU A 1 618 ? -14.665 6.377 33.429 1.00 94.81 618 LEU A CA 1
ATOM 4508 C C . LEU A 1 618 ? -14.990 4.875 33.510 1.00 94.81 618 LEU A C 1
ATOM 4510 O O . LEU A 1 618 ? -15.893 4.482 34.255 1.00 94.81 618 LEU A O 1
ATOM 4514 N N . LEU A 1 619 ? -14.251 4.033 32.780 1.00 95.12 619 LEU A N 1
ATOM 4515 C CA . LEU A 1 619 ? -14.408 2.577 32.809 1.00 95.12 619 LEU A CA 1
ATOM 4516 C C . LEU A 1 619 ? -14.135 2.035 34.215 1.00 95.12 619 LEU A C 1
ATOM 4518 O O . LEU A 1 619 ? -14.997 1.387 34.796 1.00 95.12 619 LEU A O 1
ATOM 4522 N N . LEU A 1 620 ? -12.996 2.368 34.823 1.00 94.25 620 LEU A N 1
ATOM 4523 C CA . LEU A 1 620 ? -12.649 1.918 36.177 1.00 94.25 620 LEU A CA 1
ATOM 4524 C C . LEU A 1 620 ? -13.580 2.489 37.259 1.00 94.25 620 LEU A C 1
ATOM 4526 O O . LEU A 1 620 ? -13.683 1.918 38.343 1.00 94.25 620 LEU A O 1
ATOM 4530 N N . GLY A 1 621 ? -14.234 3.624 37.004 1.00 93.12 621 GLY A N 1
ATOM 4531 C CA . GLY A 1 621 ? -15.234 4.204 37.902 1.00 93.12 621 GLY A CA 1
ATOM 4532 C C . GLY A 1 621 ? -16.590 3.490 37.876 1.00 93.12 621 GLY A C 1
ATOM 4533 O O . GLY A 1 621 ? -17.336 3.579 38.849 1.00 93.12 621 GLY A O 1
ATOM 4534 N N . THR A 1 622 ? -16.909 2.782 36.790 1.00 90.75 622 THR A N 1
ATOM 4535 C CA . THR A 1 622 ? -18.227 2.162 36.559 1.00 90.75 622 THR A CA 1
ATOM 4536 C C . THR A 1 622 ? -18.191 0.633 36.536 1.00 90.75 622 THR A C 1
ATOM 4538 O O . THR A 1 622 ? -19.193 -0.001 36.861 1.00 90.75 622 THR A O 1
ATOM 4541 N N . GLU A 1 623 ? -17.052 0.034 36.188 1.00 93.69 623 GLU A N 1
ATOM 4542 C CA . GLU A 1 623 ? -16.917 -1.400 35.951 1.00 93.69 623 GLU A CA 1
ATOM 4543 C C . GLU A 1 623 ? -16.943 -2.232 37.241 1.00 93.69 623 GLU A C 1
ATOM 4545 O O . GLU A 1 623 ? -16.312 -1.900 38.249 1.00 93.69 623 GLU A O 1
ATOM 4550 N N . GLN A 1 624 ? -17.659 -3.355 37.181 1.00 87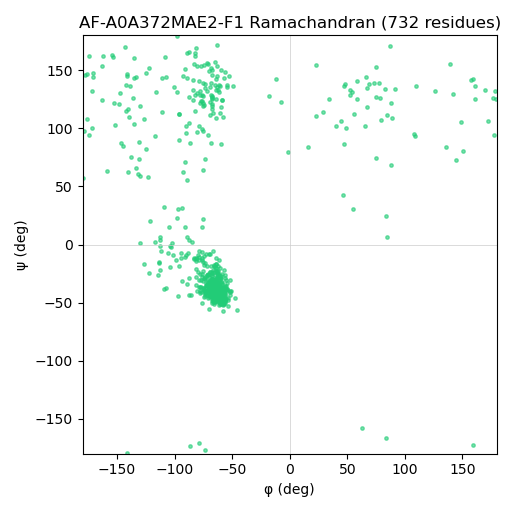.81 624 GLN A N 1
ATOM 4551 C CA . GLN A 1 624 ? -17.778 -4.329 38.270 1.00 87.81 624 GLN A CA 1
ATOM 4552 C C . GLN A 1 624 ? -17.430 -5.754 37.825 1.00 87.81 624 GLN A C 1
ATOM 4554 O O . GLN A 1 624 ? -17.181 -6.606 38.674 1.00 87.81 624 GLN A O 1
ATOM 4559 N N . ASP A 1 625 ? -17.398 -6.025 36.517 1.00 91.94 625 ASP A N 1
ATOM 4560 C CA . ASP A 1 625 ? -17.176 -7.360 35.978 1.00 91.94 625 ASP A CA 1
ATOM 4561 C C . ASP A 1 625 ? -15.680 -7.745 36.028 1.00 91.94 625 ASP A C 1
ATOM 4563 O O . ASP A 1 625 ? -14.840 -7.065 35.419 1.00 91.94 625 ASP A O 1
ATOM 4567 N N . PRO A 1 626 ? -15.315 -8.849 36.709 1.00 91.38 626 PRO A N 1
ATOM 4568 C CA . PRO A 1 626 ? -13.928 -9.294 36.803 1.00 91.38 626 PRO A CA 1
ATOM 4569 C C . PRO A 1 626 ? -13.272 -9.609 35.454 1.00 91.38 626 PRO A C 1
ATOM 4571 O O . PRO A 1 626 ? -12.052 -9.503 35.343 1.00 91.38 626 PRO A O 1
ATOM 4574 N N . VAL A 1 627 ? -14.039 -9.996 34.426 1.00 92.50 627 VAL A N 1
ATOM 4575 C CA . VAL A 1 627 ? -13.512 -10.309 33.087 1.00 92.50 627 VAL A CA 1
ATOM 4576 C C . VAL A 1 627 ? -12.937 -9.059 32.427 1.00 92.50 627 VAL A C 1
ATOM 4578 O O . VAL A 1 627 ? -11.860 -9.120 31.840 1.00 92.50 627 VAL A O 1
ATOM 4581 N N . VAL A 1 628 ? -13.625 -7.923 32.542 1.00 93.50 628 VAL A N 1
ATOM 4582 C CA . VAL A 1 628 ? -13.193 -6.653 31.937 1.00 93.50 628 VAL A CA 1
ATOM 4583 C C . VAL A 1 628 ? -11.945 -6.122 32.645 1.00 93.50 628 VAL A C 1
ATOM 4585 O O . VAL A 1 628 ? -10.971 -5.735 31.999 1.00 93.50 628 VAL A O 1
ATOM 4588 N N . LEU A 1 629 ? -11.940 -6.169 33.978 1.00 94.25 629 LEU A N 1
ATOM 4589 C CA . LEU A 1 629 ? -10.813 -5.726 34.803 1.00 94.25 629 LEU A CA 1
ATOM 4590 C C . LEU A 1 629 ? -9.558 -6.595 34.598 1.00 94.25 629 LEU A C 1
ATOM 4592 O O . LEU A 1 629 ? -8.441 -6.079 34.599 1.00 94.25 629 LEU A O 1
ATOM 4596 N N . ASP A 1 630 ? -9.726 -7.899 34.366 1.00 93.31 630 ASP A N 1
ATOM 4597 C CA . ASP A 1 630 ? -8.637 -8.822 34.016 1.00 93.31 630 ASP A CA 1
ATOM 4598 C C . ASP A 1 630 ? -7.960 -8.439 32.686 1.00 93.31 630 ASP A C 1
ATOM 4600 O O . ASP A 1 630 ? -6.733 -8.494 32.579 1.00 93.31 630 ASP A O 1
ATOM 4604 N N . VAL A 1 631 ? -8.727 -7.971 31.690 1.00 94.81 631 VAL A N 1
ATOM 4605 C CA . VAL A 1 631 ? -8.165 -7.470 30.421 1.00 94.81 631 VAL A CA 1
ATOM 4606 C C . VAL A 1 631 ? -7.331 -6.208 30.641 1.00 94.81 631 VAL A C 1
ATOM 4608 O O . VAL A 1 631 ? -6.215 -6.133 30.122 1.00 94.81 631 VAL A O 1
ATOM 4611 N N . VAL A 1 632 ? -7.816 -5.253 31.447 1.00 94.38 632 VAL A N 1
ATOM 4612 C CA . VAL A 1 632 ? -7.044 -4.044 31.800 1.00 94.38 632 VAL A CA 1
ATOM 4613 C C . VAL A 1 632 ? -5.683 -4.439 32.374 1.00 94.38 632 VAL A C 1
ATOM 4615 O O . VAL A 1 632 ? -4.656 -3.939 31.921 1.00 94.38 632 VAL A O 1
ATOM 4618 N N . LEU A 1 633 ? -5.647 -5.383 33.319 1.00 92.44 633 LEU A N 1
ATOM 4619 C CA . LEU A 1 633 ? -4.395 -5.847 33.924 1.00 92.44 633 LEU A CA 1
ATOM 4620 C C . LEU A 1 633 ? -3.429 -6.464 32.918 1.00 92.44 633 LEU A C 1
ATOM 4622 O O . LEU A 1 633 ? -2.235 -6.168 32.969 1.00 92.44 633 LEU A O 1
ATOM 4626 N N . CYS A 1 634 ? -3.934 -7.291 32.003 1.00 91.50 634 CYS A N 1
ATOM 4627 C CA . CYS A 1 634 ? -3.110 -7.898 30.961 1.00 91.50 634 CYS A CA 1
ATOM 4628 C C . CYS A 1 634 ? -2.443 -6.829 30.087 1.00 91.50 634 CYS A C 1
ATOM 4630 O O . CYS A 1 634 ? -1.243 -6.907 29.828 1.00 91.50 634 CYS A O 1
ATOM 4632 N N . VAL A 1 635 ? -3.191 -5.803 29.671 1.00 91.69 635 VAL A N 1
ATOM 4633 C CA . VAL A 1 635 ? -2.652 -4.735 28.815 1.00 91.69 635 VAL A CA 1
ATOM 4634 C C . VAL A 1 635 ? -1.708 -3.812 29.580 1.00 91.69 635 VAL A C 1
ATOM 4636 O O . VAL A 1 635 ? -0.646 -3.471 29.058 1.00 91.69 635 VAL A O 1
ATOM 4639 N N . LEU A 1 636 ? -2.024 -3.457 30.831 1.00 90.00 636 LEU A N 1
ATOM 4640 C CA . LEU A 1 636 ? -1.116 -2.686 31.687 1.00 90.00 636 LEU A CA 1
ATOM 4641 C C . LEU A 1 636 ? 0.228 -3.399 31.856 1.00 90.00 636 LEU A C 1
ATOM 4643 O O . LEU A 1 636 ? 1.266 -2.745 31.817 1.00 90.00 636 LEU A O 1
ATOM 4647 N N . ALA A 1 637 ? 0.213 -4.726 31.997 1.00 85.69 637 ALA A N 1
ATOM 4648 C CA . ALA A 1 637 ? 1.422 -5.530 32.054 1.00 85.69 637 ALA A CA 1
ATOM 4649 C C . ALA A 1 637 ? 2.135 -5.619 30.697 1.00 85.69 637 ALA A C 1
ATOM 4651 O O . ALA A 1 637 ? 3.351 -5.498 30.658 1.00 85.69 637 ALA A O 1
ATOM 4652 N N . ALA A 1 638 ? 1.437 -5.783 29.576 1.00 85.62 638 ALA A N 1
ATOM 4653 C CA . ALA A 1 638 ? 2.089 -5.889 28.267 1.00 85.62 638 ALA A CA 1
ATOM 4654 C C . ALA A 1 638 ? 2.688 -4.555 27.768 1.00 85.62 638 ALA A C 1
ATOM 4656 O O . ALA A 1 638 ? 3.705 -4.544 27.079 1.00 85.62 638 ALA A O 1
ATOM 4657 N N . ARG A 1 639 ? 2.079 -3.411 28.110 1.00 84.31 639 ARG A N 1
ATOM 4658 C CA . ARG A 1 639 ? 2.406 -2.082 27.552 1.00 84.31 639 ARG A CA 1
ATOM 4659 C C . ARG A 1 639 ? 3.099 -1.137 28.545 1.00 84.31 639 ARG A C 1
ATOM 4661 O O . ARG A 1 639 ? 2.925 0.080 28.477 1.00 84.31 639 ARG A O 1
ATOM 4668 N N . ARG A 1 640 ? 3.906 -1.673 29.468 1.00 81.19 640 ARG A N 1
ATOM 4669 C CA . ARG A 1 640 ? 4.561 -0.902 30.553 1.00 81.19 640 ARG A CA 1
ATOM 4670 C C . ARG A 1 640 ? 5.535 0.162 30.052 1.00 81.19 640 ARG A C 1
ATOM 4672 O O . ARG A 1 640 ? 5.583 1.244 30.620 1.00 81.19 640 ARG A O 1
ATOM 4679 N N . ALA A 1 641 ? 6.271 -0.125 28.977 1.00 75.38 641 ALA A N 1
ATOM 4680 C CA . ALA A 1 641 ? 7.301 0.769 28.439 1.00 75.38 641 ALA A CA 1
ATOM 4681 C C . ALA A 1 641 ? 6.757 2.127 27.951 1.00 75.38 641 ALA A C 1
ATOM 4683 O O . ALA A 1 641 ? 7.502 3.098 27.895 1.00 75.38 641 ALA A O 1
ATOM 4684 N N . GLY A 1 642 ? 5.460 2.210 27.626 1.00 72.56 642 GLY A N 1
ATOM 4685 C CA . GLY A 1 642 ? 4.805 3.454 27.212 1.00 72.56 642 GLY A CA 1
ATOM 4686 C C . GLY A 1 642 ? 4.315 4.335 28.368 1.00 72.56 642 GLY A C 1
ATOM 4687 O O . GLY A 1 642 ? 3.677 5.353 28.116 1.00 72.56 642 GLY A O 1
ATOM 4688 N N . ARG A 1 643 ? 4.550 3.954 29.634 1.00 83.00 643 ARG A N 1
ATOM 4689 C CA . ARG A 1 643 ? 4.092 4.686 30.829 1.00 83.00 643 ARG A CA 1
ATOM 4690 C C . ARG A 1 643 ? 5.186 4.805 31.879 1.00 83.00 643 ARG A C 1
ATOM 4692 O O . ARG A 1 643 ? 6.126 4.018 31.921 1.00 83.00 643 ARG A O 1
ATOM 4699 N N . SER A 1 644 ? 5.022 5.757 32.799 1.00 85.12 644 SER A N 1
ATOM 4700 C CA . SER A 1 644 ? 5.884 5.803 33.978 1.00 85.12 644 SER A CA 1
ATOM 4701 C C . SER A 1 644 ? 5.617 4.592 34.896 1.00 85.12 644 SER A C 1
ATOM 4703 O O . SER A 1 644 ? 4.467 4.141 35.019 1.00 85.12 644 SER A O 1
ATOM 4705 N N . PRO A 1 645 ? 6.647 4.064 35.587 1.00 83.56 645 PRO A N 1
ATOM 4706 C CA . PRO A 1 645 ? 6.480 2.952 36.527 1.00 83.56 645 PRO A CA 1
ATOM 4707 C C . PRO A 1 645 ? 5.467 3.257 37.639 1.00 83.56 645 PRO A C 1
ATOM 4709 O O . PRO A 1 645 ? 4.661 2.400 37.999 1.00 83.56 645 PRO A O 1
ATOM 4712 N N . ALA A 1 646 ? 5.451 4.500 38.132 1.00 85.81 646 ALA A N 1
ATOM 4713 C CA . ALA A 1 646 ? 4.522 4.948 39.166 1.00 85.81 646 ALA A CA 1
ATOM 4714 C C . ALA A 1 646 ? 3.061 4.968 38.680 1.00 85.81 646 ALA A C 1
ATOM 4716 O O . ALA A 1 646 ? 2.178 4.478 39.385 1.00 85.81 646 ALA A O 1
ATOM 4717 N N . ALA A 1 647 ? 2.800 5.469 37.465 1.00 85.25 647 ALA A N 1
ATOM 4718 C CA . ALA A 1 647 ? 1.453 5.481 36.888 1.00 85.25 647 ALA A CA 1
ATOM 4719 C C . ALA A 1 647 ? 0.934 4.057 36.635 1.00 85.25 647 ALA A C 1
ATOM 4721 O O . ALA A 1 647 ? -0.220 3.748 36.931 1.00 85.25 647 ALA A O 1
ATOM 4722 N N . THR A 1 648 ? 1.807 3.168 36.153 1.00 87.31 648 THR A N 1
ATOM 4723 C CA . THR A 1 648 ? 1.478 1.750 35.952 1.00 87.31 648 THR A CA 1
ATOM 4724 C C . THR A 1 648 ? 1.129 1.072 37.280 1.00 87.31 648 THR A C 1
ATOM 4726 O O . THR A 1 648 ? 0.087 0.428 37.380 1.00 87.31 648 THR A O 1
ATOM 4729 N N . CYS A 1 649 ? 1.941 1.276 38.323 1.00 89.12 649 CYS A N 1
ATOM 4730 C CA . CYS A 1 649 ? 1.681 0.755 39.667 1.00 89.12 649 CYS A CA 1
ATOM 4731 C C . CYS A 1 649 ? 0.336 1.248 40.224 1.00 89.12 649 CYS A C 1
ATOM 4733 O O . CYS A 1 649 ? -0.470 0.451 40.706 1.00 89.12 649 CYS A O 1
ATOM 4735 N N . ALA A 1 650 ? 0.048 2.548 40.104 1.00 90.62 650 ALA A N 1
ATOM 4736 C CA . ALA A 1 650 ? -1.209 3.131 40.567 1.00 90.62 650 ALA A CA 1
ATOM 4737 C C . ALA A 1 650 ? -2.437 2.510 39.874 1.00 90.62 650 ALA A C 1
ATOM 4739 O O . ALA A 1 650 ? -3.412 2.162 40.548 1.00 90.62 650 ALA A O 1
ATOM 4740 N N . LEU A 1 651 ? -2.380 2.305 38.553 1.00 91.44 651 LEU A N 1
ATOM 4741 C CA . LEU A 1 651 ? -3.460 1.679 37.781 1.00 91.44 651 LEU A CA 1
ATOM 4742 C C . LEU A 1 651 ? -3.637 0.191 38.114 1.00 91.44 651 LEU A C 1
ATOM 4744 O O . LEU A 1 651 ? -4.770 -0.261 38.294 1.00 91.44 651 LEU A O 1
ATOM 4748 N N . VAL A 1 652 ? -2.545 -0.567 38.268 1.00 92.19 652 VAL A N 1
ATOM 4749 C CA . VAL A 1 652 ? -2.601 -1.979 38.693 1.00 92.19 652 VAL A CA 1
ATOM 4750 C C . VAL A 1 652 ? -3.220 -2.091 40.084 1.00 92.19 652 VAL A C 1
ATOM 4752 O O . VAL A 1 652 ? -4.134 -2.889 40.289 1.00 92.19 652 VAL A O 1
ATOM 4755 N N . ARG A 1 653 ? -2.799 -1.244 41.030 1.00 91.62 653 ARG A N 1
ATOM 4756 C CA . ARG A 1 653 ? -3.362 -1.204 42.387 1.00 91.62 653 ARG A CA 1
ATOM 4757 C C . ARG A 1 653 ? -4.842 -0.851 42.387 1.00 91.62 653 ARG A C 1
ATOM 4759 O O . ARG A 1 653 ? -5.618 -1.474 43.109 1.00 91.62 653 ARG A O 1
ATOM 4766 N N . ARG A 1 654 ? -5.254 0.136 41.589 1.00 93.12 654 ARG A N 1
ATOM 4767 C CA . ARG A 1 654 ? -6.668 0.507 41.456 1.00 93.12 654 ARG A CA 1
ATOM 4768 C C . ARG A 1 654 ? -7.494 -0.638 40.881 1.00 93.12 654 ARG A C 1
ATOM 4770 O O . ARG A 1 654 ? -8.541 -0.950 41.434 1.00 93.12 654 ARG A O 1
ATOM 4777 N N . THR A 1 655 ? -7.005 -1.289 39.832 1.00 92.69 655 THR A N 1
ATOM 4778 C CA . THR A 1 655 ? -7.691 -2.430 39.211 1.00 92.69 655 THR A CA 1
ATOM 4779 C C . THR A 1 655 ? -7.782 -3.615 40.181 1.00 92.69 655 THR A C 1
ATOM 4781 O O . THR A 1 655 ? -8.846 -4.211 40.327 1.00 92.69 655 THR A O 1
ATOM 4784 N N . GLY A 1 656 ? -6.719 -3.882 40.949 1.00 90.88 656 GLY A N 1
ATOM 4785 C CA . GLY A 1 656 ? -6.720 -4.872 42.031 1.00 90.88 656 GLY A CA 1
ATOM 4786 C C . GLY A 1 656 ? -7.748 -4.565 43.125 1.00 90.88 656 GLY A C 1
ATOM 4787 O O . GLY A 1 656 ? -8.498 -5.450 43.527 1.00 90.88 656 GLY A O 1
ATOM 4788 N N . ARG A 1 657 ? -7.871 -3.299 43.557 1.00 93.69 657 ARG A N 1
ATOM 4789 C CA . ARG A 1 657 ? -8.904 -2.874 44.528 1.00 93.69 657 ARG A CA 1
ATOM 4790 C C . ARG A 1 657 ? -10.325 -3.146 44.038 1.00 93.69 657 ARG A C 1
ATOM 4792 O O . ARG A 1 657 ? -11.194 -3.417 44.860 1.00 93.69 657 ARG A O 1
ATOM 4799 N N . LEU A 1 658 ? -10.572 -3.042 42.731 1.00 93.38 658 LEU A N 1
ATOM 4800 C CA . LEU A 1 658 ? -11.877 -3.349 42.142 1.00 93.38 658 LEU A CA 1
ATOM 4801 C C . LEU A 1 658 ? -12.129 -4.861 42.104 1.00 93.38 658 LEU A C 1
ATOM 4803 O O . LEU A 1 658 ? -13.204 -5.301 42.502 1.00 93.38 658 LEU A O 1
ATOM 4807 N N . LEU A 1 659 ? -11.131 -5.653 41.706 1.00 91.31 659 LEU A N 1
ATOM 4808 C CA . LEU A 1 659 ? -11.235 -7.114 41.620 1.00 91.31 659 LEU A CA 1
ATOM 4809 C C . LEU A 1 659 ? -11.444 -7.785 42.983 1.00 91.31 659 LEU A C 1
ATOM 4811 O O . LEU A 1 659 ? -12.281 -8.677 43.107 1.00 91.31 659 LEU A O 1
ATOM 4815 N N . VAL A 1 660 ? -10.745 -7.327 44.023 1.00 93.12 660 VAL A N 1
ATOM 4816 C CA . VAL A 1 660 ? -10.783 -7.936 45.368 1.00 93.12 660 VAL A CA 1
ATOM 4817 C C . VAL A 1 660 ? -12.120 -7.711 46.093 1.00 93.12 660 VAL A C 1
ATOM 4819 O O . VAL A 1 660 ? -12.393 -8.347 47.108 1.00 93.12 660 VAL A O 1
ATOM 4822 N N . ARG A 1 661 ? -13.021 -6.881 45.546 1.00 92.56 661 ARG A N 1
ATOM 4823 C CA . ARG A 1 661 ? -14.399 -6.734 46.058 1.00 92.56 661 ARG A CA 1
ATOM 4824 C C . ARG A 1 661 ? -15.196 -8.039 46.020 1.00 92.56 661 ARG A C 1
ATOM 4826 O O . ARG A 1 661 ? -16.191 -8.156 46.729 1.00 92.56 661 ARG A O 1
ATOM 4833 N N . THR A 1 662 ? -14.777 -8.999 45.197 1.00 90.12 662 THR A N 1
ATOM 4834 C CA . THR A 1 662 ? -15.383 -10.328 45.102 1.00 90.12 662 THR A CA 1
ATOM 4835 C C . THR A 1 662 ? -14.319 -11.408 45.325 1.00 90.12 662 THR A C 1
ATOM 4837 O O . THR A 1 662 ? -13.164 -11.214 44.937 1.00 90.12 662 THR A O 1
ATOM 4840 N N . PRO A 1 663 ? -14.670 -12.566 45.914 1.00 88.50 663 PRO A N 1
ATOM 4841 C CA . PRO A 1 663 ? -13.717 -13.662 46.093 1.00 88.50 663 PRO A CA 1
ATOM 4842 C C . PRO A 1 663 ? -13.226 -14.226 44.751 1.00 88.50 663 PRO A C 1
ATOM 4844 O O . PRO A 1 663 ? -12.054 -14.575 44.618 1.00 88.50 663 PRO A O 1
ATOM 4847 N N . GLU A 1 664 ? -14.097 -14.262 43.737 1.00 88.94 664 GLU A N 1
ATOM 4848 C CA . GLU A 1 664 ? -13.735 -14.666 42.375 1.00 88.94 664 GLU A CA 1
ATOM 4849 C C . GLU A 1 664 ? -12.713 -13.703 41.755 1.00 88.94 664 GLU A C 1
ATOM 4851 O O . GLU A 1 664 ? -11.682 -14.137 41.236 1.00 88.94 664 GLU A O 1
ATOM 4856 N N . GLY A 1 665 ? -12.953 -12.392 41.853 1.00 90.00 665 GLY A N 1
ATOM 4857 C CA . GLY A 1 665 ? -12.033 -11.378 41.349 1.00 90.00 665 GLY A CA 1
ATOM 4858 C C . GLY A 1 665 ? -10.691 -11.373 42.087 1.00 90.00 665 GLY A C 1
ATOM 4859 O O . GLY A 1 665 ? -9.656 -11.256 41.433 1.00 90.00 665 GLY A O 1
ATOM 4860 N N . ALA A 1 666 ? -10.678 -11.593 43.407 1.00 90.12 666 ALA A N 1
ATOM 4861 C CA . ALA A 1 666 ? -9.444 -11.753 44.183 1.00 90.12 666 ALA A CA 1
ATOM 4862 C C . ALA A 1 666 ? -8.606 -12.947 43.687 1.00 90.12 666 ALA A C 1
ATOM 4864 O O . ALA A 1 666 ? -7.415 -12.802 43.411 1.00 90.12 666 ALA A O 1
ATOM 4865 N N . GLY A 1 667 ? -9.236 -14.112 43.487 1.00 91.38 667 GLY A N 1
ATOM 4866 C CA . GLY A 1 667 ? -8.558 -15.292 42.942 1.00 91.38 667 GLY A CA 1
ATOM 4867 C C . GLY A 1 667 ? -8.040 -15.082 41.514 1.00 91.38 667 GLY A C 1
ATOM 4868 O O . GLY A 1 667 ? -6.948 -15.541 41.171 1.00 91.38 667 GLY A O 1
ATOM 4869 N N . ARG A 1 668 ? -8.792 -14.353 40.681 1.00 92.25 668 ARG A N 1
ATOM 4870 C CA . ARG A 1 668 ? -8.391 -14.009 39.309 1.00 92.25 668 ARG A CA 1
ATOM 4871 C C . ARG A 1 668 ? -7.198 -13.057 39.282 1.00 92.25 668 ARG A C 1
ATOM 4873 O O . ARG A 1 668 ? -6.281 -13.281 38.497 1.00 92.25 668 ARG A O 1
ATOM 4880 N N . PHE A 1 669 ? -7.190 -12.052 40.156 1.00 93.00 669 PHE A N 1
ATOM 4881 C CA . PHE A 1 669 ? -6.088 -11.103 40.305 1.00 93.00 669 PHE A CA 1
ATOM 4882 C C . PHE A 1 669 ? -4.783 -11.809 40.687 1.00 93.00 669 PHE A C 1
ATOM 4884 O O . PHE A 1 669 ? -3.774 -11.654 39.996 1.00 93.00 669 PHE A O 1
ATOM 4891 N N . ASP A 1 670 ? -4.831 -12.651 41.724 1.00 92.94 670 ASP A N 1
ATOM 4892 C CA . ASP A 1 670 ? -3.692 -13.446 42.190 1.00 92.94 670 ASP A CA 1
ATOM 4893 C C . ASP A 1 670 ? -3.143 -14.350 41.086 1.00 92.94 670 ASP A C 1
ATOM 4895 O O . ASP A 1 670 ? -1.944 -14.343 40.798 1.00 92.94 670 ASP A O 1
ATOM 4899 N N . ARG A 1 671 ? -4.029 -15.113 40.434 1.00 92.94 671 ARG A N 1
ATOM 4900 C CA . ARG A 1 671 ? -3.646 -16.020 39.350 1.00 92.94 671 ARG A CA 1
ATOM 4901 C C . ARG A 1 671 ? -3.016 -15.260 38.188 1.00 92.94 671 ARG A C 1
ATOM 4903 O O . ARG A 1 671 ? -1.958 -15.662 37.711 1.00 92.94 671 ARG A O 1
ATOM 4910 N N . ARG A 1 672 ? -3.630 -14.156 37.756 1.00 93.69 672 ARG A N 1
ATOM 4911 C CA . ARG A 1 672 ? -3.156 -13.383 36.607 1.00 93.69 672 ARG A CA 1
ATOM 4912 C C . ARG A 1 672 ? -1.805 -12.731 36.871 1.00 93.69 672 ARG A C 1
ATOM 4914 O O . ARG A 1 672 ? -0.944 -12.798 36.001 1.00 93.69 672 ARG A O 1
ATOM 4921 N N . LEU A 1 673 ? -1.591 -12.139 38.048 1.00 91.38 673 LEU A N 1
ATOM 4922 C CA . LEU A 1 673 ? -0.292 -11.561 38.405 1.00 91.38 673 LEU A CA 1
ATOM 4923 C C . LEU A 1 673 ? 0.815 -12.616 38.418 1.00 91.38 673 LEU A C 1
ATOM 4925 O O . LEU A 1 673 ? 1.902 -12.359 37.909 1.00 91.38 673 LEU A O 1
ATOM 4929 N N . VAL A 1 674 ? 0.535 -13.804 38.958 1.00 93.31 674 VAL A N 1
ATOM 4930 C CA . VAL A 1 674 ? 1.495 -14.913 38.951 1.00 93.31 674 VAL A CA 1
ATOM 4931 C C . VAL A 1 674 ? 1.769 -15.396 37.524 1.00 93.31 674 VAL A C 1
ATOM 4933 O O . VAL A 1 674 ? 2.927 -15.597 37.171 1.00 93.31 674 VAL A O 1
ATOM 4936 N N . ASP A 1 675 ? 0.738 -15.572 36.695 1.00 92.88 675 ASP A N 1
ATOM 4937 C CA . ASP A 1 675 ? 0.896 -16.028 35.309 1.00 92.88 675 ASP A CA 1
ATOM 4938 C C . ASP A 1 675 ? 1.693 -15.020 34.466 1.00 92.88 675 ASP A C 1
ATOM 4940 O O . ASP A 1 675 ? 2.593 -15.414 33.725 1.00 92.88 675 ASP A O 1
ATOM 4944 N N . LEU A 1 676 ? 1.430 -13.721 34.629 1.00 89.00 676 LEU A N 1
ATOM 4945 C CA . LEU A 1 676 ? 2.196 -12.663 33.970 1.00 89.00 676 LEU A CA 1
ATOM 4946 C C . LEU A 1 676 ? 3.647 -12.612 34.478 1.00 89.00 676 LEU A C 1
ATOM 4948 O O . LEU A 1 676 ? 4.561 -12.499 33.670 1.00 89.00 676 LEU A O 1
ATOM 4952 N N . ALA A 1 677 ? 3.879 -12.752 35.789 1.00 89.25 677 ALA A N 1
ATOM 4953 C CA . ALA A 1 677 ? 5.225 -12.790 36.369 1.00 89.25 677 ALA A CA 1
ATOM 4954 C C . ALA A 1 677 ? 6.038 -14.019 35.922 1.00 89.25 677 ALA A C 1
ATOM 4956 O O . ALA A 1 677 ? 7.256 -13.941 35.813 1.00 89.25 677 ALA A O 1
ATOM 4957 N N . ARG A 1 678 ? 5.390 -15.158 35.636 1.00 91.56 678 ARG A N 1
ATOM 4958 C CA . ARG A 1 678 ? 6.066 -16.335 35.058 1.00 91.56 678 ARG A CA 1
ATOM 4959 C C . ARG A 1 678 ? 6.508 -16.116 33.614 1.00 91.56 678 ARG A C 1
ATOM 4961 O O . ARG A 1 678 ? 7.502 -16.701 33.204 1.00 91.56 678 ARG A O 1
ATOM 4968 N N . GLY A 1 679 ? 5.745 -15.343 32.845 1.00 88.19 679 GLY A N 1
ATOM 4969 C CA . GLY A 1 679 ? 6.051 -15.064 31.441 1.00 88.19 679 GLY A CA 1
ATOM 4970 C C . GLY A 1 679 ? 7.081 -13.951 31.233 1.00 88.19 679 GLY A C 1
ATOM 4971 O O . GLY A 1 679 ? 7.576 -13.805 30.120 1.00 88.19 679 GLY A O 1
ATOM 4972 N N . ASP A 1 680 ? 7.383 -13.162 32.268 1.00 87.94 680 ASP A N 1
ATOM 4973 C CA . ASP A 1 680 ? 8.159 -11.925 32.162 1.00 87.94 680 ASP A CA 1
ATOM 4974 C C . ASP A 1 680 ? 8.923 -11.637 33.472 1.00 87.94 680 ASP A C 1
ATOM 4976 O O . ASP A 1 680 ? 8.351 -11.181 34.468 1.00 87.94 680 ASP A O 1
ATOM 4980 N N . ALA A 1 681 ? 10.232 -11.912 33.472 1.00 87.75 681 ALA A N 1
ATOM 4981 C CA . ALA A 1 681 ? 11.097 -11.751 34.644 1.00 87.75 681 ALA A CA 1
ATOM 4982 C C . ALA A 1 681 ? 11.219 -10.283 35.095 1.00 87.75 681 ALA A C 1
ATOM 4984 O O . ALA A 1 681 ? 11.263 -9.989 36.294 1.00 87.75 681 ALA A O 1
ATOM 4985 N N . ASP A 1 682 ? 11.197 -9.337 34.153 1.00 87.38 682 ASP A N 1
ATOM 4986 C CA . ASP A 1 682 ? 11.240 -7.904 34.448 1.00 87.38 682 ASP A CA 1
ATOM 4987 C C . ASP A 1 682 ? 9.964 -7.458 35.159 1.00 87.38 682 ASP A C 1
ATOM 4989 O O . ASP A 1 682 ? 10.012 -6.662 36.105 1.00 87.38 682 ASP A O 1
ATOM 4993 N N . LEU A 1 683 ? 8.814 -8.002 34.750 1.00 86.31 683 LEU A N 1
ATOM 4994 C CA . LEU A 1 683 ? 7.559 -7.798 35.461 1.00 86.31 683 LEU A CA 1
ATOM 4995 C C . LEU A 1 683 ? 7.620 -8.373 36.871 1.00 86.31 683 LEU A C 1
ATOM 4997 O O . LEU A 1 683 ? 7.206 -7.692 37.807 1.00 86.31 683 LEU A O 1
ATOM 5001 N N . ALA A 1 684 ? 8.125 -9.599 37.030 1.00 89.00 684 ALA A N 1
ATOM 5002 C CA . ALA A 1 684 ? 8.226 -10.247 38.334 1.00 89.00 684 ALA A CA 1
ATOM 5003 C C . ALA A 1 684 ? 9.035 -9.387 39.316 1.00 89.00 684 ALA A C 1
ATOM 5005 O O . ALA A 1 684 ? 8.561 -9.108 40.419 1.00 89.00 684 ALA A O 1
ATOM 5006 N N . ARG A 1 685 ? 10.200 -8.881 38.885 1.00 90.00 685 ARG A N 1
ATOM 5007 C CA . ARG A 1 685 ? 11.037 -7.961 39.673 1.00 90.00 685 ARG A CA 1
ATOM 5008 C C . ARG A 1 685 ? 10.325 -6.646 39.972 1.00 90.00 685 ARG A C 1
ATOM 5010 O O . ARG A 1 685 ? 10.342 -6.187 41.109 1.00 90.00 685 ARG A O 1
ATOM 5017 N N . THR A 1 686 ? 9.647 -6.070 38.982 1.00 89.56 686 THR A N 1
ATOM 5018 C CA . THR A 1 686 ? 8.900 -4.813 39.148 1.00 89.56 686 THR A CA 1
ATOM 5019 C C . THR A 1 686 ? 7.776 -4.953 40.181 1.00 89.56 686 THR A C 1
ATOM 5021 O O . THR A 1 686 ? 7.633 -4.111 41.065 1.00 89.56 686 THR A O 1
ATOM 5024 N N . VAL A 1 687 ? 6.994 -6.033 40.111 1.00 88.00 687 VAL A N 1
ATOM 5025 C CA . VAL A 1 687 ? 5.896 -6.294 41.053 1.00 88.00 687 VAL A CA 1
ATOM 5026 C C . VAL A 1 687 ? 6.441 -6.628 42.442 1.00 88.00 687 VAL A C 1
ATOM 5028 O O . VAL A 1 687 ? 5.897 -6.145 43.434 1.00 88.00 687 VAL A O 1
ATOM 5031 N N . ALA A 1 688 ? 7.529 -7.398 42.537 1.00 89.94 688 ALA A N 1
ATOM 5032 C CA . ALA A 1 688 ? 8.199 -7.668 43.808 1.00 89.94 688 ALA A CA 1
ATOM 5033 C C . ALA A 1 688 ? 8.704 -6.375 44.469 1.00 89.94 688 ALA A C 1
ATOM 5035 O O . ALA A 1 688 ? 8.486 -6.188 45.667 1.00 89.94 688 ALA A O 1
ATOM 5036 N N . GLN A 1 689 ? 9.279 -5.455 43.687 1.00 91.06 689 GLN A N 1
ATOM 5037 C CA . GLN A 1 689 ? 9.695 -4.140 44.169 1.00 91.06 689 GLN A CA 1
ATOM 5038 C C . GLN A 1 689 ? 8.503 -3.333 44.694 1.00 91.06 689 GLN A C 1
ATOM 5040 O O . GLN A 1 689 ? 8.554 -2.833 45.812 1.00 91.06 689 GLN A O 1
ATOM 5045 N N . TRP A 1 690 ? 7.387 -3.273 43.958 1.00 91.00 690 TRP A N 1
ATOM 5046 C CA . TRP A 1 690 ? 6.184 -2.575 44.431 1.00 91.00 690 TRP A CA 1
ATOM 5047 C C . TRP A 1 690 ? 5.640 -3.146 45.745 1.00 91.00 690 TRP A C 1
ATOM 5049 O O . TRP A 1 690 ? 5.184 -2.384 46.600 1.00 91.00 690 TRP A O 1
ATOM 5059 N N . ILE A 1 691 ? 5.679 -4.474 45.910 1.00 88.94 691 ILE A N 1
ATOM 5060 C CA . ILE A 1 691 ? 5.273 -5.149 47.151 1.00 88.94 691 ILE A CA 1
ATOM 5061 C C . ILE A 1 691 ? 6.228 -4.788 48.297 1.00 88.94 691 ILE A C 1
ATOM 5063 O O . ILE A 1 691 ? 5.758 -4.555 49.411 1.00 88.94 691 ILE A O 1
ATOM 5067 N N . ALA A 1 692 ? 7.537 -4.723 48.040 1.00 88.94 692 ALA A N 1
ATOM 5068 C CA . ALA A 1 692 ? 8.542 -4.345 49.032 1.00 88.94 692 ALA A CA 1
ATOM 5069 C C . ALA A 1 692 ? 8.424 -2.872 49.459 1.00 88.94 692 ALA A C 1
ATOM 5071 O O . ALA A 1 692 ? 8.543 -2.573 50.646 1.00 88.94 692 ALA A O 1
ATOM 5072 N N . ASP A 1 693 ? 8.126 -1.976 48.515 1.00 89.19 693 ASP A N 1
ATOM 5073 C CA . ASP A 1 693 ? 7.983 -0.538 48.764 1.00 89.19 693 ASP A CA 1
ATOM 5074 C C . ASP A 1 693 ? 6.733 -0.206 49.602 1.00 89.19 693 ASP A C 1
ATOM 5076 O O . ASP A 1 693 ? 6.740 0.746 50.382 1.00 89.19 693 ASP A O 1
ATOM 5080 N N . ALA A 1 694 ? 5.647 -0.980 49.460 1.00 88.75 694 ALA A N 1
ATOM 5081 C CA . ALA A 1 694 ? 4.363 -0.713 50.121 1.00 88.75 694 ALA A CA 1
ATOM 5082 C C . ALA A 1 694 ? 3.656 -1.988 50.643 1.00 88.75 694 ALA A C 1
ATOM 5084 O O . ALA A 1 694 ? 2.530 -2.302 50.232 1.00 88.75 694 ALA A O 1
ATOM 5085 N N . PRO A 1 695 ? 4.256 -2.726 51.594 1.00 86.62 695 PRO A N 1
ATOM 5086 C CA . PRO A 1 695 ? 3.824 -4.077 51.951 1.00 86.62 695 PRO A CA 1
ATOM 5087 C C . PRO A 1 695 ? 2.391 -4.142 52.480 1.00 86.62 695 PRO A C 1
ATOM 5089 O O . PRO A 1 695 ? 1.655 -5.061 52.128 1.00 86.62 695 PRO A O 1
ATOM 5092 N N . GLN A 1 696 ? 1.952 -3.149 53.259 1.00 86.12 696 GLN A N 1
ATOM 5093 C CA . GLN A 1 696 ? 0.602 -3.152 53.837 1.00 86.12 696 GLN A CA 1
ATOM 5094 C C . GLN A 1 696 ? -0.490 -2.855 52.812 1.00 86.12 696 GLN A C 1
ATOM 5096 O O . GLN A 1 696 ? -1.603 -3.367 52.918 1.00 86.12 696 GLN A O 1
ATOM 5101 N N . GLU A 1 697 ? -0.169 -2.075 51.782 1.00 86.31 697 GLU A N 1
ATOM 5102 C CA . GLU A 1 697 ? -1.121 -1.745 50.727 1.00 86.31 697 GLU A CA 1
ATOM 5103 C C . GLU A 1 697 ? -1.330 -2.927 49.775 1.00 86.31 697 GLU A C 1
ATOM 5105 O O . GLU A 1 697 ? -2.453 -3.179 49.340 1.00 86.31 697 GLU A O 1
ATOM 5110 N N . TRP A 1 698 ? -0.266 -3.679 49.483 1.00 88.75 698 TRP A N 1
ATOM 5111 C CA . TRP A 1 698 ? -0.330 -4.897 48.674 1.00 88.75 698 TRP A CA 1
ATOM 5112 C C . TRP A 1 698 ? -0.816 -6.112 49.463 1.00 88.75 698 TRP A C 1
ATOM 5114 O O . TRP A 1 698 ? -1.373 -7.040 48.871 1.00 88.75 698 TRP A O 1
ATOM 5124 N N . ALA A 1 699 ? -0.673 -6.101 50.793 1.00 87.06 699 ALA A N 1
ATOM 5125 C CA . ALA A 1 699 ? -1.134 -7.189 51.642 1.00 87.06 699 ALA A CA 1
ATOM 5126 C C . ALA A 1 699 ? -2.650 -7.412 51.559 1.00 87.06 699 ALA A C 1
ATOM 5128 O O . ALA A 1 699 ? -3.106 -8.553 51.640 1.00 87.06 699 ALA A O 1
ATOM 5129 N N . ALA A 1 700 ? -3.398 -6.321 51.369 1.00 87.81 700 ALA A N 1
ATOM 5130 C CA . ALA A 1 700 ? -4.847 -6.313 51.200 1.00 87.81 700 ALA A CA 1
ATOM 5131 C C . ALA A 1 700 ? -5.311 -6.712 49.788 1.00 87.81 700 ALA A C 1
ATOM 5133 O O . ALA A 1 700 ? -6.499 -6.948 49.594 1.00 87.81 700 ALA A O 1
ATOM 5134 N N . LEU A 1 701 ? -4.405 -6.749 48.802 1.00 88.81 701 LEU A N 1
ATOM 5135 C CA . LEU A 1 701 ? -4.753 -6.954 47.392 1.00 88.81 701 LEU A CA 1
ATOM 5136 C C . LEU A 1 701 ? -4.342 -8.320 46.851 1.00 88.81 701 LEU A C 1
ATOM 5138 O O . LEU A 1 701 ? -5.072 -8.884 46.046 1.00 88.81 701 LEU A O 1
ATOM 5142 N N . VAL A 1 702 ? -3.181 -8.829 47.262 1.00 89.25 702 VAL A N 1
ATOM 5143 C CA . VAL A 1 702 ? -2.603 -10.067 46.718 1.00 89.25 702 VAL A CA 1
ATOM 5144 C C . VAL A 1 702 ? -2.524 -11.111 47.817 1.00 89.25 702 VAL A C 1
ATOM 5146 O O . VAL A 1 702 ? -1.989 -10.812 48.880 1.00 89.25 702 VAL A O 1
ATOM 5149 N N . GLY A 1 703 ? -2.980 -12.339 47.594 1.00 89.12 703 GLY A N 1
ATOM 5150 C CA . GLY A 1 703 ? -2.925 -13.413 48.584 1.00 89.12 703 GLY A CA 1
ATOM 5151 C C . GLY A 1 703 ? -1.489 -13.812 48.986 1.00 89.12 703 GLY A C 1
ATOM 5152 O O . GLY A 1 703 ? -0.554 -13.689 48.188 1.00 89.12 703 GLY A O 1
ATOM 5153 N N . PRO A 1 704 ? -1.266 -14.348 50.206 1.00 88.50 704 PRO A N 1
ATOM 5154 C CA . PRO A 1 704 ? 0.073 -14.711 50.694 1.00 88.50 704 PRO A CA 1
ATOM 5155 C C . PRO A 1 704 ? 0.832 -15.678 49.771 1.00 88.50 704 PRO A C 1
ATOM 5157 O O . PRO A 1 704 ? 2.033 -15.513 49.548 1.00 88.50 704 PRO A O 1
ATOM 5160 N N . SER A 1 705 ? 0.128 -16.659 49.200 1.00 89.00 705 SER A N 1
ATOM 5161 C CA . SER A 1 705 ? 0.697 -17.661 48.290 1.00 89.00 705 SER A CA 1
ATOM 5162 C C . SER A 1 705 ? 1.143 -17.054 46.956 1.00 89.00 705 SER A C 1
ATOM 5164 O O . SER A 1 705 ? 2.217 -17.394 46.453 1.00 89.00 705 SER A O 1
ATOM 5166 N N . ALA A 1 706 ? 0.362 -16.121 46.401 1.00 89.31 706 ALA A N 1
ATOM 5167 C CA . ALA A 1 706 ? 0.705 -15.415 45.169 1.00 89.31 706 ALA A CA 1
ATOM 5168 C C . ALA A 1 706 ? 1.911 -14.486 45.381 1.00 89.31 706 ALA A C 1
ATOM 5170 O O . ALA A 1 706 ? 2.870 -14.558 44.612 1.00 89.31 706 ALA A O 1
ATOM 5171 N N . ARG A 1 707 ? 1.941 -13.720 46.486 1.00 89.50 707 ARG A N 1
ATOM 5172 C CA . ARG A 1 707 ? 3.098 -12.877 46.854 1.00 89.50 707 ARG A CA 1
ATOM 5173 C C . ARG A 1 707 ? 4.387 -13.690 46.958 1.00 89.50 707 ARG A C 1
ATOM 5175 O O . ARG A 1 707 ? 5.387 -13.325 46.350 1.00 89.50 707 ARG A O 1
ATOM 5182 N N . ARG A 1 708 ? 4.356 -14.820 47.678 1.00 90.06 708 ARG A N 1
ATOM 5183 C CA . ARG A 1 708 ? 5.524 -15.707 47.822 1.00 90.06 708 ARG A CA 1
ATOM 5184 C C . ARG A 1 708 ? 6.000 -16.242 46.471 1.00 90.06 708 ARG A C 1
ATOM 5186 O O . ARG A 1 708 ? 7.198 -16.307 46.232 1.00 90.06 708 ARG A O 1
ATOM 5193 N N . THR A 1 709 ? 5.070 -16.595 45.586 1.00 91.31 709 THR A N 1
ATOM 5194 C CA . THR A 1 709 ? 5.405 -17.089 44.243 1.00 91.31 709 THR A CA 1
ATOM 5195 C C . THR A 1 709 ? 6.077 -16.006 43.397 1.00 91.31 709 THR A C 1
ATOM 5197 O O . THR A 1 709 ? 7.103 -16.279 42.787 1.00 91.31 709 THR A O 1
ATOM 5200 N N . ILE A 1 710 ? 5.553 -14.776 43.397 1.00 90.19 710 ILE A N 1
ATOM 5201 C CA . ILE A 1 710 ? 6.116 -13.654 42.626 1.00 90.19 710 ILE A CA 1
ATOM 5202 C C . ILE A 1 710 ? 7.518 -13.284 43.127 1.00 90.19 710 ILE A C 1
ATOM 5204 O O . ILE A 1 710 ? 8.426 -13.129 42.318 1.00 90.19 710 ILE A O 1
ATOM 5208 N N . VAL A 1 711 ? 7.719 -13.207 44.447 1.00 89.12 711 VAL A N 1
ATOM 5209 C CA . VAL A 1 711 ? 9.040 -12.928 45.041 1.00 89.12 711 VAL A CA 1
ATOM 5210 C C . VAL A 1 711 ? 10.050 -14.023 44.688 1.00 89.12 711 VAL A C 1
ATOM 5212 O O . VAL A 1 711 ? 11.180 -13.717 44.321 1.00 89.12 711 VAL A O 1
ATOM 5215 N N . ASN A 1 712 ? 9.640 -15.295 44.724 1.00 89.94 712 ASN A N 1
ATOM 5216 C CA . ASN A 1 712 ? 10.506 -16.401 44.317 1.00 89.94 712 ASN A CA 1
ATOM 5217 C C . ASN A 1 712 ? 10.887 -16.329 42.831 1.00 89.94 712 ASN A C 1
ATOM 5219 O O . ASN A 1 712 ? 12.034 -16.594 42.494 1.00 89.94 712 ASN A O 1
ATOM 5223 N N . LEU A 1 713 ? 9.944 -15.976 41.949 1.00 90.12 713 LEU A N 1
ATOM 5224 C CA . LEU A 1 713 ? 10.213 -15.809 40.516 1.00 90.12 713 LEU A CA 1
ATOM 5225 C C . LEU A 1 713 ? 11.166 -14.636 40.253 1.00 90.12 713 LEU A C 1
ATOM 5227 O O . LEU A 1 713 ? 12.062 -14.763 39.429 1.00 90.12 713 LEU A O 1
ATOM 5231 N N . ALA A 1 714 ? 11.016 -13.532 40.990 1.00 86.75 714 ALA A N 1
ATOM 5232 C CA . ALA A 1 714 ? 11.905 -12.376 40.894 1.00 86.75 714 ALA A CA 1
ATOM 5233 C C . ALA A 1 714 ? 13.347 -12.685 41.346 1.00 86.75 714 ALA A C 1
ATOM 5235 O O . ALA A 1 714 ? 14.283 -12.137 40.773 1.00 86.75 714 ALA A O 1
ATOM 5236 N N . GLY A 1 715 ? 13.523 -13.558 42.347 1.00 77.69 715 GLY A N 1
ATOM 5237 C CA . GLY A 1 715 ? 14.836 -13.959 42.874 1.00 77.69 715 GLY A CA 1
ATOM 5238 C C . GLY A 1 715 ? 15.478 -15.179 42.196 1.00 77.69 715 GLY A C 1
ATOM 5239 O O . GLY A 1 715 ? 16.636 -15.482 42.468 1.00 77.69 715 GLY A O 1
ATOM 5240 N N . ALA A 1 716 ? 14.766 -15.903 41.325 1.00 65.44 716 ALA A N 1
ATOM 5241 C CA . ALA A 1 716 ? 15.272 -17.137 40.712 1.00 65.44 716 ALA A CA 1
ATOM 5242 C C . ALA A 1 716 ? 16.382 -16.903 39.664 1.00 65.44 716 ALA A C 1
ATOM 5244 O O . ALA A 1 716 ? 17.227 -17.777 39.482 1.00 65.44 716 ALA A O 1
ATOM 5245 N N . GLU A 1 717 ? 16.432 -15.732 39.019 1.00 52.62 717 GLU A N 1
ATOM 5246 C CA . GLU A 1 717 ? 17.506 -15.368 38.074 1.00 52.62 717 GLU A CA 1
ATOM 5247 C C . GLU A 1 717 ? 18.725 -14.700 38.740 1.00 52.62 717 GLU A C 1
ATOM 5249 O O . GLU A 1 717 ? 19.767 -14.555 38.105 1.00 52.62 717 GLU A O 1
ATOM 5254 N N . GLU A 1 718 ? 18.667 -14.375 40.038 1.00 47.31 718 GLU A N 1
ATOM 5255 C CA . GLU A 1 718 ? 19.820 -13.877 40.812 1.00 47.31 718 GLU A CA 1
ATOM 5256 C C . GLU A 1 718 ? 20.827 -14.981 41.194 1.00 47.31 718 GLU A C 1
ATOM 5258 O O . GLU A 1 718 ? 21.713 -14.762 42.020 1.00 47.31 718 GLU A O 1
ATOM 5263 N N . THR A 1 719 ? 20.760 -16.164 40.571 1.00 36.84 719 THR A N 1
ATOM 5264 C CA . THR A 1 719 ? 21.854 -17.146 40.633 1.00 36.84 719 THR A CA 1
ATOM 5265 C C . THR A 1 719 ? 22.763 -17.023 39.407 1.00 36.84 719 THR A C 1
ATOM 5267 O O . THR A 1 719 ? 22.560 -17.720 38.412 1.00 36.84 719 THR A O 1
ATOM 5270 N N . PRO A 1 720 ? 23.820 -16.185 39.444 1.00 39.19 720 PRO A N 1
ATOM 5271 C CA . PRO A 1 720 ? 24.912 -16.340 38.505 1.00 39.19 720 PRO A CA 1
ATOM 5272 C C . PRO A 1 720 ? 25.588 -17.686 38.778 1.00 39.19 720 PRO A C 1
ATOM 5274 O O . PRO A 1 720 ? 25.901 -18.042 39.916 1.00 39.19 720 PRO A O 1
ATOM 5277 N N . ALA A 1 721 ? 25.821 -18.433 37.706 1.00 42.41 721 ALA A N 1
ATOM 5278 C CA . ALA A 1 721 ? 26.633 -19.634 37.696 1.00 42.41 721 ALA A CA 1
ATOM 5279 C C . ALA A 1 721 ? 28.073 -19.327 38.151 1.00 42.41 721 ALA A C 1
ATOM 5281 O O . ALA A 1 721 ? 28.950 -19.103 37.327 1.00 42.41 721 ALA A O 1
ATOM 5282 N N . VAL A 1 722 ? 28.328 -19.342 39.461 1.00 43.94 722 VAL A N 1
ATOM 5283 C CA . VAL A 1 722 ? 29.657 -19.546 40.054 1.00 43.94 722 VAL A CA 1
ATOM 5284 C C . VAL A 1 722 ? 29.497 -20.332 41.356 1.00 43.94 722 VAL A C 1
ATOM 5286 O O . VAL A 1 722 ? 29.472 -19.776 42.446 1.00 43.94 722 VAL A O 1
ATOM 5289 N N . VAL A 1 723 ? 29.442 -21.659 41.246 1.00 39.09 723 VAL A N 1
ATOM 5290 C CA . VAL A 1 723 ? 30.066 -22.537 42.245 1.00 39.09 723 VAL A CA 1
ATOM 5291 C C . VAL A 1 723 ? 30.893 -23.546 41.467 1.00 39.09 723 VAL A C 1
ATOM 5293 O O . VAL A 1 723 ? 30.431 -24.610 41.060 1.00 39.09 723 VAL A O 1
ATOM 5296 N N . ALA A 1 724 ? 32.135 -23.152 41.201 1.00 38.16 724 ALA A N 1
ATOM 5297 C CA . ALA A 1 724 ? 33.172 -24.077 40.802 1.00 38.16 724 ALA A CA 1
ATOM 5298 C C . ALA A 1 724 ? 33.496 -25.004 41.986 1.00 38.16 724 ALA A C 1
ATOM 5300 O O . ALA A 1 724 ? 33.807 -24.539 43.078 1.00 38.16 724 ALA A O 1
ATOM 5301 N N . GLY A 1 725 ? 33.406 -26.308 41.724 1.00 36.47 725 GLY A N 1
ATOM 5302 C CA . GLY A 1 725 ? 34.262 -27.377 42.246 1.00 36.47 725 GLY A CA 1
ATOM 5303 C C . GLY A 1 725 ? 34.697 -27.336 43.714 1.00 36.47 725 GLY A C 1
ATOM 5304 O O . GLY A 1 725 ? 35.707 -26.732 44.053 1.00 36.47 725 GLY A O 1
ATOM 5305 N N . GLY A 1 726 ? 34.034 -28.152 44.537 1.00 31.70 726 GLY A N 1
ATOM 5306 C CA . GLY A 1 726 ? 34.488 -28.558 45.869 1.00 31.70 726 GLY A CA 1
ATOM 5307 C C . GLY A 1 726 ? 34.234 -30.048 46.100 1.00 31.70 726 GLY A C 1
ATOM 5308 O O . GLY A 1 726 ? 33.271 -30.435 46.744 1.00 31.70 726 GLY A O 1
ATOM 5309 N N . VAL A 1 727 ? 35.079 -30.851 45.460 1.00 36.94 727 VAL A N 1
ATOM 5310 C CA . VAL A 1 727 ? 35.336 -32.297 45.561 1.00 36.94 727 VAL A CA 1
ATOM 5311 C C . VAL A 1 727 ? 34.850 -33.034 46.833 1.00 36.94 727 VAL A C 1
ATOM 5313 O O . VAL A 1 727 ? 35.237 -32.709 47.946 1.00 36.94 727 VAL A O 1
ATOM 5316 N N . ALA A 1 728 ? 34.111 -34.119 46.561 1.00 36.78 728 ALA A N 1
ATOM 5317 C CA . ALA A 1 728 ? 34.084 -35.459 47.174 1.00 36.78 728 ALA A CA 1
ATOM 5318 C C . ALA A 1 728 ? 33.926 -35.664 48.695 1.00 36.78 728 ALA A C 1
ATOM 5320 O O . ALA A 1 728 ? 34.744 -35.263 49.512 1.00 36.78 728 ALA A O 1
ATOM 5321 N N . GLY A 1 729 ? 32.952 -36.522 49.024 1.00 29.81 729 GLY A N 1
ATOM 5322 C CA . GLY A 1 729 ? 32.856 -37.199 50.317 1.00 29.81 729 GLY A CA 1
ATOM 5323 C C . GLY A 1 729 ? 31.647 -38.130 50.431 1.00 29.81 729 GLY A C 1
ATOM 5324 O O . GLY A 1 729 ? 30.814 -37.946 51.307 1.00 29.81 729 GLY A O 1
ATOM 5325 N N . ARG A 1 730 ? 31.524 -39.117 49.530 1.00 36.41 730 ARG A N 1
ATOM 5326 C CA . ARG A 1 730 ? 30.686 -40.317 49.755 1.00 36.41 730 ARG A CA 1
ATOM 5327 C C . ARG A 1 730 ? 31.358 -41.192 50.832 1.00 36.41 730 ARG A C 1
ATOM 5329 O O . ARG A 1 730 ? 32.587 -41.180 50.888 1.00 36.41 730 ARG A O 1
ATOM 5336 N N . PRO A 1 731 ? 30.606 -41.947 51.655 1.00 41.78 731 PRO A N 1
ATOM 5337 C CA . PRO A 1 731 ? 30.010 -43.228 51.219 1.00 41.78 731 PRO A CA 1
ATOM 5338 C C . PRO A 1 731 ? 28.557 -43.407 51.731 1.00 41.78 731 PRO A C 1
ATOM 5340 O O . PRO A 1 731 ? 28.205 -42.934 52.799 1.00 41.78 731 PRO A O 1
ATOM 5343 N N . ALA A 1 732 ? 27.579 -43.878 50.950 1.00 36.75 732 ALA A N 1
ATOM 5344 C CA . ALA A 1 732 ? 27.295 -45.26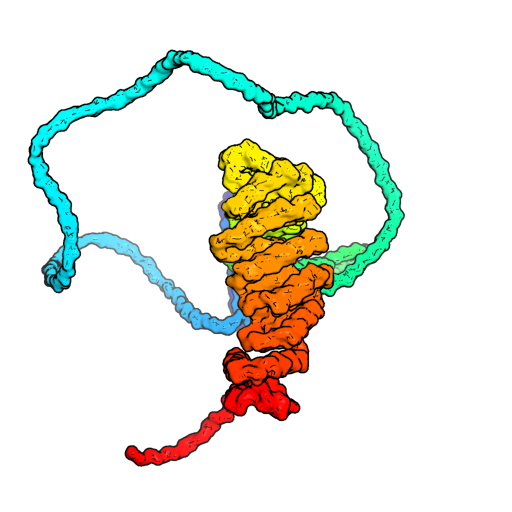9 50.564 1.00 36.75 732 ALA A CA 1
ATOM 5345 C C . ALA A 1 732 ? 27.266 -46.280 51.730 1.00 36.75 732 ALA A C 1
ATOM 5347 O O . ALA A 1 732 ? 28.317 -46.796 52.093 1.00 36.75 732 ALA A O 1
ATOM 5348 N N . VAL A 1 733 ? 26.064 -46.643 52.202 1.00 36.25 733 VAL A N 1
ATOM 5349 C CA . VAL A 1 733 ? 25.751 -47.992 52.713 1.00 36.25 733 VAL A CA 1
ATOM 5350 C C . VAL A 1 733 ? 24.321 -48.365 52.285 1.00 36.25 733 VAL A C 1
ATOM 5352 O O . VAL A 1 733 ? 23.377 -47.705 52.706 1.00 36.25 733 VAL A O 1
ATOM 5355 N N . VAL A 1 734 ? 24.287 -49.398 51.428 1.00 39.59 734 VAL A N 1
ATOM 5356 C CA . VAL A 1 734 ? 23.243 -50.372 51.016 1.00 39.59 734 VAL A CA 1
ATOM 5357 C C . VAL A 1 734 ? 21.848 -49.866 50.660 1.00 39.59 734 VAL A C 1
ATOM 5359 O O . VAL A 1 734 ? 21.062 -49.539 51.573 1.00 39.59 734 VAL A O 1
#

Nearest PDB structures (foldseek):
  3j8c-assembly1_A  TM=1.749E-01  e=4.698E-02  Homo sapiens
  3sf4-assembly3_C  TM=2.419E-01  e=6.315E-01  Homo sapiens
  9dze-assembly1_h  TM=1.980E-01  e=3.647E-01  synthetic construct
  9dze-assembly1_S  TM=2.132E-01  e=1.413E+00  synthetic construct
  9gaw-assembly1_K  TM=1.779E-01  e=1.413E+00  Homo sapiens

Solvent-accessible surface area (backbone atoms only — not comparable to full-atom values): 44122 Å² total; per-residue (Å²): 131,65,77,92,56,47,65,65,53,38,52,52,51,56,47,45,25,74,75,65,34,65,67,55,36,49,53,52,49,49,51,31,51,49,52,29,57,50,52,53,52,51,50,58,52,47,63,71,66,55,85,79,71,92,81,74,76,88,46,76,66,54,54,53,48,53,50,51,29,50,52,31,36,49,48,47,52,60,38,50,47,68,36,89,65,36,65,93,42,48,69,59,51,51,51,49,47,52,51,50,30,51,53,40,53,50,50,50,72,71,62,76,78,72,83,88,85,79,90,77,84,79,81,82,88,83,86,82,80,89,84,81,90,79,86,87,85,89,86,90,87,86,85,87,81,90,80,91,82,90,82,91,89,86,82,87,86,87,85,89,85,86,88,82,88,79,82,89,76,89,78,86,88,80,88,80,89,81,88,82,88,82,90,88,80,92,87,80,90,84,91,82,84,89,76,90,78,89,77,86,85,84,87,82,90,81,82,88,79,93,79,89,82,80,87,81,89,79,82,86,79,84,79,83,88,74,93,71,86,79,84,85,74,96,74,81,92,61,63,69,62,53,47,60,54,48,56,51,52,58,57,47,70,76,64,64,81,78,93,75,82,91,76,95,76,81,91,83,56,72,73,56,69,70,66,63,76,70,83,78,57,51,65,71,76,70,41,44,70,52,65,69,48,37,39,51,59,70,67,66,43,48,54,52,49,58,55,43,41,42,32,34,65,72,81,64,99,68,54,56,61,55,40,51,52,50,46,34,71,76,39,28,80,68,38,48,51,59,42,59,68,34,59,83,38,75,57,47,20,54,52,43,68,93,40,26,47,20,55,51,37,51,48,52,51,64,74,55,36,82,72,40,46,74,56,44,54,54,39,35,66,71,62,76,39,74,71,34,53,53,48,54,52,51,39,16,69,78,40,20,64,60,42,25,55,50,21,30,56,22,28,71,45,89,52,65,70,42,31,52,47,16,36,59,49,40,58,60,14,57,84,58,47,82,48,72,67,32,49,48,31,43,41,52,22,23,50,49,40,58,73,37,75,90,42,59,88,46,36,37,25,24,38,26,42,31,28,50,34,80,87,47,13,83,83,41,38,68,64,40,46,54,41,39,55,74,59,42,81,49,33,41,61,62,25,54,56,61,33,34,93,80,41,47,67,66,46,53,49,41,52,50,56,52,70,66,54,90,68,84,75,64,53,66,52,48,50,42,56,41,69,46,75,55,70,71,58,30,46,58,50,43,53,53,50,51,55,47,49,68,75,40,48,84,47,17,68,49,50,25,52,25,50,51,57,32,41,66,66,24,78,79,38,46,79,48,48,50,61,48,53,52,49,37,64,75,72,41,52,69,56,36,37,24,29,44,28,38,51,32,38,40,53,76,50,88,62,21,29,64,62,25,49,54,53,36,51,52,40,71,72,69,65,81,58,49,69,31,50,51,34,29,50,53,30,47,66,74,48,43,90,74,48,56,72,67,61,52,50,54,51,50,52,53,46,38,61,60,24,50,76,36,76,68,24,28,55,49,50,30,50,48,54,41,55,52,25,73,78,30,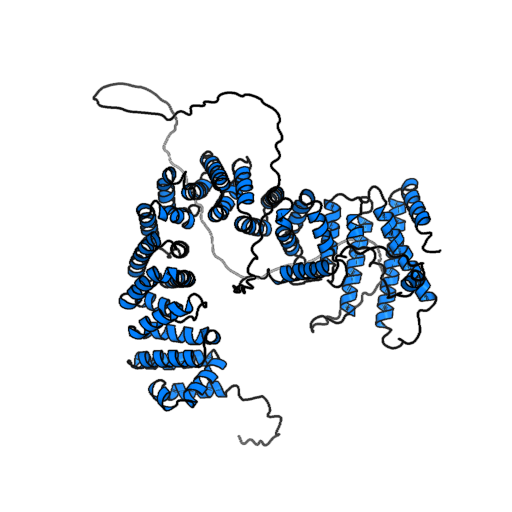61,70,53,10,40,52,53,38,47,54,38,69,78,38,48,75,70,40,58,79,50,40,51,74,70,41,52,53,49,30,43,49,55,38,53,63,74,74,64,73,95,74,82,81,84,84,82,87,82,85,81,90,83,135

pLDDT: mean 73.81, std 26.63, range [21.62, 98.06]

Foldseek 3Di:
DDPVCLVVVLVVLLVCCVPVHPVVSLVVLVVLVVLQLVLLVVVLVVLVVPPPDPPDDQDPVNVVSLVSLCSSLCSSLSNQLPDLANVSNLVSLVVLLVSLLVSLVSVVVSVPDDDDDDDDDDDDDDDDDDDDDDDDDYDDDDDDDDDDDDDDDDDDDDDDDDDDDDDDDDDDDDDDDDDDDDDDDDDDDDDDDDDDDDDDDDDDDDDDDDDDDDDDDDDDDDDDDDPDDDDDDPDDDPVVLVCLVVVLVVVVVVVDDDDDDDDDDDDPDPVVVVPPPPPDGSSLSCALVSLVSGNYDPLSSLVSLLSNQQSDQQPDPGHSLVSLLVVCQVCVLSSLLSLLVQLPFQRAGNNGNVDTSNSSSLVSCLVSCPNCVLSNLVSLLVSPHPSSVVSLLVCLQVPLQSLLVQLLVLLQDPDVSSLVVSLVSLLSNLVVDDDPNSLVSLLNSLVSLVVDPVNVLSNLSSLLSQCLRPVRNVVSVVVNLVVVLVPNVNNALLSLVSCCVPCVPSSLVSLLSNLPDPDPGPLRNLLSLLPPLPVPSLQVSLVSVLVSCQVCVVCQQSLLVSLLSNLQVADSSCVRNVVSLLCCLQDNDPSNLLSLLLNLLACRDPRNNVVSVVSNVSNLVRDQDLSSLLSSLVNLLVRVVSDDLVVSLVSLLSSLVSQLVDPNSLVSNLVSLLVSCLVDLVSLLSVLVSCVVPVVSCPSRYDPVSNVSSVCSNCVVVDDPDDPDDDDDDDDDD

Sequence (734 aa):
MPRYRIGPVVQALLRLGRQRGTAELTRRLTELIRVCQYFERLEATRQRTTAADAADGPSVRDEAVADAVWWASQLTAEVLTRVPDAEPYADVLRRLVDCIGATEAQRRASSGTGPAGVAVADPAPAASRAATAAEAPGRRGDERPADHGVGTLGEEPSGSGGAGDGAAGAATAGAGAGNAAAGGAAHGDAGAGWGFAAHGPASRAGASAVSSWGDAAGAVPAAPSAAGAVPSVPGGHPVHVAQAVSSAETRWQASSPASEKAGDHHPAGEDRALRSVGRSRAFDVFGAWFWRGLALPAEARMELFRCLVVAESGRGEQRYLDGVAEWLRDEPRVVQPLLTGWFGDRRALRSAPEATVARAAQALLHTHRHGAIDDLTEALVGCAHPLGDELLGALAEDEPSAMCRAVDRWAHDERPERRVAAAAYGVRAAPRARSEADHSLLRYAALALLARPADCTLHGSALALLVRDPVSRDRYLELALTRFEAGDPQVTAGAIAAALPTHPDEVLAAFRRRLAEPGPVPGDLLRTLAGVTTHSPARRVAVLVQDFLAARPEAAGEAAAYIDAGLEQGPHARVVLHPLVSGLIRGGPVRIRAALAGVLADPGTPVSGELRGELLELLLGTEQDPVVLDVVLCVLAARRAGRSPAATCALVRRTGRLLVRTPEGAGRFDRRLVDLARGDADLARTVAQWIADAPQEWAALVGPSARRTIVNLAGAEETPAVVAGGVAGRPAVV

Mean predicted aligned error: 17.74 Å

Radius of gyration: 39.85 Å; Cα contacts (8 Å, |Δi|>4): 665; chains: 1; bounding box: 122×109×95 Å

Secondary structure (DSSP, 8-state):
--GGGHHHHHHHHHHHHHHH-HHHHHHHHHHHHHHHHHHHHHHHHHHHHTTS---SPPPHHHHHHHHHHHHHHHHHHHHHTT-S--GGGHHHHHHHHHHHHHHHHHHHHHTT-S-S-----PPPPPP--------------------------------------------------------------------------------------------PPPPP----PPP--SS---HHHHHHHHHHHHHHHTTPPP--------S--HHHHTS------TTTT--HHHHHTS---HHHHHHHHHHHHHH--S-SSS-HHHHHHHHHHH-HHHHHHHHHGGGG--PBPSS-TT-BHHHHHHHHHHHTGGGSHHHHHHHHHHH--HHHHHHHHHHHHH-HHHHHHHHHHHHH-SSHHHHHHHHHHHHHHTTT--SHHHHHHHHHHHHHHHH-GGGGGGHHHHHHHHHHSTTTHHHHHHHHHHHHHTT-TTS-HHHHHTTTTT-HHHHHHHHHHHHTSSSS--HHHHHHHHT---HHHHHHHHHHHHHHHHH-GGGHHHHHHHHHHHHTT-GGGHHHHHHHHHHHHHHS-HHHHHHHHHHHHS---TTTHHHHHHHHHHHHHH---HHHHHHHHHHHHHTGGGS-HHHHHHHHHHHHHHHTTSHHHHHHHHHHHHHHHHH-HHHHHHHHHHHHHSHHHHHTTS-HHHHHHHHHHHHTT---S-------------

Organism: NCBI:txid2293568